Protein AF-0000000073405004 (afdb_homodimer)

Sequence (526 aa):
MIEAIGLSKSYLSPVLKGVTFKAESGRVTCIVGRNGSGKSTLIRILSTSEKPDSGTALIDGTPLEDVKRVREVISVLYDKNYLDAFLRVRDSIEFFISAMEIDRDKVYSLIKNFNLSLYLEKLVFTLSKGTQRKLALTFALSLDRPVSLLDEPTEGLDYESKLLFVREISAHAHDKTILMTTHDAQVVESACEKVMLLQNGQVKPIDVKFIKRVADKYLVVNDGIKSRLVLRDEVNGKIDGFVEIRKPTLLDLIFLRGDEGGEMIEAIGLSKSYLSPVLKGVTFKAESGRVTCIVGRNGSGKSTLIRILSTSEKPDSGTALIDGTPLEDVKRVREVISVLYDKNYLDAFLRVRDSIEFFISAMEIDRDKVYSLIKNFNLSLYLEKLVFTLSKGTQRKLALTFALSLDRPVSLLDEPTEGLDYESKLLFVREISAHAHDKTILMTTHDAQVVESACEKVMLLQNGQVKPIDVKFIKRVADKYLVVNDGIKSRLVLRDEVNGKIDGFVEIRKPTLLDLIFLRGDEGGE

InterPro domains:
  IPR003439 ABC transporter-like, ATP-binding domain [PF00005] (16-154)
  IPR003439 ABC transporter-like, ATP-binding domain [PS50893] (2-223)
  IPR003593 AAA+ ATPase domain [SM00382] (25-201)
  IPR027417 P-loop containing nucleoside triphosphate hydrolase [G3DSA:3.40.50.300] (1-208)
  IPR027417 P-loop containing nucleoside triphosphate hydrolase [SSF52540] (2-203)
  IPR050763 ABC transporter ATP-binding component [PTHR42711] (1-203)

Secondary structure (DSSP, 8-state):
-EEEEEEEEESSSEEEEEEEEEE-TTEEEEEE--TTSSHHHHHHHHTTSS--SEEEEEETTEETT-HHHHHHHEEEE-SS----TTSBHHHHHHHHHHHHT--HHHHHHHHHHTT-GGGTTSBGGGS-HHHHHHHHHHHHHHS--SEEEEESTTTT--HHHHHHHHHHHHHHGGGSEEEEEE--HHHHHHH-SEEEEEETTEEEEE-HHHHHHHHTTEEEEE-SS-EEEEETTTTTS---S--EEEPPPHHHHHHHHHHHHT-/-EEEEEEEEESSSEEEEEEEEEE-TTEEEEEE--TTSSHHHHHHHHTTSS--SEEEEEETTEETT-HHHHHHHEEEE-SS----TTSBHHHHHHHHHHHHT--HHHHHHHHHHTT-GGGTTSBGGGS-HHHHHHHHHHHHHHS--SEEEEESTTTT--HHHHHHHHHHHHHHGGGSEEEEEE--HHHHHHH-SEEEEEETTEEEEE-HHHHHHHHTTEEEEE-SS-EEEEEGGGTTS---S--EEEPPPHHHHHHHHHHHHT-

Radius of gyration: 23.11 Å; Cα contacts (8 Å, |Δi|>4): 1076; chains: 2; bounding box: 55×62×61 Å

Solvent-accessible surface area (backbone atoms only — not comparable to full-atom values): 27656 Å² total; per-residue (Å²): 60,40,38,39,43,37,30,20,34,64,74,98,53,81,35,32,60,48,27,49,53,74,34,52,58,47,32,31,27,30,41,29,45,54,69,76,33,35,64,65,57,49,50,32,35,79,66,57,77,36,80,60,76,38,60,49,32,29,47,65,81,34,48,57,85,45,48,71,63,39,58,67,37,46,25,66,38,58,76,63,82,88,70,66,48,83,33,31,38,46,54,50,49,52,48,47,32,62,76,69,69,44,62,62,66,58,45,52,51,42,32,52,68,69,67,42,66,88,43,35,84,37,44,41,64,78,45,42,72,29,55,45,43,50,52,51,47,40,55,31,69,48,48,91,38,53,28,36,43,29,30,40,74,56,65,70,44,28,63,69,57,41,52,48,45,42,29,52,52,57,69,56,16,65,81,14,15,31,43,33,32,41,64,51,43,68,55,47,71,72,44,37,77,39,45,26,39,34,50,94,18,30,55,42,82,48,64,61,70,58,47,57,60,49,31,75,43,27,24,25,38,25,63,62,82,51,74,39,74,36,49,48,82,61,56,73,52,88,73,78,65,83,47,55,70,39,71,39,47,66,48,46,51,54,62,49,48,56,70,63,60,77,109,61,39,37,40,43,38,31,19,34,64,77,98,54,80,34,33,59,48,27,50,52,76,35,53,59,46,33,32,27,30,41,30,46,56,70,76,31,33,64,66,59,51,51,32,35,78,66,57,78,36,81,58,76,38,60,48,34,29,48,64,82,32,49,57,83,44,47,72,63,38,56,68,38,45,25,66,39,60,78,62,82,87,70,65,47,83,33,31,39,46,55,50,49,52,48,50,32,63,76,67,67,45,63,62,66,57,43,53,50,42,32,51,70,70,66,42,64,88,44,34,82,37,43,40,64,77,44,43,72,28,54,46,44,50,52,53,47,39,56,32,69,4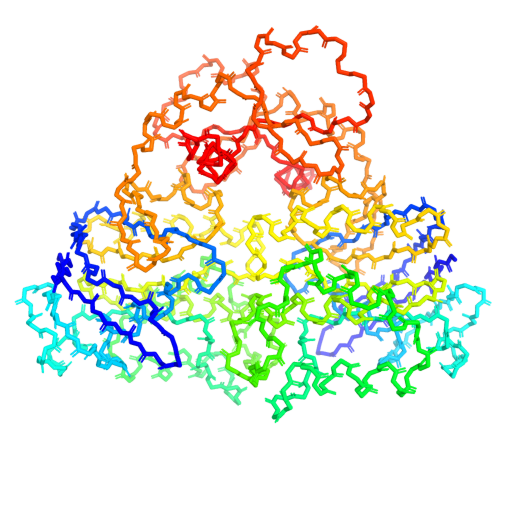9,49,91,38,54,29,37,42,29,30,41,75,56,64,69,44,29,66,69,55,41,52,48,46,45,29,51,52,57,68,56,16,64,82,14,15,31,42,32,32,42,64,51,42,69,56,47,72,72,45,38,78,40,45,27,38,34,50,93,17,30,55,43,81,48,63,61,70,59,46,57,62,48,32,74,44,26,25,26,38,25,63,59,81,51,71,39,75,36,50,47,80,62,56,73,50,86,73,76,70,82,48,55,71,38,73,40,45,66,47,46,51,56,62,48,48,57,70,63,60,76,109

Nearest PDB structures (foldseek):
  8k1o-assembly1_B  TM=9.094E-01  e=1.157E-19  Mycobacterium tuberculosis H37Rv
  7lkz-assembly1_A  TM=8.718E-01  e=1.423E-17  Homo sapiens
  4zir-assembly1_B  TM=8.515E-01  e=1.081E-15  Thermotoga maritima MSB8
  7o17-assembly1_C  TM=8.003E-01  e=1.857E-15  Stutzerimonas stutzeri
  2awo-assembly2_C  TM=6.982E-01  e=1.748E-15  Escherichia coli K-12

Organism: Sulfolobus acidocaldarius (strain ATCC 33909 / DSM 639 / JCM 8929 / NBRC 15157 / NCIMB 11770) (NCBI:txid330779)

Foldseek 3Di:
DKWWFQFWADDPHTQAGGATDDFDAFFAEEEEEDPSNCLLVVLCQQLLVDPTPDTWMADVNHTSVPNVVSNLQEQEAHPDFDFDQADALQVSLVVLCVVLVFDSVQLVVLCVLLVVVVRRGPGLNPDDPQSNLSSSVSSRLRRPHQEYEYEASCPPHDPVNLVSVLVSVNVSRRRHGYYYYHNDLVSCVRGGPWYWYRHPNYIGTDDVVVLVVCLVQWWFWAQVPDTATDGPVVVVDDPDHPTDTHRDGSSCSVPRVVVVPPD/DKWWFQFWADDPHTQAGGATDDFDAFFAEEEEEDPSNCLLVVLCQQLLVDPTPDTWMADVNHTSVPNVVSNLQEQEAHPDFDFDQADALQVSLVVLCVVLVFDSVQLVVLCVLLVVVVRRGPGLNPDDPQSSLSSSVSSRLRRPHQEYEYEASCPPHDPVSLVSVLVSVNVSRRRHGYYYYHNDLVSCVRGGPWYWYRHPNYIGTDDLVVLVVCLVQWWFWAQVPDTATDGPVVVVDDPPHPTDTHRDGSSCSVPRVVVVPPD

Structure (mmCIF, N/CA/C/O backbone):
data_AF-0000000073405004-model_v1
#
loop_
_entity.id
_entity.type
_entity.pdbx_description
1 polymer 'ABC transporter'
#
loop_
_atom_site.group_PDB
_atom_site.id
_atom_site.type_symbol
_atom_site.label_atom_id
_atom_site.label_alt_id
_atom_site.label_comp_id
_atom_site.label_asym_id
_atom_site.label_entity_id
_atom_site.label_seq_id
_atom_site.pdbx_PDB_ins_code
_atom_site.Cartn_x
_atom_site.Cartn_y
_atom_site.Cartn_z
_atom_site.occupancy
_atom_site.B_iso_or_equiv
_atom_site.auth_seq_id
_atom_site.auth_comp_id
_atom_site.auth_asym_id
_atom_site.auth_atom_id
_atom_site.pdbx_PDB_model_num
ATOM 1 N N . MET A 1 1 ? 0.495 26.422 10.094 1 93.25 1 MET A N 1
ATOM 2 C CA . MET A 1 1 ? 1.602 26.391 9.141 1 93.25 1 MET A CA 1
ATOM 3 C C . MET A 1 1 ? 2.764 25.562 9.68 1 93.25 1 MET A C 1
ATOM 5 O O . MET A 1 1 ? 3.02 25.547 10.883 1 93.25 1 MET A O 1
ATOM 9 N N . ILE A 1 2 ? 3.436 24.797 8.805 1 98.06 2 ILE A N 1
ATOM 10 C CA . ILE A 1 2 ? 4.652 24.062 9.148 1 98.06 2 ILE A CA 1
ATOM 11 C C . ILE A 1 2 ? 5.855 24.734 8.477 1 98.06 2 ILE A C 1
ATOM 13 O O . ILE A 1 2 ? 5.824 25.031 7.285 1 98.06 2 ILE A O 1
ATOM 17 N N . GLU A 1 3 ? 6.84 25.047 9.273 1 98.12 3 GLU A N 1
ATOM 18 C CA . GLU A 1 3 ? 8.094 25.578 8.75 1 98.12 3 GLU A CA 1
ATOM 19 C C . GLU A 1 3 ? 9.281 24.734 9.211 1 98.12 3 GLU A C 1
ATOM 21 O O . GLU A 1 3 ? 9.68 24.797 10.375 1 98.12 3 GLU A O 1
ATOM 26 N N . ALA A 1 4 ? 9.859 23.984 8.352 1 98.31 4 ALA A N 1
ATOM 27 C CA . ALA A 1 4 ? 11.07 23.219 8.633 1 98.31 4 ALA A CA 1
ATOM 28 C C . ALA A 1 4 ? 12.32 24 8.234 1 98.31 4 ALA A C 1
ATOM 30 O O . ALA A 1 4 ? 12.367 24.609 7.16 1 98.31 4 ALA A O 1
ATOM 31 N N . ILE A 1 5 ? 13.289 24 9.141 1 97.62 5 ILE A N 1
ATOM 32 C CA . ILE A 1 5 ? 14.484 24.812 8.922 1 97.62 5 ILE A CA 1
ATOM 33 C C . ILE A 1 5 ? 15.727 23.953 9.133 1 97.62 5 ILE A C 1
ATOM 35 O O . ILE A 1 5 ? 16.188 23.781 10.266 1 97.62 5 ILE A O 1
ATOM 39 N N . GLY A 1 6 ? 16.219 23.469 8.07 1 97.94 6 GLY A N 1
ATOM 40 C CA . GLY A 1 6 ? 17.516 22.797 8.086 1 97.94 6 GLY A CA 1
ATOM 41 C C . GLY A 1 6 ? 17.484 21.484 8.852 1 97.94 6 GLY A C 1
ATOM 42 O O . GLY A 1 6 ? 18.438 21.156 9.555 1 97.94 6 GLY A O 1
ATOM 43 N N . LEU A 1 7 ? 16.469 20.719 8.805 1 98.31 7 LEU A N 1
ATOM 44 C CA . LEU A 1 7 ? 16.359 19.469 9.555 1 98.31 7 LEU A CA 1
ATOM 45 C C . LEU A 1 7 ? 17.297 18.422 8.984 1 98.31 7 LEU A C 1
ATOM 47 O O . LEU A 1 7 ? 17.297 18.156 7.785 1 98.31 7 LEU A O 1
ATOM 51 N N . SER A 1 8 ? 18.125 17.875 9.852 1 98.38 8 SER A N 1
ATOM 52 C CA . SER A 1 8 ? 19.047 16.797 9.477 1 98.38 8 SER A CA 1
ATOM 53 C C . SER A 1 8 ? 18.906 15.602 10.406 1 98.38 8 SER A C 1
ATOM 55 O O . SER A 1 8 ? 18.594 15.766 11.586 1 98.38 8 SER A O 1
ATOM 57 N N . LYS A 1 9 ? 19.062 14.438 9.914 1 97.56 9 LYS A N 1
ATOM 58 C CA . LYS A 1 9 ? 19.016 13.195 10.68 1 97.56 9 LYS A CA 1
ATOM 59 C C . LYS A 1 9 ? 19.859 12.109 10.031 1 97.56 9 LYS A C 1
ATOM 61 O O . LYS A 1 9 ? 19.844 11.945 8.805 1 97.56 9 LYS A O 1
ATOM 66 N N . SER A 1 10 ? 20.625 11.477 10.797 1 94.94 10 SER A N 1
ATOM 67 C CA . SER A 1 10 ? 21.438 10.344 10.367 1 94.94 10 SER A CA 1
ATOM 68 C C . SER A 1 10 ? 21.25 9.148 11.297 1 94.94 10 SER A C 1
ATOM 70 O O . SER A 1 10 ? 21.062 9.32 12.508 1 94.94 10 SER A O 1
ATOM 72 N N . TYR A 1 11 ? 21.219 8.008 10.742 1 89.56 11 TYR A N 1
ATOM 73 C CA . TYR A 1 11 ? 21.344 6.762 11.492 1 89.56 11 TYR A CA 1
ATOM 74 C C . TYR A 1 11 ? 22.672 6.078 11.203 1 89.56 11 TYR A C 1
ATOM 76 O O . TYR A 1 11 ? 23.734 6.629 11.5 1 89.56 11 TYR A O 1
ATOM 84 N N . LEU A 1 12 ? 22.609 5.023 10.422 1 79 12 LEU A N 1
ATOM 85 C CA . LEU A 1 12 ? 23.859 4.469 9.914 1 79 12 LEU A CA 1
ATOM 86 C C . LEU A 1 12 ? 24.391 5.305 8.766 1 79 12 LEU A C 1
ATOM 88 O O . LEU A 1 12 ? 25.594 5.273 8.477 1 79 12 LEU A O 1
ATOM 92 N N . SER A 1 13 ? 23.484 5.992 8.047 1 84.06 13 SER A N 1
ATOM 93 C CA . SER A 1 13 ? 23.781 6.926 6.969 1 84.06 13 SER A CA 1
ATOM 94 C C . SER A 1 13 ? 22.859 8.133 7.012 1 84.06 13 SER A C 1
ATOM 96 O O . SER A 1 13 ? 21.797 8.086 7.648 1 84.06 13 SER A O 1
ATOM 98 N N . PRO A 1 14 ? 23.344 9.211 6.41 1 91.88 14 PRO A N 1
ATOM 99 C CA . PRO A 1 14 ? 22.453 10.391 6.402 1 91.88 14 PRO A CA 1
ATOM 100 C C . PRO A 1 14 ? 21.141 10.125 5.695 1 91.88 14 PRO A C 1
ATOM 102 O O . PRO A 1 14 ? 21.109 9.57 4.594 1 91.88 14 PRO A O 1
ATOM 105 N N . VAL A 1 15 ? 20.047 10.539 6.32 1 93.25 15 VAL A N 1
ATOM 106 C CA . VAL A 1 15 ? 18.719 10.336 5.77 1 93.25 15 VAL A CA 1
ATOM 107 C C . VAL A 1 15 ? 18.094 11.672 5.375 1 93.25 15 VAL A C 1
ATOM 109 O O . VAL A 1 15 ? 17.516 11.805 4.301 1 93.25 15 VAL A O 1
ATOM 112 N N . LEU A 1 16 ? 18.203 12.625 6.238 1 97.5 16 LEU A N 1
ATOM 113 C CA . LEU A 1 16 ? 17.812 14 5.965 1 97.5 16 LEU A CA 1
ATOM 114 C C . LEU A 1 16 ? 19.016 14.938 6.016 1 97.5 16 LEU A C 1
ATOM 116 O O . LEU A 1 16 ? 19.828 14.852 6.93 1 97.5 16 LEU A O 1
ATOM 120 N N . LYS A 1 17 ? 19.156 15.789 5.02 1 97.38 17 LYS A N 1
ATOM 121 C CA . LYS A 1 17 ? 20.328 16.641 4.859 1 97.38 17 LYS A CA 1
ATOM 122 C C . LYS A 1 17 ? 19.922 18.109 4.742 1 97.38 17 LYS A C 1
ATOM 124 O O . LYS A 1 17 ? 20.062 18.719 3.676 1 97.38 17 LYS A O 1
ATOM 129 N N . GLY A 1 18 ? 19.531 18.703 5.84 1 97.62 18 GLY A N 1
ATOM 130 C CA . GLY A 1 18 ? 19.203 20.125 5.863 1 97.62 18 GLY A CA 1
ATOM 131 C C . GLY A 1 18 ? 17.891 20.438 5.176 1 97.62 18 GLY A C 1
ATOM 132 O O . GLY A 1 18 ? 17.828 21.344 4.34 1 97.62 18 GLY A O 1
ATOM 133 N N . VAL A 1 19 ? 16.875 19.688 5.484 1 97.62 19 VAL A N 1
ATOM 134 C CA . VAL A 1 19 ? 15.57 19.828 4.855 1 97.62 19 VAL A CA 1
ATOM 135 C C . VAL A 1 19 ? 14.906 21.125 5.301 1 97.62 19 VAL A C 1
ATOM 137 O O . VAL A 1 19 ? 14.789 21.391 6.5 1 97.62 19 VAL A O 1
ATOM 140 N N . THR A 1 20 ? 14.555 21.984 4.32 1 97.38 20 THR A N 1
ATOM 141 C CA . THR A 1 20 ? 13.883 23.266 4.559 1 97.38 20 THR A CA 1
ATOM 142 C C . THR A 1 20 ? 12.672 23.406 3.646 1 97.38 20 THR A C 1
ATOM 144 O O . THR A 1 20 ? 12.773 23.25 2.43 1 97.38 20 THR A O 1
ATOM 147 N N . PHE A 1 21 ? 11.516 23.656 4.25 1 96.62 21 PHE A N 1
ATOM 148 C CA . PHE A 1 21 ? 10.305 23.859 3.463 1 96.62 21 PHE A CA 1
ATOM 149 C C . PHE A 1 21 ? 9.203 24.469 4.324 1 96.62 21 PHE A C 1
ATOM 151 O O . PHE A 1 21 ? 9.359 24.609 5.539 1 96.62 21 PHE A O 1
ATOM 158 N N . LYS A 1 22 ? 8.141 24.875 3.648 1 96.56 22 LYS A N 1
ATOM 159 C CA . LYS A 1 22 ? 6.949 25.375 4.324 1 96.56 22 LYS A CA 1
ATOM 160 C C . LYS A 1 22 ? 5.691 24.672 3.814 1 96.56 22 LYS A C 1
ATOM 162 O O . LYS A 1 22 ? 5.594 24.344 2.631 1 96.56 22 LYS A O 1
ATOM 167 N N . ALA A 1 23 ? 4.832 24.391 4.695 1 96.62 23 ALA A N 1
ATOM 168 C CA . ALA A 1 23 ? 3.475 23.953 4.387 1 96.62 23 ALA A CA 1
ATOM 169 C C . ALA A 1 23 ? 2.439 24.922 4.945 1 96.62 23 ALA A C 1
ATOM 171 O O . ALA A 1 23 ? 2.379 25.141 6.156 1 96.62 23 ALA A O 1
ATOM 172 N N . GLU A 1 24 ? 1.642 25.438 4.078 1 93.75 24 GLU A N 1
ATOM 173 C CA . GLU A 1 24 ? 0.723 26.516 4.453 1 93.75 24 GLU A CA 1
ATOM 174 C C . GLU A 1 24 ? -0.648 25.953 4.828 1 93.75 24 GLU A C 1
ATOM 176 O O . GLU A 1 24 ? -0.99 24.828 4.457 1 93.75 24 GLU A O 1
ATOM 181 N N . SER A 1 25 ? -1.358 26.766 5.551 1 94.06 25 SER A N 1
ATOM 182 C CA . SER A 1 25 ? -2.736 26.438 5.887 1 94.06 25 SER A CA 1
ATOM 183 C C . SER A 1 25 ? -3.652 26.562 4.676 1 94.06 25 SER A C 1
ATOM 185 O O . SER A 1 25 ? -3.371 27.344 3.764 1 94.06 25 SER A O 1
ATOM 187 N N . GLY A 1 26 ? -4.637 25.734 4.664 1 91.62 26 GLY A N 1
ATOM 188 C CA . GLY A 1 26 ? -5.664 25.875 3.643 1 91.62 26 GLY A CA 1
ATOM 189 C C . GLY A 1 26 ? -5.387 25.031 2.404 1 91.62 26 GLY A C 1
ATOM 190 O O . GLY A 1 26 ? -6.105 25.141 1.408 1 91.62 26 GLY A O 1
ATOM 191 N N . ARG A 1 27 ? -4.273 24.344 2.498 1 87.69 27 ARG A N 1
ATOM 192 C CA . ARG A 1 27 ? -3.945 23.5 1.354 1 87.69 27 ARG A CA 1
ATOM 193 C C . ARG A 1 27 ? -3.277 22.203 1.802 1 87.69 27 ARG A C 1
ATOM 195 O O . ARG A 1 27 ? -2.68 22.156 2.879 1 87.69 27 ARG A O 1
ATOM 202 N N . VAL A 1 28 ? -3.441 21.219 0.99 1 92.94 28 VAL A N 1
ATOM 203 C CA . VAL A 1 28 ? -2.762 19.953 1.231 1 92.94 28 VAL A CA 1
ATOM 204 C C . VAL A 1 28 ? -1.377 19.984 0.59 1 92.94 28 VAL A C 1
ATOM 206 O O . VAL A 1 28 ? -1.252 20.141 -0.627 1 92.94 28 VAL A O 1
ATOM 209 N N . THR A 1 29 ? -0.364 19.922 1.385 1 94 29 THR A N 1
ATOM 210 C CA . THR A 1 29 ? 1.013 19.797 0.916 1 94 29 THR A CA 1
ATOM 211 C C . THR A 1 29 ? 1.481 18.359 0.963 1 94 29 THR A C 1
ATOM 213 O O . THR A 1 29 ? 1.324 17.672 1.981 1 94 29 THR A O 1
ATOM 216 N N . CYS A 1 30 ? 2.059 17.875 -0.094 1 92.44 30 CYS A N 1
ATOM 217 C CA . CYS A 1 30 ? 2.523 16.5 -0.165 1 92.44 30 CYS A CA 1
ATOM 218 C C . CYS A 1 30 ? 4.035 16.438 -0.349 1 92.44 30 CYS A C 1
ATOM 220 O O . CYS A 1 30 ? 4.605 17.234 -1.089 1 92.44 30 CYS A O 1
ATOM 222 N N . ILE A 1 31 ? 4.613 15.578 0.323 1 93.06 31 ILE A N 1
ATOM 223 C CA . ILE A 1 31 ? 6 15.188 0.097 1 93.06 31 ILE A CA 1
ATOM 224 C C . ILE A 1 31 ? 6.055 13.82 -0.57 1 93.06 31 ILE A C 1
ATOM 226 O O . ILE A 1 31 ? 5.602 12.82 0.004 1 93.06 31 ILE A O 1
ATOM 230 N N . VAL A 1 32 ? 6.543 13.82 -1.743 1 86.5 32 VAL A N 1
ATOM 231 C CA . VAL A 1 32 ? 6.66 12.578 -2.494 1 86.5 32 VAL A CA 1
ATOM 232 C C . VAL A 1 32 ? 8.117 12.117 -2.508 1 86.5 32 VAL A C 1
ATOM 234 O O . VAL A 1 32 ? 9.031 12.922 -2.33 1 86.5 32 VAL A O 1
ATOM 237 N N . GLY A 1 33 ? 8.32 10.828 -2.615 1 80.19 33 GLY A N 1
ATOM 238 C CA . GLY A 1 33 ? 9.648 10.242 -2.637 1 80.19 33 GLY A CA 1
ATOM 239 C C . GLY A 1 33 ? 9.633 8.727 -2.713 1 80.19 33 GLY A C 1
ATOM 240 O O . GLY A 1 33 ? 8.602 8.102 -2.467 1 80.19 33 GLY A O 1
ATOM 241 N N . ARG A 1 34 ? 10.734 8.18 -3.031 1 78 34 ARG A N 1
ATOM 242 C CA . ARG A 1 34 ? 10.883 6.73 -3.145 1 78 34 ARG A CA 1
ATOM 243 C C . ARG A 1 34 ? 10.898 6.074 -1.768 1 78 34 ARG A C 1
ATOM 245 O O . ARG A 1 34 ? 11.008 6.758 -0.749 1 78 34 ARG A O 1
ATOM 252 N N . ASN A 1 35 ? 10.75 4.754 -1.786 1 83.12 35 ASN A N 1
ATOM 253 C CA . ASN A 1 35 ? 10.891 4.023 -0.531 1 83.12 35 ASN A CA 1
ATOM 254 C C . ASN A 1 35 ? 12.266 4.242 0.09 1 83.12 35 ASN A C 1
ATOM 256 O O . ASN A 1 35 ? 13.281 4.227 -0.612 1 83.12 35 ASN A O 1
ATOM 260 N N . GLY A 1 36 ? 12.289 4.609 1.313 1 82.88 36 GLY A N 1
ATOM 261 C CA . GLY A 1 36 ? 13.547 4.789 2.014 1 82.88 36 GLY A CA 1
ATOM 262 C C . GLY A 1 36 ? 14.125 6.184 1.857 1 82.88 36 GLY A C 1
ATOM 263 O O . GLY A 1 36 ? 15.242 6.457 2.312 1 82.88 36 GLY A O 1
ATOM 264 N N . SER A 1 37 ? 13.344 7.051 1.276 1 85.06 37 SER A N 1
ATOM 265 C CA . SER A 1 37 ? 13.875 8.383 0.995 1 85.06 37 SER A CA 1
ATOM 266 C C . SER A 1 37 ? 13.945 9.227 2.26 1 85.06 37 SER A C 1
ATOM 268 O O . SER A 1 37 ? 14.602 10.273 2.279 1 85.06 37 SER A O 1
ATOM 270 N N . GLY A 1 38 ? 13.211 8.852 3.312 1 91.31 38 GLY A N 1
ATOM 271 C CA . GLY A 1 38 ? 13.25 9.602 4.559 1 91.31 38 GLY A CA 1
ATOM 272 C C . GLY A 1 38 ? 11.922 10.242 4.914 1 91.31 38 GLY A C 1
ATOM 273 O O . GLY A 1 38 ? 11.82 10.984 5.891 1 91.31 38 GLY A O 1
ATOM 274 N N . LYS A 1 39 ? 10.891 9.938 4.191 1 93.12 39 LYS A N 1
ATOM 275 C CA . LYS A 1 39 ? 9.57 10.531 4.406 1 93.12 39 LYS A CA 1
ATOM 276 C C . LYS A 1 39 ? 9.07 10.266 5.824 1 93.12 39 LYS A C 1
ATOM 278 O O . LYS A 1 39 ? 8.641 11.188 6.52 1 93.12 39 LYS A O 1
ATOM 283 N N . SER A 1 40 ? 9.188 8.984 6.246 1 94.12 40 SER A N 1
ATOM 284 C CA . SER A 1 40 ? 8.719 8.609 7.574 1 94.12 40 SER A CA 1
ATOM 285 C C . SER A 1 40 ? 9.562 9.258 8.664 1 94.12 40 SER A C 1
ATOM 287 O O . SER A 1 40 ? 9.039 9.656 9.711 1 94.12 40 SER A O 1
ATOM 289 N N . THR A 1 41 ? 10.875 9.367 8.43 1 95.25 41 THR A N 1
ATOM 290 C CA . THR A 1 41 ? 11.758 10.039 9.375 1 95.25 41 THR A CA 1
ATOM 291 C C . THR A 1 41 ? 11.344 11.5 9.555 1 95.25 41 THR A C 1
ATOM 293 O O . THR A 1 41 ? 11.281 11.992 10.688 1 95.25 41 THR A O 1
ATOM 296 N N . LEU A 1 42 ? 11.039 12.102 8.453 1 97.62 42 LEU A N 1
ATOM 297 C CA . LEU A 1 42 ? 10.617 13.492 8.5 1 97.62 42 LEU A CA 1
ATOM 298 C C . LEU A 1 42 ? 9.336 13.648 9.312 1 97.62 42 LEU A C 1
ATOM 300 O O . LEU A 1 42 ? 9.234 14.539 10.164 1 97.62 42 LEU A O 1
ATOM 304 N N . ILE A 1 43 ? 8.375 12.789 9.102 1 97.94 43 ILE A N 1
ATOM 305 C CA . ILE A 1 43 ? 7.109 12.852 9.828 1 97.94 43 ILE A CA 1
ATOM 306 C C . ILE A 1 43 ? 7.355 12.602 11.312 1 97.94 43 ILE A C 1
ATOM 308 O O . ILE A 1 43 ? 6.77 13.273 12.164 1 97.94 43 ILE A O 1
ATOM 312 N N . ARG A 1 44 ? 8.219 11.672 11.641 1 97.5 44 ARG A N 1
ATOM 313 C CA . ARG A 1 44 ? 8.523 11.375 13.039 1 97.5 44 ARG A CA 1
ATOM 314 C C . ARG A 1 44 ? 9.148 12.586 13.727 1 97.5 44 ARG A C 1
ATOM 316 O O . ARG A 1 44 ? 8.867 12.852 14.898 1 97.5 44 ARG A O 1
ATOM 323 N N . ILE A 1 45 ? 9.961 13.273 13.008 1 98.38 45 ILE A N 1
ATOM 324 C CA . ILE A 1 45 ? 10.609 14.453 13.57 1 98.38 45 ILE A CA 1
ATOM 325 C C . ILE A 1 45 ? 9.57 15.562 13.766 1 98.38 45 ILE A C 1
ATOM 327 O O . ILE A 1 45 ? 9.477 16.141 14.852 1 98.38 45 ILE A O 1
ATOM 331 N N . LEU A 1 46 ? 8.727 15.812 12.773 1 98.56 46 LEU A N 1
ATOM 332 C CA . LEU A 1 46 ? 7.758 16.891 12.82 1 98.56 46 LEU A CA 1
ATOM 333 C C . LEU A 1 46 ? 6.672 16.609 13.852 1 98.56 46 LEU A C 1
ATOM 335 O O . LEU A 1 46 ? 6.043 17.547 14.375 1 98.56 46 LEU A O 1
ATOM 339 N N . SER A 1 47 ? 6.473 15.336 14.156 1 98.12 47 SER A N 1
ATOM 340 C CA . SER A 1 47 ? 5.488 14.945 15.156 1 98.12 47 SER A CA 1
ATOM 341 C C . SER A 1 47 ? 6.129 14.82 16.531 1 98.12 47 SER A C 1
ATOM 343 O O . SER A 1 47 ? 5.469 14.43 17.5 1 98.12 47 SER A O 1
ATOM 345 N N . THR A 1 48 ? 7.43 15.023 16.625 1 98.12 48 THR A N 1
ATOM 346 C CA . THR A 1 48 ? 8.227 15.055 17.844 1 98.12 48 THR A CA 1
ATOM 347 C C . THR A 1 48 ? 8.453 13.641 18.375 1 98.12 48 THR A C 1
ATOM 349 O O . THR A 1 48 ? 8.859 13.461 19.531 1 98.12 48 THR A O 1
ATOM 352 N N . SER A 1 49 ? 8.148 12.656 17.641 1 96.94 49 SER A N 1
ATOM 353 C CA . SER A 1 49 ? 8.422 11.273 18.031 1 96.94 49 SER A CA 1
ATOM 354 C C . SER A 1 49 ? 9.906 10.953 17.906 1 96.94 49 SER A C 1
ATOM 356 O O . SER A 1 49 ? 10.383 9.953 18.453 1 96.94 49 SER A O 1
ATOM 358 N N . GLU A 1 50 ? 10.641 11.758 17.188 1 97.06 50 GLU A N 1
ATOM 359 C CA . GLU A 1 50 ? 12.086 11.656 17.016 1 97.06 50 GLU A CA 1
ATOM 360 C C . GLU A 1 50 ? 12.742 13.031 16.953 1 97.06 50 GLU A C 1
ATOM 362 O O . GLU A 1 50 ? 12.188 13.961 16.359 1 97.06 50 GLU A O 1
ATOM 367 N N . LYS A 1 51 ? 13.898 13.164 17.531 1 97.38 51 LYS A N 1
ATOM 368 C CA . LYS A 1 51 ? 14.617 14.43 17.5 1 97.38 51 LYS A CA 1
ATOM 369 C C . LYS A 1 51 ? 15.523 14.523 16.266 1 97.38 51 LYS A C 1
ATOM 371 O O . LYS A 1 51 ? 16.172 13.547 15.898 1 97.38 51 LYS A O 1
ATOM 376 N N . PRO A 1 52 ? 15.5 15.633 15.641 1 98.12 52 PRO A N 1
ATOM 377 C CA . PRO A 1 52 ? 16.516 15.812 14.594 1 98.12 52 PRO A CA 1
ATOM 378 C C . PRO A 1 52 ? 17.922 15.945 15.156 1 98.12 52 PRO A C 1
ATOM 380 O O . PRO A 1 52 ? 18.094 16.234 16.344 1 98.12 52 PRO A O 1
ATOM 383 N N . ASP A 1 53 ? 18.891 15.633 14.344 1 98.19 53 ASP A N 1
ATOM 384 C CA . ASP A 1 53 ? 20.281 15.852 14.742 1 98.19 53 ASP A CA 1
ATOM 385 C C . ASP A 1 53 ? 20.641 17.328 14.727 1 98.19 53 ASP A C 1
ATOM 387 O O . ASP A 1 53 ? 21.406 17.797 15.57 1 98.19 53 ASP A O 1
ATOM 391 N N . SER A 1 54 ? 20.125 18.016 13.766 1 97.94 54 SER A N 1
ATOM 392 C CA . SER A 1 54 ? 20.266 19.469 13.664 1 97.94 54 SER A CA 1
ATOM 393 C C . SER A 1 54 ? 19.062 20.094 12.961 1 97.94 54 SER A C 1
ATOM 395 O O . SER A 1 54 ? 18.266 19.391 12.344 1 97.94 54 SER A O 1
ATOM 397 N N . GLY A 1 55 ? 18.906 21.375 13.109 1 97.94 55 GLY A N 1
ATOM 398 C CA . GLY A 1 55 ? 17.781 22.078 12.555 1 97.94 55 GLY A CA 1
ATOM 399 C C . GLY A 1 55 ? 16.578 22.109 13.477 1 97.94 55 GLY A C 1
ATOM 400 O O . GLY A 1 55 ? 16.641 21.594 14.602 1 97.94 55 GLY A O 1
ATOM 401 N N . THR A 1 56 ? 15.539 22.797 13.016 1 97.75 56 THR A N 1
ATOM 402 C CA . THR A 1 56 ? 14.312 22.906 13.805 1 97.75 56 THR A CA 1
ATOM 403 C C . THR A 1 56 ? 13.102 23.109 12.906 1 97.75 56 THR A C 1
ATOM 405 O O . THR A 1 56 ? 13.219 23.047 11.68 1 97.75 56 THR A O 1
ATOM 408 N N . ALA A 1 57 ? 11.969 23.203 13.547 1 98.5 57 ALA A N 1
ATOM 409 C CA . ALA A 1 57 ? 10.742 23.484 12.82 1 98.5 57 ALA A CA 1
ATOM 410 C C . ALA A 1 57 ? 9.75 24.25 13.695 1 98.5 57 ALA A C 1
ATOM 412 O O . ALA A 1 57 ? 9.859 24.25 14.922 1 98.5 57 ALA A O 1
ATOM 413 N N . LEU A 1 58 ? 8.961 25 13.047 1 98.38 58 LEU A N 1
ATOM 414 C CA . LEU A 1 58 ? 7.793 25.594 13.68 1 98.38 58 LEU A CA 1
ATOM 415 C C . LEU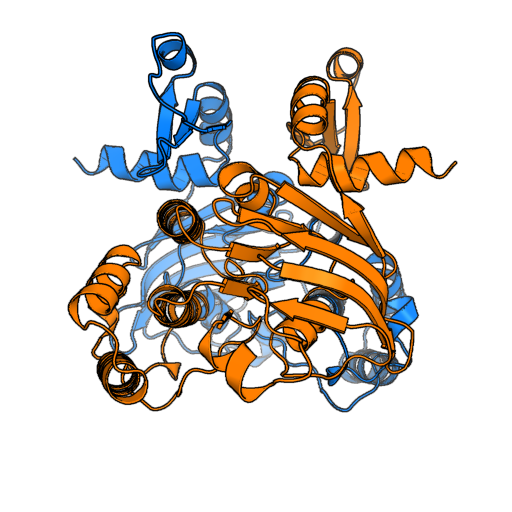 A 1 58 ? 6.512 24.906 13.234 1 98.38 58 LEU A C 1
ATOM 417 O O . LEU A 1 58 ? 6.258 24.781 12.031 1 98.38 58 LEU A O 1
ATOM 421 N N . ILE A 1 59 ? 5.734 24.438 14.188 1 98.31 59 ILE A N 1
ATOM 422 C CA . ILE A 1 59 ? 4.441 23.812 13.93 1 98.31 59 ILE A CA 1
ATOM 423 C C . ILE A 1 59 ? 3.32 24.703 14.461 1 98.31 59 ILE A C 1
ATOM 425 O O . ILE A 1 59 ? 3.105 24.781 15.672 1 98.31 59 ILE A O 1
ATOM 429 N N . ASP A 1 60 ? 2.666 25.297 13.508 1 97.12 60 ASP A N 1
ATOM 430 C CA . ASP A 1 60 ? 1.653 26.281 13.875 1 97.12 60 ASP A CA 1
ATOM 431 C C . ASP A 1 60 ? 2.223 27.312 14.844 1 97.12 60 ASP A C 1
ATOM 433 O O . ASP A 1 60 ? 1.623 27.609 15.883 1 97.12 60 ASP A O 1
ATOM 437 N N . GLY A 1 61 ? 3.361 27.719 14.539 1 96.56 61 GLY A N 1
ATOM 438 C CA . GLY A 1 61 ? 4.02 28.766 15.312 1 96.56 61 GLY A CA 1
ATOM 439 C C . GLY A 1 61 ? 4.754 28.234 16.531 1 96.56 61 GLY A C 1
ATOM 440 O O . GLY A 1 61 ? 5.465 28.984 17.203 1 96.56 61 GLY A O 1
ATOM 441 N N . THR A 1 62 ? 4.664 27.031 16.859 1 97.25 62 THR A N 1
ATOM 442 C CA . THR A 1 62 ? 5.277 26.422 18.047 1 97.25 62 THR A CA 1
ATOM 443 C C . THR A 1 62 ? 6.602 25.766 17.672 1 97.25 62 THR A C 1
ATOM 445 O O . THR A 1 62 ? 6.652 24.922 16.766 1 97.25 62 THR A O 1
ATOM 448 N N . PRO A 1 63 ? 7.605 26.109 18.438 1 97.25 63 PRO A N 1
ATOM 449 C CA . PRO A 1 63 ? 8.883 25.453 18.156 1 97.25 63 PRO A CA 1
ATOM 450 C C . PRO A 1 63 ? 8.852 23.953 18.453 1 97.25 63 PRO A C 1
ATOM 452 O O . PRO A 1 63 ? 8.219 23.531 19.422 1 97.25 63 PRO A O 1
ATOM 455 N N . LEU A 1 64 ? 9.57 23.234 17.641 1 97.25 64 LEU A N 1
ATOM 456 C CA . LEU A 1 64 ? 9.609 21.766 17.719 1 97.25 64 LEU A CA 1
ATOM 457 C C . LEU A 1 64 ? 10.07 21.312 19.109 1 97.25 64 LEU A C 1
ATOM 459 O O . LEU A 1 64 ? 9.672 20.25 19.578 1 97.25 64 LEU A O 1
ATOM 463 N N . GLU A 1 65 ? 10.805 22.141 19.75 1 96.69 65 GLU A N 1
ATOM 464 C CA . GLU A 1 65 ? 11.367 21.828 21.062 1 96.69 65 GLU A CA 1
ATOM 465 C C . GLU A 1 65 ? 10.281 21.812 22.141 1 96.69 65 GLU A C 1
ATOM 467 O O . GLU A 1 65 ? 10.453 21.188 23.188 1 96.69 65 GLU A O 1
ATOM 472 N N . ASP A 1 66 ? 9.203 22.547 21.938 1 97.69 66 ASP A N 1
ATOM 473 C CA . ASP A 1 66 ? 8.07 22.516 22.844 1 97.69 66 ASP A CA 1
ATOM 474 C C . ASP A 1 66 ? 7.156 21.328 22.562 1 97.69 66 ASP A C 1
ATOM 476 O O . ASP A 1 66 ? 6.027 21.516 22.094 1 97.69 66 ASP A O 1
ATOM 480 N N . VAL A 1 67 ? 7.555 20.172 22.906 1 97.88 67 VAL A N 1
ATOM 481 C CA . VAL A 1 67 ? 6.953 18.891 22.547 1 97.88 67 VAL A CA 1
ATOM 482 C C . VAL A 1 67 ? 5.488 18.875 22.969 1 97.88 67 VAL A C 1
ATOM 484 O O . VAL A 1 67 ? 4.605 18.516 22.188 1 97.88 67 VAL A O 1
ATOM 487 N N . LYS A 1 68 ? 5.23 19.266 24.219 1 97.56 68 LYS A N 1
ATOM 488 C CA . LYS A 1 68 ? 3.869 19.219 24.75 1 97.56 68 LYS A CA 1
ATOM 489 C C . LYS A 1 68 ? 2.932 20.094 23.906 1 97.56 68 LYS A C 1
ATOM 491 O O . LYS A 1 68 ? 1.854 19.641 23.516 1 97.56 68 LYS A O 1
ATOM 496 N N . ARG A 1 69 ? 3.359 21.281 23.641 1 97.81 69 ARG A N 1
ATOM 497 C CA . ARG A 1 69 ? 2.518 22.203 22.891 1 97.81 69 ARG A CA 1
ATOM 498 C C . ARG A 1 69 ? 2.35 21.75 21.438 1 97.81 69 ARG A C 1
ATOM 500 O O . ARG A 1 69 ? 1.262 21.859 20.875 1 97.81 69 ARG A O 1
ATOM 507 N N . VAL A 1 70 ? 3.426 21.234 20.828 1 98.12 70 VAL A N 1
ATOM 508 C CA . VAL A 1 70 ? 3.346 20.734 19.453 1 98.12 70 VAL A CA 1
ATOM 509 C C . VAL A 1 70 ? 2.324 19.594 19.375 1 98.12 70 VAL A C 1
ATOM 511 O O . VAL A 1 70 ? 1.465 19.578 18.5 1 98.12 70 VAL A O 1
ATOM 514 N N . ARG A 1 71 ? 2.357 18.719 20.328 1 97.12 71 ARG A N 1
ATOM 515 C CA . ARG A 1 71 ? 1.499 17.531 20.312 1 97.12 71 ARG A CA 1
ATOM 516 C C . ARG A 1 71 ? 0.04 17.906 20.547 1 97.12 71 ARG A C 1
ATOM 518 O O . ARG A 1 71 ? -0.866 17.156 20.188 1 97.12 71 ARG A O 1
ATOM 525 N N . GLU A 1 72 ? -0.188 19.094 21.078 1 96.12 72 GLU A N 1
ATOM 526 C CA . GLU A 1 72 ? -1.546 19.594 21.281 1 96.12 72 GLU A CA 1
ATOM 527 C C . GLU A 1 72 ? -2.137 20.141 20 1 96.12 72 GLU A C 1
ATOM 529 O O . GLU A 1 72 ? -3.357 20.25 19.859 1 96.12 72 GLU A O 1
ATOM 534 N N . VAL A 1 73 ? -1.257 20.438 19.078 1 96.69 73 VAL A N 1
ATOM 535 C CA . VAL A 1 73 ? -1.783 21.141 17.922 1 96.69 73 VAL A CA 1
ATOM 536 C C . VAL A 1 73 ? -1.714 20.234 16.688 1 96.69 73 VAL A C 1
ATOM 538 O O . VAL A 1 73 ? -2.158 20.609 15.602 1 96.69 73 VAL A O 1
ATOM 541 N N . ILE A 1 74 ? -1.217 18.984 16.844 1 97.81 74 ILE A N 1
ATOM 542 C CA . ILE A 1 74 ? -1.065 18.141 15.664 1 97.81 74 ILE A CA 1
ATOM 543 C C . ILE A 1 74 ? -1.942 16.906 15.805 1 97.81 74 ILE A C 1
ATOM 545 O O . ILE A 1 74 ? -2.221 16.453 16.906 1 97.81 74 ILE A O 1
ATOM 549 N N . SER A 1 75 ? -2.43 16.422 14.711 1 96.88 75 SER A N 1
ATOM 550 C CA . SER A 1 75 ? -2.908 15.062 14.5 1 96.88 75 SER A CA 1
ATOM 551 C C . SER A 1 75 ? -1.964 14.281 13.594 1 96.88 75 SER A C 1
ATOM 553 O O . SER A 1 75 ? -1.496 14.797 12.578 1 96.88 75 SER A O 1
ATOM 555 N N . VAL A 1 76 ? -1.65 13.062 14 1 97.25 76 VAL A N 1
ATOM 556 C CA . VAL A 1 76 ? -0.628 12.328 13.258 1 97.25 76 VAL A CA 1
ATOM 557 C C . VAL A 1 76 ? -1.161 10.945 12.875 1 97.25 76 VAL A C 1
ATOM 559 O O . VAL A 1 76 ? -1.845 10.297 13.664 1 97.25 76 VAL A O 1
ATOM 562 N N . LEU A 1 77 ? -0.965 10.602 11.656 1 97.38 77 LEU A N 1
ATOM 563 C CA . LEU A 1 77 ? -1.084 9.227 11.172 1 97.38 77 LEU A CA 1
ATOM 564 C C . LEU A 1 77 ? 0.267 8.695 10.711 1 97.38 77 LEU A C 1
ATOM 566 O O . LEU A 1 77 ? 0.855 9.227 9.766 1 97.38 77 LEU A O 1
ATOM 570 N N . TYR A 1 78 ? 0.738 7.648 11.359 1 95.06 78 TYR A N 1
ATOM 571 C CA . TYR A 1 78 ? 2.012 7.043 10.992 1 95.06 78 TYR A CA 1
ATOM 572 C C . TYR A 1 78 ? 1.812 5.949 9.945 1 95.06 78 TYR A C 1
ATOM 574 O O . TYR A 1 78 ? 0.678 5.586 9.625 1 95.06 78 TYR A O 1
ATOM 582 N N . ASP A 1 79 ? 2.871 5.539 9.391 1 89.12 79 ASP A N 1
ATOM 583 C CA . ASP A 1 79 ? 2.844 4.477 8.383 1 89.12 79 ASP A CA 1
ATOM 584 C C . ASP A 1 79 ? 2.271 3.186 8.969 1 89.12 79 ASP A C 1
ATOM 586 O O . ASP A 1 79 ? 1.518 2.477 8.297 1 89.12 79 ASP A O 1
ATOM 590 N N . LYS A 1 80 ? 2.584 2.959 10.164 1 84.81 80 LYS A N 1
AT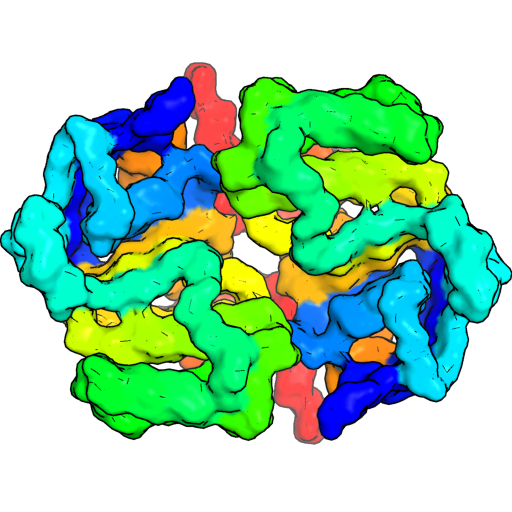OM 591 C CA . LYS A 1 80 ? 2.02 1.81 10.867 1 84.81 80 LYS A CA 1
ATOM 592 C C . LYS A 1 80 ? 0.792 2.211 11.68 1 84.81 80 LYS A C 1
ATOM 594 O O . LYS A 1 80 ? 0.707 3.338 12.164 1 84.81 80 LYS A O 1
ATOM 599 N N . ASN A 1 81 ? -0.071 1.232 11.766 1 87.38 81 ASN A N 1
ATOM 600 C CA . ASN A 1 81 ? -1.25 1.471 12.594 1 87.38 81 ASN A CA 1
ATOM 601 C C . ASN A 1 81 ? -0.998 1.1 14.047 1 87.38 81 ASN A C 1
ATOM 603 O O . ASN A 1 81 ? -0.431 0.044 14.336 1 87.38 81 ASN A O 1
ATOM 607 N N . TYR A 1 82 ? -1.34 1.984 14.906 1 86.38 82 TYR A N 1
ATOM 608 C CA . TYR A 1 82 ? -1.203 1.713 16.328 1 86.38 82 TYR A CA 1
ATOM 609 C C . TYR A 1 82 ? -2.568 1.528 16.984 1 86.38 82 TYR A C 1
ATOM 611 O O . TYR A 1 82 ? -2.896 2.215 17.953 1 86.38 82 TYR A O 1
ATOM 619 N N . LEU A 1 83 ? -3.328 0.687 16.469 1 91.94 83 LEU A N 1
ATOM 620 C CA . LEU A 1 83 ? -4.656 0.38 16.984 1 91.94 83 LEU A CA 1
ATOM 621 C C . LEU A 1 83 ? -4.59 -0.713 18.047 1 91.94 83 LEU A C 1
ATOM 623 O O . LEU A 1 83 ? -3.719 -1.586 18 1 91.94 83 LEU A O 1
ATOM 627 N N . ASP A 1 84 ? -5.406 -0.639 19.062 1 92.56 84 ASP A N 1
ATOM 628 C CA . ASP A 1 84 ? -5.527 -1.739 20 1 92.56 84 ASP A CA 1
ATOM 629 C C . ASP A 1 84 ? -6.176 -2.959 19.359 1 92.56 84 ASP A C 1
ATOM 631 O O . ASP A 1 84 ? -7.395 -2.994 19.172 1 92.56 84 ASP A O 1
ATOM 635 N N . ALA A 1 85 ? -5.438 -3.963 19.172 1 89.38 85 ALA A N 1
ATOM 636 C CA . ALA A 1 85 ? -5.824 -5.141 18.391 1 89.38 85 ALA A CA 1
ATOM 637 C C . ALA A 1 85 ? -6.922 -5.926 19.109 1 89.38 85 ALA A C 1
ATOM 639 O O . ALA A 1 85 ? -7.684 -6.656 18.469 1 89.38 85 ALA A O 1
ATOM 640 N N . PHE A 1 86 ? -7.043 -5.73 20.359 1 92.75 86 PHE A N 1
ATOM 641 C CA . PHE A 1 86 ? -7.871 -6.648 21.141 1 92.75 86 PHE A CA 1
ATOM 642 C C . PHE A 1 86 ? -9.203 -5.996 21.5 1 92.75 86 PHE A C 1
ATOM 644 O O . PHE A 1 86 ? -10.047 -6.621 22.141 1 92.75 86 PHE A O 1
ATOM 651 N N . LEU A 1 87 ? -9.445 -4.867 21.094 1 94.75 87 LEU A N 1
ATOM 652 C CA . LEU A 1 87 ? -10.719 -4.191 21.297 1 94.75 87 LEU A CA 1
ATOM 653 C C . LEU A 1 87 ? -11.641 -4.367 20.094 1 94.75 87 LEU A C 1
ATOM 655 O O . LEU A 1 87 ? -11.172 -4.508 18.969 1 94.75 87 LEU A O 1
ATOM 659 N N . ARG A 1 88 ? -12.922 -4.402 20.438 1 96.31 88 ARG A N 1
ATOM 660 C CA . ARG A 1 88 ? -13.875 -4.23 19.344 1 96.31 88 ARG A CA 1
ATOM 661 C C . ARG A 1 88 ? -13.766 -2.834 18.75 1 96.31 88 ARG A C 1
ATOM 663 O O . ARG A 1 88 ? -13.391 -1.881 19.422 1 96.31 88 ARG A O 1
ATOM 670 N N . VAL A 1 89 ? -14.055 -2.721 17.5 1 97.31 89 VAL A N 1
ATOM 671 C CA . VAL A 1 89 ? -13.992 -1.443 16.812 1 97.31 89 VAL A CA 1
ATOM 672 C C . VAL A 1 89 ? -14.805 -0.398 17.562 1 97.31 89 VAL A C 1
ATOM 674 O O . VAL A 1 89 ? -14.32 0.706 17.828 1 97.31 89 VAL A O 1
ATOM 677 N N . ARG A 1 90 ? -15.977 -0.755 17.969 1 97.56 90 ARG A N 1
ATOM 678 C CA . ARG A 1 90 ? -16.828 0.164 18.719 1 97.56 90 ARG A CA 1
ATOM 679 C C . ARG A 1 90 ? -16.156 0.631 20 1 97.56 90 ARG A C 1
ATOM 681 O O . ARG A 1 90 ? -16.188 1.819 20.328 1 97.56 90 ARG A O 1
ATOM 688 N N . ASP A 1 91 ? -15.594 -0.314 20.688 1 97.5 91 ASP A N 1
ATOM 689 C CA . ASP A 1 91 ? -14.922 0.022 21.938 1 97.5 91 ASP A CA 1
ATOM 690 C C . ASP A 1 91 ? -13.711 0.919 21.688 1 97.5 91 ASP A C 1
ATOM 692 O O . ASP A 1 91 ? -13.445 1.838 22.469 1 97.5 91 ASP A O 1
ATOM 696 N N . SER A 1 92 ? -12.992 0.608 20.656 1 97 92 SER A N 1
ATOM 697 C CA . SER A 1 92 ? -11.859 1.442 20.281 1 97 92 SER A CA 1
ATOM 698 C C . SER A 1 92 ? -12.297 2.877 20 1 97 92 SER A C 1
ATOM 700 O O . SER A 1 92 ? -11.641 3.826 20.438 1 97 92 SER A O 1
ATOM 702 N N . ILE A 1 93 ? -13.414 3.014 19.328 1 97.12 93 ILE A N 1
ATOM 703 C CA . ILE A 1 93 ? -13.961 4.316 18.969 1 97.12 93 ILE A CA 1
ATOM 704 C C . ILE A 1 93 ? -14.383 5.07 20.219 1 97.12 93 ILE A C 1
ATOM 706 O O . ILE A 1 93 ? -14 6.23 20.422 1 97.12 93 ILE A O 1
ATOM 710 N N . GLU A 1 94 ? -15.086 4.367 21.047 1 97 94 GLU A N 1
ATOM 711 C CA . GLU A 1 94 ? -15.578 5.016 22.25 1 97 94 GLU A CA 1
ATOM 712 C C . GLU A 1 94 ? -14.438 5.418 23.172 1 97 94 GLU A C 1
ATOM 714 O O . GLU A 1 94 ? -14.477 6.48 23.797 1 97 94 GLU A O 1
ATOM 719 N N . PHE A 1 95 ? -13.477 4.59 23.25 1 96.12 95 PHE A N 1
ATOM 720 C CA . PHE A 1 95 ? -12.289 4.918 24.031 1 96.12 95 PHE A CA 1
ATOM 721 C C . PHE A 1 95 ? -11.609 6.168 23.484 1 96.12 95 PHE A C 1
ATOM 723 O O . PHE A 1 95 ? -11.242 7.066 24.25 1 96.12 95 PHE A O 1
ATOM 730 N N . PHE A 1 96 ? -11.461 6.188 22.234 1 95.56 96 PHE A N 1
ATOM 731 C CA . PHE A 1 96 ? -10.82 7.312 21.562 1 95.56 96 PHE A CA 1
ATOM 732 C C . PHE A 1 96 ? -11.594 8.602 21.797 1 95.56 96 PHE A C 1
ATOM 734 O O . PHE A 1 96 ? -11.008 9.641 22.109 1 95.56 96 PHE A O 1
ATOM 741 N N . ILE A 1 97 ? -12.922 8.57 21.672 1 96 97 ILE A N 1
ATOM 742 C CA . ILE A 1 97 ? -13.789 9.727 21.859 1 96 97 ILE A CA 1
ATOM 743 C C . ILE A 1 97 ? -13.625 10.266 23.281 1 96 97 ILE A C 1
ATOM 745 O O . ILE A 1 97 ? -13.461 11.477 23.469 1 96 97 ILE A O 1
ATOM 749 N N . SER A 1 98 ? -13.594 9.352 24.188 1 96 98 SER A N 1
ATOM 750 C CA . SER A 1 98 ? -13.484 9.75 25.594 1 96 98 SER A CA 1
ATOM 751 C C . SER A 1 98 ? -12.094 10.289 25.906 1 96 98 SER A C 1
ATOM 753 O O . SER A 1 98 ? -11.961 11.344 26.531 1 96 98 SER A O 1
ATOM 755 N N . ALA A 1 99 ? -11.102 9.609 25.5 1 94 99 ALA A N 1
ATOM 756 C CA . ALA A 1 99 ? -9.719 9.945 25.812 1 94 99 ALA A CA 1
ATOM 757 C C . ALA A 1 99 ? -9.32 11.289 25.203 1 94 99 ALA A C 1
ATOM 759 O O . ALA A 1 99 ? -8.586 12.07 25.812 1 94 99 ALA A O 1
ATOM 760 N N . MET A 1 100 ? -9.844 11.555 23.984 1 93.69 100 MET A N 1
ATOM 761 C CA . MET A 1 100 ? -9.406 12.742 23.25 1 93.69 100 MET A CA 1
ATOM 762 C C . MET A 1 100 ? -10.453 13.844 23.328 1 93.69 100 MET A C 1
ATOM 764 O O . MET A 1 100 ? -10.25 14.938 22.812 1 93.69 100 MET A O 1
ATOM 768 N N . GLU A 1 101 ? -11.609 13.539 23.922 1 93.38 101 GLU A N 1
ATOM 769 C CA . GLU A 1 101 ? -12.695 14.492 24.094 1 93.38 101 GLU A CA 1
ATOM 770 C C . GLU A 1 101 ? -13.141 15.078 22.75 1 93.38 101 GLU A C 1
ATOM 772 O O . GLU A 1 101 ? -13.219 16.297 22.594 1 93.38 101 GLU A O 1
ATOM 777 N N . ILE A 1 102 ? -13.367 14.234 21.875 1 92.5 102 ILE A N 1
ATOM 778 C CA . ILE A 1 102 ? -13.75 14.641 20.531 1 92.5 102 ILE A CA 1
ATOM 779 C C . ILE A 1 102 ? -15.258 14.461 20.359 1 92.5 102 ILE A C 1
ATOM 781 O O . ILE A 1 102 ? -15.898 13.742 21.125 1 92.5 102 ILE A O 1
ATOM 785 N N . ASP A 1 103 ? -15.82 15.18 19.438 1 92.62 103 ASP A N 1
ATOM 786 C CA . ASP A 1 103 ? -17.234 15.109 19.109 1 92.62 103 ASP A CA 1
ATOM 787 C C . ASP A 1 103 ? -17.609 13.734 18.578 1 92.62 103 ASP A C 1
ATOM 789 O O . ASP A 1 103 ? -17.109 13.312 17.531 1 92.62 103 ASP A O 1
ATOM 793 N N . ARG A 1 104 ? -18.516 13.086 19.25 1 95.56 104 ARG A N 1
ATOM 794 C CA . ARG A 1 104 ? -18.969 11.75 18.891 1 95.56 104 ARG A CA 1
ATOM 795 C C . ARG A 1 104 ? -19.547 11.727 17.484 1 95.56 104 ARG A C 1
ATOM 797 O O . ARG A 1 104 ? -19.266 10.812 16.703 1 95.56 104 ARG A O 1
ATOM 804 N N . ASP A 1 105 ? -20.281 12.672 17.156 1 95.38 105 ASP A N 1
ATOM 805 C CA . ASP A 1 105 ? -20.938 12.719 15.859 1 95.38 105 ASP A CA 1
ATOM 806 C C . ASP A 1 105 ? -19.922 12.828 14.727 1 95.38 105 ASP A C 1
ATOM 808 O O . ASP A 1 105 ? -20.125 12.242 13.656 1 95.38 105 ASP A O 1
ATOM 812 N N . LYS A 1 106 ? -18.906 13.547 14.945 1 93.44 106 LYS A N 1
ATOM 813 C CA . LYS A 1 106 ? -17.859 13.688 13.938 1 93.44 106 LYS A CA 1
ATOM 814 C C . LYS A 1 106 ? -17.188 12.344 13.656 1 93.44 106 LYS A C 1
ATOM 816 O O . LYS A 1 106 ? -17.016 11.961 12.492 1 93.44 106 LYS A O 1
ATOM 821 N N . VAL A 1 107 ? -16.891 11.633 14.719 1 96.19 107 VAL A N 1
ATOM 822 C CA . VAL A 1 107 ? -16.219 10.344 14.578 1 96.19 107 VAL A CA 1
ATOM 823 C C . VAL A 1 107 ? -17.125 9.367 13.836 1 96.19 107 VAL A C 1
ATOM 825 O O . VAL A 1 107 ? -16.703 8.719 12.883 1 96.19 107 VAL A O 1
ATOM 828 N N . TYR A 1 108 ? -18.375 9.328 14.211 1 96.44 108 TYR A N 1
ATOM 829 C CA . TYR A 1 108 ? -19.281 8.344 13.617 1 96.44 108 TYR A CA 1
ATOM 830 C C . TYR A 1 108 ? -19.641 8.734 12.188 1 96.44 108 TYR A C 1
ATOM 832 O O . TYR A 1 108 ? -19.922 7.871 11.359 1 96.44 108 TYR A O 1
ATOM 840 N N . SER A 1 109 ? -19.641 10 11.883 1 95.25 109 SER A N 1
ATOM 841 C CA . SER A 1 109 ? -19.812 10.422 10.492 1 95.25 109 SER A CA 1
ATOM 842 C C . SER A 1 109 ? -18.688 9.883 9.609 1 95.25 109 SER A C 1
ATOM 844 O O . SER A 1 109 ? -18.938 9.375 8.516 1 95.25 109 SER A O 1
ATOM 846 N N . LEU A 1 110 ? -17.484 10.008 10.094 1 94.62 110 LEU A N 1
ATOM 847 C CA . LEU A 1 110 ? -16.344 9.484 9.352 1 94.62 110 LEU A CA 1
ATOM 848 C C . LEU A 1 110 ? -16.406 7.965 9.258 1 94.62 110 LEU A C 1
ATOM 850 O O . LEU A 1 110 ? -16.047 7.387 8.227 1 94.62 110 LEU A O 1
ATOM 854 N N . ILE A 1 111 ? -16.844 7.309 10.336 1 96.62 111 ILE A N 1
ATOM 855 C CA . ILE A 1 111 ? -17.016 5.859 10.336 1 96.62 111 ILE A CA 1
ATOM 856 C C . ILE A 1 111 ? -17.984 5.457 9.219 1 96.62 111 ILE A C 1
ATOM 858 O O . ILE A 1 111 ? -17.703 4.512 8.477 1 96.62 111 ILE A O 1
ATOM 862 N N . LYS A 1 112 ? -19.016 6.176 9.133 1 94.62 112 LYS A N 1
ATOM 863 C CA . LYS A 1 112 ? -20 5.926 8.07 1 94.62 112 LYS A CA 1
ATOM 864 C C . LYS A 1 112 ? -19.391 6.203 6.695 1 94.62 112 LYS A C 1
ATOM 866 O O . LYS A 1 112 ? -19.547 5.395 5.777 1 94.62 112 LYS A O 1
ATOM 871 N N . ASN A 1 113 ? -18.672 7.305 6.527 1 91.44 113 ASN A N 1
ATOM 872 C CA . ASN A 1 113 ? -18.094 7.711 5.25 1 91.44 113 ASN A CA 1
ATOM 873 C C . ASN A 1 113 ? -17.078 6.691 4.75 1 91.44 113 ASN A C 1
ATOM 875 O O . ASN A 1 113 ? -16.984 6.449 3.547 1 91.44 113 ASN A O 1
ATOM 879 N N . PHE A 1 114 ? -16.328 6.094 5.699 1 92.94 114 PHE A N 1
ATOM 880 C CA . PHE A 1 114 ? -15.312 5.121 5.312 1 92.94 114 PHE A CA 1
ATOM 881 C C . PHE A 1 114 ? -15.883 3.709 5.305 1 92.94 114 PHE A C 1
ATOM 883 O O . PHE A 1 114 ? -15.141 2.729 5.266 1 92.94 114 PHE A O 1
ATOM 890 N N . ASN A 1 115 ? -17.234 3.584 5.449 1 89.94 115 ASN A N 1
ATOM 891 C CA . ASN A 1 115 ? -17.938 2.309 5.398 1 89.94 115 ASN A CA 1
ATOM 892 C C . ASN A 1 115 ? -17.453 1.353 6.484 1 89.94 115 ASN A C 1
ATOM 894 O O . ASN A 1 115 ? -17.203 0.177 6.215 1 89.94 115 ASN A O 1
ATOM 898 N N . LEU A 1 116 ? -17.281 1.899 7.664 1 95.12 116 LEU A N 1
ATOM 899 C CA . LEU A 1 116 ? -16.766 1.102 8.773 1 95.12 116 LEU A CA 1
ATOM 900 C C . LEU A 1 116 ? -17.906 0.672 9.703 1 95.12 116 LEU A C 1
ATOM 902 O O . LEU A 1 116 ? -17.688 -0.113 10.633 1 95.12 116 LEU A O 1
ATOM 906 N N . SER A 1 117 ? -19.156 1.072 9.422 1 94.88 117 SER A N 1
ATOM 907 C CA . SER A 1 117 ? -20.297 0.824 10.297 1 94.88 117 SER A CA 1
ATOM 908 C C . SER A 1 117 ? -20.547 -0.67 10.484 1 94.88 117 SER A C 1
ATOM 910 O O . SER A 1 117 ? -20.922 -1.113 11.562 1 94.88 117 SER A O 1
ATOM 912 N N . LEU A 1 118 ? -20.266 -1.422 9.516 1 90.12 118 LEU A N 1
ATOM 913 C CA . LEU A 1 118 ? -20.562 -2.852 9.539 1 90.12 118 LEU A CA 1
ATOM 914 C C . LEU A 1 118 ? -19.516 -3.604 10.367 1 90.12 118 LEU A C 1
ATOM 916 O O . LEU A 1 118 ? -19.703 -4.777 10.688 1 90.12 118 LEU A O 1
ATOM 920 N N . TYR A 1 119 ? -18.484 -2.891 10.805 1 93.44 119 TYR A N 1
ATOM 921 C CA . TYR A 1 119 ? -17.375 -3.57 11.484 1 93.44 119 TYR A CA 1
ATOM 922 C C . TYR A 1 119 ? -17.375 -3.244 12.977 1 93.44 119 TYR A C 1
ATOM 924 O O . TYR A 1 119 ? -16.5 -3.691 13.711 1 93.44 119 TYR A O 1
ATOM 932 N N . LEU A 1 120 ? -18.328 -2.564 13.438 1 95.75 120 LEU A N 1
ATOM 933 C CA . LEU A 1 120 ? -18.328 -2.01 14.789 1 95.75 120 LEU A CA 1
ATOM 934 C C . LEU A 1 120 ? -18.188 -3.113 15.828 1 95.75 120 LEU A C 1
ATOM 936 O O . LEU A 1 120 ? -17.562 -2.916 16.875 1 95.75 120 LEU A O 1
ATOM 940 N N . GLU A 1 121 ? -18.734 -4.277 15.516 1 95.06 121 GLU A N 1
ATOM 941 C CA . GLU A 1 121 ? -18.766 -5.328 16.531 1 95.06 121 GLU A CA 1
ATOM 942 C C . GLU A 1 121 ? -17.578 -6.289 16.359 1 95.06 121 GLU A C 1
ATOM 944 O O . GLU A 1 121 ? -17.422 -7.227 17.141 1 95.06 121 GLU A O 1
ATOM 949 N N . LYS A 1 122 ? -16.75 -6.07 15.445 1 93.44 122 LYS A N 1
ATOM 950 C CA . LYS A 1 122 ? -15.602 -6.934 15.195 1 93.44 122 LYS A CA 1
ATOM 951 C C . LYS A 1 122 ? -14.398 -6.496 16.016 1 93.44 122 LYS A C 1
ATOM 953 O O . LYS A 1 122 ? -14.281 -5.324 16.375 1 93.44 122 LYS A O 1
ATOM 958 N N . LEU A 1 123 ? -13.578 -7.488 16.328 1 93.81 123 LEU A N 1
ATOM 959 C CA . LEU A 1 123 ? -12.289 -7.168 16.938 1 93.81 123 LEU A CA 1
ATOM 960 C C . LEU A 1 123 ? -11.344 -6.562 15.906 1 93.81 123 LEU A C 1
ATOM 962 O O . LEU A 1 123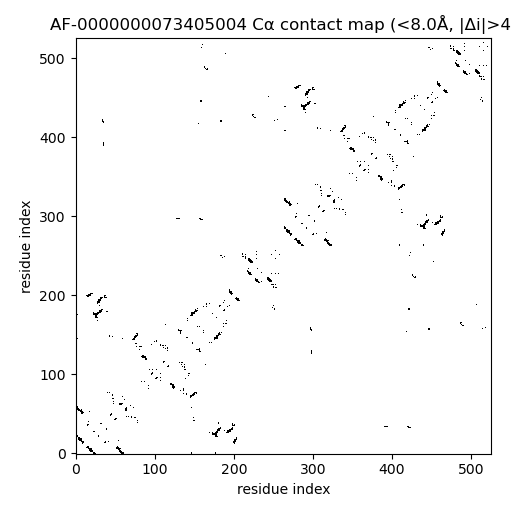 ? -11.312 -7 14.75 1 93.81 123 LEU A O 1
ATOM 966 N N . VAL A 1 124 ? -10.539 -5.594 16.266 1 94.5 124 VAL A N 1
ATOM 967 C CA . VAL A 1 124 ? -9.688 -4.832 15.367 1 94.5 124 VAL A CA 1
ATOM 968 C C . VAL A 1 124 ? -8.719 -5.773 14.648 1 94.5 124 VAL A C 1
ATOM 970 O O . VAL A 1 124 ? -8.484 -5.641 13.445 1 94.5 124 VAL A O 1
ATOM 973 N N . PHE A 1 125 ? -8.164 -6.762 15.359 1 89.69 125 PHE A N 1
ATOM 974 C CA . PHE A 1 125 ? -7.137 -7.617 14.773 1 89.69 125 PHE A CA 1
ATOM 975 C C . PHE A 1 125 ? -7.73 -8.516 13.703 1 89.69 125 PHE A C 1
ATOM 977 O O . PHE A 1 125 ? -6.996 -9.117 12.906 1 89.69 125 PHE A O 1
ATOM 984 N N . THR A 1 126 ? -9.07 -8.695 13.656 1 87 126 THR A N 1
ATOM 985 C CA . THR A 1 126 ? -9.727 -9.547 12.672 1 87 126 THR A CA 1
ATOM 986 C C . THR A 1 126 ? -9.977 -8.773 11.375 1 87 126 THR A C 1
ATOM 988 O O . THR A 1 126 ? -10.336 -9.359 10.352 1 87 126 THR A O 1
ATOM 991 N N . LEU A 1 127 ? -9.758 -7.465 11.422 1 89.38 127 LEU A N 1
ATOM 992 C CA . LEU A 1 127 ? -10 -6.617 10.258 1 89.38 127 LEU A CA 1
ATOM 993 C C . LEU A 1 127 ? -8.891 -6.781 9.234 1 89.38 127 LEU A C 1
ATOM 995 O O . LEU A 1 127 ? -7.738 -7.059 9.586 1 89.38 127 LEU A O 1
ATOM 999 N N . SER A 1 128 ? -9.297 -6.621 7.984 1 84.56 128 SER A N 1
ATOM 1000 C CA . SER A 1 128 ? -8.266 -6.539 6.957 1 84.56 128 SER A CA 1
ATOM 1001 C C . SER A 1 128 ? -7.348 -5.348 7.191 1 84.56 128 SER A C 1
ATOM 1003 O O . SER A 1 128 ? -7.703 -4.41 7.91 1 84.56 128 SER A O 1
ATOM 1005 N N . LYS A 1 129 ? -6.148 -5.359 6.625 1 86.88 129 LYS A N 1
ATOM 1006 C CA . LYS A 1 129 ? -5.191 -4.262 6.738 1 86.88 129 LYS A CA 1
ATOM 1007 C C . LYS A 1 129 ? -5.805 -2.947 6.266 1 86.88 129 LYS A C 1
ATOM 1009 O O . LYS A 1 129 ? -5.598 -1.903 6.887 1 86.88 129 LYS A O 1
ATOM 1014 N N . GLY A 1 130 ? -6.551 -2.998 5.152 1 90 130 GLY A N 1
ATOM 1015 C CA . GLY A 1 130 ? -7.195 -1.805 4.629 1 90 130 GLY A CA 1
ATOM 1016 C C . GLY A 1 130 ? -8.258 -1.25 5.555 1 90 130 GLY A C 1
ATOM 1017 O O . GLY A 1 130 ? -8.398 -0.032 5.691 1 90 130 GLY A O 1
ATOM 1018 N N . THR A 1 131 ? -8.953 -2.156 6.188 1 90.5 131 THR A N 1
ATOM 1019 C CA . THR A 1 131 ? -9.992 -1.727 7.113 1 90.5 131 THR A CA 1
ATOM 1020 C C . THR A 1 131 ? -9.383 -1.129 8.375 1 90.5 131 THR A C 1
ATOM 1022 O O . THR A 1 131 ? -9.891 -0.14 8.906 1 90.5 131 THR A O 1
ATOM 1025 N N . GLN A 1 132 ? -8.312 -1.728 8.82 1 94 132 GLN A N 1
ATOM 1026 C CA . GLN A 1 132 ? -7.59 -1.15 9.945 1 94 132 GLN A CA 1
ATOM 1027 C C . GLN A 1 132 ? -7.078 0.249 9.609 1 94 132 GLN A C 1
ATOM 1029 O O . GLN A 1 132 ? -7.156 1.157 10.445 1 94 132 GLN A O 1
ATOM 1034 N N . ARG A 1 133 ? -6.605 0.356 8.422 1 94.69 133 ARG A N 1
ATOM 1035 C CA . ARG A 1 133 ? -6.09 1.651 7.992 1 94.69 133 ARG A CA 1
ATOM 1036 C C . ARG A 1 133 ? -7.195 2.701 7.98 1 94.69 133 ARG A C 1
ATOM 1038 O O . ARG A 1 133 ? -6.98 3.842 8.398 1 94.69 133 ARG A O 1
ATOM 1045 N N . LYS A 1 134 ? -8.336 2.322 7.512 1 95.31 134 LYS A N 1
ATOM 1046 C CA . LYS A 1 134 ? -9.477 3.23 7.5 1 95.31 134 LYS A CA 1
ATOM 1047 C C . LYS A 1 134 ? -9.844 3.674 8.914 1 95.31 134 LYS A C 1
ATOM 1049 O O . LYS A 1 134 ? -10.172 4.84 9.141 1 95.31 134 LYS A O 1
ATOM 1054 N N . LEU A 1 135 ? -9.781 2.766 9.82 1 96.75 135 LEU A N 1
ATOM 1055 C CA . LEU A 1 135 ? -10.062 3.105 11.211 1 96.75 135 LEU A CA 1
ATOM 1056 C C . LEU A 1 135 ? -9.039 4.098 11.75 1 96.75 135 LEU A C 1
ATOM 1058 O O . LEU A 1 135 ? -9.406 5.105 12.359 1 96.75 135 LEU A O 1
ATOM 1062 N N . ALA A 1 136 ? -7.809 3.84 11.492 1 96.56 136 ALA A N 1
ATOM 1063 C CA . ALA A 1 136 ? -6.746 4.75 11.914 1 96.56 136 ALA A CA 1
ATOM 1064 C C . ALA A 1 136 ? -6.934 6.133 11.305 1 96.56 136 ALA A C 1
ATOM 1066 O O . ALA A 1 136 ? -6.734 7.148 11.977 1 96.56 136 ALA A O 1
ATOM 1067 N N . LEU A 1 137 ? -7.312 6.16 10.07 1 96.19 137 LEU A N 1
ATOM 1068 C CA . LEU A 1 137 ? -7.578 7.414 9.367 1 96.19 137 LEU A CA 1
ATOM 1069 C C . LEU A 1 137 ? -8.719 8.172 10.031 1 96.19 137 LEU A C 1
ATOM 1071 O O . LEU A 1 137 ? -8.648 9.398 10.195 1 96.19 137 LEU A O 1
ATOM 1075 N N . THR A 1 138 ? -9.734 7.438 10.328 1 95.81 138 THR A N 1
ATOM 1076 C CA . THR A 1 138 ? -10.883 8.047 11 1 95.81 138 THR A CA 1
ATOM 1077 C C . THR A 1 138 ? -10.445 8.758 12.273 1 95.81 138 THR A C 1
ATOM 1079 O O . THR A 1 138 ? -10.844 9.898 12.523 1 95.81 138 THR A O 1
ATOM 1082 N N . PHE A 1 139 ? -9.594 8.141 13.055 1 96.12 139 PHE A N 1
ATOM 1083 C CA . PHE A 1 139 ? -9.125 8.734 14.297 1 96.12 139 PHE A CA 1
ATOM 1084 C C . PHE A 1 139 ? -8.289 9.984 14.023 1 96.12 139 PHE A C 1
ATOM 1086 O O . PHE A 1 139 ? -8.508 11.031 14.625 1 96.12 139 PHE A O 1
ATOM 1093 N N . ALA A 1 140 ? -7.422 9.875 13.094 1 95.12 140 ALA A N 1
ATOM 1094 C CA . ALA A 1 140 ? -6.539 11 12.773 1 95.12 140 ALA A CA 1
ATOM 1095 C C . ALA A 1 140 ? -7.34 12.203 12.273 1 95.12 140 ALA A C 1
ATOM 1097 O O . ALA A 1 140 ? -7.082 13.336 12.68 1 95.12 140 ALA A O 1
ATOM 1098 N N . LEU A 1 141 ? -8.312 11.977 11.438 1 93.94 141 LEU A N 1
ATOM 1099 C CA . LEU A 1 141 ? -9.078 13.039 10.805 1 93.94 141 LEU A CA 1
ATOM 1100 C C . LEU A 1 141 ? -10.125 13.609 11.766 1 93.94 141 LEU A C 1
ATOM 1102 O O . LEU A 1 141 ? -10.641 14.703 11.547 1 93.94 141 LEU A O 1
ATOM 1106 N N . SER A 1 142 ? -10.43 12.82 12.742 1 94.31 142 SER A N 1
ATOM 1107 C CA . SER A 1 142 ? -11.453 13.273 13.688 1 94.31 142 SER A CA 1
ATOM 1108 C C . SER A 1 142 ? -10.883 14.281 14.68 1 94.31 142 SER A C 1
ATOM 1110 O O . SER A 1 142 ? -11.625 15.055 15.281 1 94.31 142 SER A O 1
ATOM 1112 N N . LEU A 1 143 ? -9.555 14.203 14.805 1 93 143 LEU A N 1
ATOM 1113 C CA . LEU A 1 143 ? -8.922 15.141 15.727 1 93 143 LEU A CA 1
ATOM 1114 C C . LEU A 1 143 ? -8.969 16.562 15.172 1 93 143 LEU A C 1
ATOM 1116 O O . LEU A 1 143 ? -8.68 16.781 14 1 93 143 LEU A O 1
ATOM 1120 N N . ASP A 1 144 ? -9.703 17.422 15.648 1 87.94 144 ASP A N 1
ATOM 1121 C CA . ASP A 1 144 ? -9.836 18.812 15.227 1 87.94 144 ASP A CA 1
ATOM 1122 C C . ASP A 1 144 ? -8.625 19.641 15.648 1 87.94 144 ASP A C 1
ATOM 1124 O O . ASP A 1 144 ? -8.734 20.531 16.5 1 87.94 144 ASP A O 1
ATOM 1128 N N . ARG A 1 145 ? -7.477 19.344 15.039 1 94.69 145 ARG A N 1
ATOM 1129 C CA . ARG A 1 145 ? -6.234 20.062 15.312 1 94.69 145 ARG A CA 1
ATOM 1130 C C . ARG A 1 145 ? -5.824 20.906 14.117 1 94.69 145 ARG A C 1
ATOM 1132 O O . ARG A 1 145 ? -6.164 20.594 12.977 1 94.69 145 ARG A O 1
ATOM 1139 N N . PRO A 1 146 ? -5.098 21.938 14.367 1 96.06 146 PRO A N 1
ATOM 1140 C CA . PRO A 1 146 ? -4.75 22.859 13.281 1 96.06 146 PRO A CA 1
ATOM 1141 C C . PRO A 1 146 ? -3.803 22.234 12.258 1 96.06 146 PRO A C 1
ATOM 1143 O O . PRO A 1 146 ? -3.775 22.656 11.102 1 96.06 146 PRO A O 1
ATOM 1146 N N . VAL A 1 147 ? -3.029 21.25 12.656 1 97.75 147 VAL A N 1
ATOM 1147 C CA . VAL A 1 147 ? -2.035 20.656 11.773 1 97.75 147 VAL A CA 1
ATOM 1148 C C . VAL A 1 147 ? -2.23 19.141 11.719 1 97.75 147 VAL A C 1
ATOM 1150 O O . VAL A 1 147 ? -2.396 18.5 12.758 1 97.75 147 VAL A O 1
ATOM 1153 N N . SER A 1 148 ? -2.289 18.594 10.523 1 97.56 148 SER A N 1
ATOM 1154 C CA . SER A 1 148 ? -2.348 17.156 10.328 1 97.56 148 SER A CA 1
ATOM 1155 C C . SER A 1 148 ? -1.104 16.641 9.602 1 97.56 148 SER A C 1
ATOM 1157 O O . SER A 1 148 ? -0.742 17.156 8.547 1 97.56 148 SER A O 1
ATOM 1159 N N . LEU A 1 149 ? -0.415 15.695 10.211 1 98.31 149 LEU A N 1
ATOM 1160 C CA . LEU A 1 149 ? 0.711 14.977 9.617 1 98.31 149 LEU A CA 1
ATOM 1161 C C . LEU A 1 149 ? 0.321 13.547 9.258 1 98.31 149 LEU A C 1
ATOM 1163 O O . LEU A 1 149 ? 0.022 12.742 10.141 1 98.31 149 LEU A O 1
ATOM 1167 N N . LEU A 1 150 ? 0.344 13.242 7.949 1 97.81 150 LEU A N 1
ATOM 1168 C CA . LEU A 1 150 ? -0.113 11.938 7.492 1 97.81 150 LEU A CA 1
ATOM 1169 C C . LEU A 1 150 ? 0.985 11.219 6.715 1 97.81 150 LEU A C 1
ATOM 1171 O O . LEU A 1 150 ? 1.396 11.68 5.648 1 97.81 150 LEU A O 1
ATOM 1175 N N . ASP A 1 151 ? 1.427 10.148 7.223 1 96.75 151 ASP A N 1
ATOM 1176 C CA . ASP A 1 151 ? 2.479 9.359 6.59 1 96.75 151 ASP A CA 1
ATOM 1177 C C . ASP A 1 151 ? 1.89 8.203 5.785 1 96.75 151 ASP A C 1
ATOM 1179 O O . ASP A 1 151 ? 1.468 7.195 6.352 1 96.75 151 ASP A O 1
ATOM 1183 N N . GLU A 1 152 ? 1.844 8.375 4.445 1 94.12 152 GLU A N 1
ATOM 1184 C CA . GLU A 1 152 ? 1.317 7.375 3.521 1 94.12 152 GLU A CA 1
ATOM 1185 C C . GLU A 1 152 ? -0.089 6.938 3.922 1 94.12 152 GLU A C 1
ATOM 1187 O O . GLU A 1 152 ? -0.355 5.742 4.07 1 94.12 152 GLU A O 1
ATOM 1192 N N . PRO A 1 153 ? -0.989 7.867 3.934 1 95.81 153 PRO A N 1
ATOM 1193 C CA . PRO A 1 153 ? -2.307 7.59 4.512 1 95.81 153 PRO A CA 1
ATOM 1194 C C . PRO A 1 153 ? -3.117 6.598 3.678 1 95.81 153 PRO A C 1
ATOM 1196 O O . PRO A 1 153 ? -4.016 5.934 4.203 1 95.81 153 PRO A O 1
ATOM 1199 N N . THR A 1 154 ? -2.787 6.488 2.455 1 91.75 154 THR A N 1
ATOM 1200 C CA . THR A 1 154 ? -3.648 5.676 1.604 1 91.75 154 THR A CA 1
ATOM 1201 C C . THR A 1 154 ? -3.014 4.312 1.338 1 91.75 154 THR A C 1
ATOM 1203 O O . THR A 1 154 ? -3.527 3.529 0.536 1 91.75 154 THR A O 1
ATOM 1206 N N . GLU A 1 155 ? -1.883 4.086 1.94 1 87.94 155 GLU A N 1
ATOM 1207 C CA . GLU A 1 155 ? -1.25 2.781 1.772 1 87.94 155 GLU A CA 1
ATOM 1208 C C . GLU A 1 155 ? -2.184 1.653 2.203 1 87.94 155 GLU A C 1
ATOM 1210 O O . GLU A 1 155 ? -2.758 1.699 3.293 1 87.94 155 GLU A O 1
ATOM 1215 N N . GLY A 1 156 ? -2.361 0.685 1.296 1 85.69 156 GLY A N 1
ATOM 1216 C CA . GLY A 1 156 ? -3.17 -0.476 1.634 1 85.69 156 GLY A CA 1
ATOM 1217 C C . GLY A 1 156 ? -4.641 -0.291 1.313 1 85.69 156 GLY A C 1
ATOM 1218 O O . GLY A 1 156 ? -5.418 -1.249 1.359 1 85.69 156 GLY A O 1
ATOM 1219 N N . LEU A 1 157 ? -5.016 0.936 0.951 1 89.19 157 LEU A N 1
ATOM 1220 C CA . LEU A 1 157 ? -6.418 1.198 0.643 1 89.19 157 LEU A CA 1
ATOM 1221 C C . LEU A 1 157 ? -6.742 0.811 -0.796 1 89.19 157 LEU A C 1
ATOM 1223 O O . LEU A 1 157 ? -5.93 1.029 -1.698 1 89.19 157 LEU A O 1
ATOM 1227 N N . ASP A 1 158 ? -7.922 0.269 -0.907 1 80.88 158 ASP A N 1
ATOM 1228 C CA . ASP A 1 158 ? -8.398 0.014 -2.264 1 80.88 158 ASP A CA 1
ATOM 1229 C C . ASP A 1 158 ? -8.828 1.31 -2.945 1 80.88 158 ASP A C 1
ATOM 1231 O O . ASP A 1 158 ? -8.781 2.383 -2.342 1 80.88 158 ASP A O 1
ATOM 1235 N N . TYR A 1 159 ? -9.117 1.192 -4.137 1 73.44 159 TYR A N 1
ATOM 1236 C CA . TYR A 1 159 ? -9.398 2.348 -4.98 1 73.44 159 TYR A CA 1
ATOM 1237 C C . TYR A 1 159 ? -10.539 3.176 -4.402 1 73.44 159 TYR A C 1
ATOM 1239 O O . TYR A 1 159 ? -10.414 4.395 -4.254 1 73.44 159 TYR A O 1
ATOM 1247 N N . GLU A 1 160 ? -11.617 2.555 -4.078 1 74.44 160 GLU A N 1
ATOM 1248 C CA . GLU A 1 160 ? -12.781 3.262 -3.539 1 74.44 160 GLU A CA 1
ATOM 1249 C C . GLU A 1 160 ? -12.43 3.986 -2.244 1 74.44 160 GLU A C 1
ATOM 1251 O O . GLU A 1 160 ? -12.836 5.133 -2.041 1 74.44 160 GLU A O 1
ATOM 1256 N N . SER A 1 161 ? -11.75 3.322 -1.397 1 85.94 161 SER A N 1
ATOM 1257 C CA . SER A 1 161 ? -11.344 3.906 -0.122 1 85.94 161 SER A CA 1
ATOM 1258 C C . SER A 1 161 ? -10.398 5.086 -0.329 1 85.94 161 SER A C 1
ATOM 1260 O O . SER A 1 161 ? -10.438 6.059 0.428 1 85.94 161 SER A O 1
ATOM 1262 N N . LYS A 1 162 ? -9.555 5.004 -1.316 1 85 162 LYS A N 1
ATOM 1263 C CA . LYS A 1 162 ? -8.656 6.113 -1.638 1 85 162 LYS A CA 1
ATOM 1264 C C . LYS A 1 162 ? -9.445 7.352 -2.059 1 85 162 LYS A C 1
ATOM 1266 O O . LYS A 1 162 ? -9.117 8.469 -1.651 1 85 162 LYS A O 1
ATOM 1271 N N . LEU A 1 163 ? -10.438 7.117 -2.836 1 76.94 163 LEU A N 1
ATOM 1272 C CA . LEU A 1 163 ? -11.281 8.227 -3.268 1 76.94 163 LEU A CA 1
ATOM 1273 C C . LEU A 1 163 ? -11.992 8.867 -2.078 1 76.94 163 LEU A C 1
ATOM 1275 O O . LEU A 1 163 ? -12.109 10.094 -2.004 1 76.94 163 LEU A O 1
ATOM 1279 N N . LEU A 1 164 ? -12.469 8.016 -1.232 1 83 164 LEU A N 1
ATOM 1280 C CA . LEU A 1 164 ? -13.102 8.516 -0.02 1 83 164 LEU A CA 1
ATOM 1281 C C . LEU A 1 164 ? -12.125 9.344 0.807 1 83 164 LEU A C 1
ATOM 1283 O O . LEU A 1 164 ? -12.484 10.391 1.338 1 83 164 LEU A O 1
ATOM 1287 N N . PHE A 1 165 ? -10.906 8.891 0.847 1 92.56 165 PHE A N 1
ATOM 1288 C CA . PHE A 1 165 ? -9.875 9.633 1.563 1 92.56 165 PHE A CA 1
ATOM 1289 C C . PHE A 1 165 ? -9.656 11 0.931 1 92.56 165 PHE A C 1
ATOM 1291 O O . PHE A 1 165 ? -9.594 12.016 1.633 1 92.56 165 PHE A O 1
ATOM 1298 N N . VAL A 1 166 ? -9.508 11.039 -0.32 1 85.81 166 VAL A N 1
ATOM 1299 C CA . VAL A 1 166 ? -9.258 12.281 -1.053 1 85.81 166 VAL A CA 1
ATOM 1300 C C . VAL A 1 166 ? -10.383 13.281 -0.767 1 85.81 166 VAL A C 1
ATOM 1302 O O . VAL A 1 166 ? -10.117 14.453 -0.513 1 85.81 166 VAL A O 1
ATOM 1305 N N . ARG A 1 167 ? -11.539 12.773 -0.695 1 82.56 167 ARG A N 1
ATOM 1306 C CA . ARG A 1 167 ? -12.688 13.617 -0.395 1 82.56 167 ARG A CA 1
ATOM 1307 C C . ARG A 1 167 ? -12.594 14.18 1.02 1 82.56 167 ARG A C 1
ATOM 1309 O O . ARG A 1 167 ? -12.781 15.383 1.229 1 82.56 167 ARG A O 1
ATOM 1316 N N . GLU A 1 168 ? -12.344 13.352 1.855 1 88.44 168 GLU A N 1
ATOM 1317 C CA . GLU A 1 168 ? -12.312 13.75 3.26 1 88.44 168 GLU A CA 1
ATOM 1318 C C . GLU A 1 168 ? -11.18 14.742 3.525 1 88.44 168 GLU A C 1
ATOM 1320 O O . GLU A 1 168 ? -11.375 15.727 4.242 1 88.44 168 GLU A O 1
ATOM 1325 N N . ILE A 1 169 ? -10.047 14.508 2.947 1 91.81 169 ILE A N 1
ATOM 1326 C CA . ILE A 1 169 ? -8.891 15.344 3.238 1 91.81 169 ILE A CA 1
ATOM 1327 C C . ILE A 1 169 ? -9.086 16.719 2.605 1 91.81 169 ILE A C 1
ATOM 1329 O O . ILE A 1 169 ? -8.633 17.734 3.154 1 91.81 169 ILE A O 1
ATOM 1333 N N . SER A 1 170 ? -9.711 16.75 1.461 1 84.44 170 SER A N 1
ATOM 1334 C CA . SER A 1 170 ? -10 18.016 0.806 1 84.44 170 SER A CA 1
ATOM 1335 C C . SER A 1 170 ? -10.969 18.859 1.634 1 84.44 170 SER A C 1
ATOM 1337 O O . SER A 1 170 ? -10.789 20.078 1.759 1 84.44 170 SER A O 1
ATOM 1339 N N . ALA A 1 171 ? -11.922 18.188 2.168 1 82.81 171 ALA A N 1
ATOM 1340 C CA . ALA A 1 171 ? -12.898 18.891 3.008 1 82.81 171 ALA A CA 1
ATOM 1341 C C . ALA A 1 171 ? -12.25 19.375 4.305 1 82.81 171 ALA A C 1
ATOM 1343 O O . ALA A 1 171 ? -12.641 20.406 4.848 1 82.81 171 ALA A O 1
ATOM 1344 N N . HIS A 1 172 ? -11.289 18.672 4.727 1 86.44 172 HIS A N 1
ATOM 1345 C CA . HIS A 1 172 ? -10.633 18.953 6 1 86.44 172 HIS A CA 1
ATOM 1346 C C . HIS A 1 172 ? -9.578 20.047 5.852 1 86.44 172 HIS A C 1
ATOM 1348 O O . HIS A 1 172 ? -9.203 20.688 6.836 1 86.44 172 HIS A O 1
ATOM 1354 N N . ALA A 1 173 ? -9.148 20.344 4.656 1 86.12 173 ALA A N 1
ATOM 1355 C CA . ALA A 1 173 ? -7.98 21.188 4.418 1 86.12 173 ALA A CA 1
ATOM 1356 C C . ALA A 1 173 ? -8.336 22.656 4.551 1 86.12 173 ALA A C 1
ATOM 1358 O O . ALA A 1 173 ? -7.457 23.5 4.734 1 86.12 173 ALA A O 1
ATOM 1359 N N . HIS A 1 174 ? -9.555 23.047 4.465 1 84 174 HIS A N 1
ATOM 1360 C CA . HIS A 1 174 ? -9.961 24.453 4.336 1 84 174 HIS A CA 1
ATOM 1361 C C . HIS A 1 174 ? -9.383 25.297 5.465 1 84 174 HIS A C 1
ATOM 1363 O O . HIS A 1 174 ? -8.93 26.422 5.23 1 84 174 HIS A O 1
ATOM 1369 N N . ASP A 1 175 ? -9.281 24.875 6.602 1 87.44 175 ASP A N 1
ATOM 1370 C CA . ASP A 1 175 ? -8.797 25.703 7.703 1 87.44 175 ASP A CA 1
ATOM 1371 C C . ASP A 1 175 ? -7.676 25 8.469 1 87.44 175 ASP A C 1
ATOM 1373 O O . ASP A 1 175 ? -7.457 25.297 9.648 1 87.44 175 ASP A O 1
ATOM 1377 N N . LYS A 1 176 ? -7 24.109 7.805 1 94.62 176 LYS A N 1
ATOM 1378 C CA . LYS A 1 176 ? -5.957 23.344 8.477 1 94.62 176 LYS A CA 1
ATOM 1379 C C . LYS A 1 176 ? -4.695 23.266 7.625 1 94.62 176 LYS A C 1
ATOM 1381 O O . LYS A 1 176 ? -4.73 23.547 6.426 1 94.62 176 LYS A O 1
ATOM 1386 N N . THR A 1 177 ? -3.584 23.078 8.281 1 96.75 177 THR A N 1
ATOM 1387 C CA . THR A 1 177 ? -2.344 22.719 7.602 1 96.75 177 THR A CA 1
ATOM 1388 C C . THR A 1 177 ? -2.191 21.203 7.496 1 96.75 177 THR A C 1
ATOM 1390 O O . THR A 1 177 ? -2.168 20.516 8.516 1 96.75 177 THR A O 1
ATOM 1393 N N . ILE A 1 178 ? -2.18 20.734 6.297 1 97.19 178 ILE A N 1
ATOM 1394 C CA . ILE A 1 178 ? -2.059 19.297 6.09 1 97.19 178 ILE A CA 1
ATOM 1395 C C . ILE A 1 178 ? -0.749 18.984 5.367 1 97.19 178 ILE A C 1
ATOM 1397 O O . ILE A 1 178 ? -0.478 19.547 4.301 1 97.19 178 ILE A O 1
ATOM 1401 N N . LEU A 1 179 ? 0.073 18.172 5.938 1 98 179 LEU A N 1
ATOM 1402 C CA . LEU A 1 179 ? 1.272 17.609 5.32 1 98 179 LEU A CA 1
ATOM 1403 C C . LEU A 1 179 ? 1.173 16.094 5.207 1 98 179 LEU A C 1
ATOM 1405 O O . LEU A 1 179 ? 0.993 15.406 6.211 1 98 179 LEU A O 1
ATOM 1409 N N . MET A 1 180 ? 1.272 15.625 4.039 1 96.81 180 MET A N 1
ATOM 1410 C CA . MET A 1 180 ? 1.155 14.18 3.832 1 96.81 180 MET A CA 1
ATOM 1411 C C . MET A 1 180 ? 2.303 13.656 2.973 1 96.81 180 MET A C 1
ATOM 1413 O O . MET A 1 180 ? 2.744 14.336 2.041 1 96.81 180 MET A O 1
ATOM 1417 N N . THR A 1 181 ? 2.818 12.531 3.324 1 95.12 181 THR A N 1
ATOM 1418 C CA . THR A 1 181 ? 3.752 11.805 2.467 1 95.12 181 THR A CA 1
ATOM 1419 C C . THR A 1 181 ? 3.021 10.75 1.641 1 95.12 181 THR A C 1
ATOM 1421 O O . THR A 1 181 ? 2.066 10.133 2.117 1 95.12 181 THR A O 1
ATOM 1424 N N . THR A 1 182 ? 3.424 10.617 0.421 1 88.62 182 THR A N 1
ATOM 1425 C CA . THR A 1 182 ? 2.801 9.586 -0.402 1 88.62 182 THR A CA 1
ATOM 1426 C C . THR A 1 182 ? 3.668 9.266 -1.617 1 88.62 182 THR A C 1
ATOM 1428 O O . THR A 1 182 ? 4.465 10.102 -2.053 1 88.62 182 THR A O 1
ATOM 1431 N N . HIS A 1 183 ? 3.527 8.133 -2.039 1 77.56 183 HIS A N 1
ATOM 1432 C CA . HIS A 1 183 ? 4.105 7.742 -3.32 1 77.56 183 HIS A CA 1
ATOM 1433 C C . HIS A 1 183 ? 3.018 7.383 -4.328 1 77.56 183 HIS A C 1
ATOM 1435 O O . HIS A 1 183 ? 3.311 6.84 -5.395 1 77.56 183 HIS A O 1
ATOM 1441 N N . ASP A 1 184 ? 1.769 7.664 -4.016 1 77.19 184 ASP A N 1
ATOM 1442 C CA . ASP A 1 184 ? 0.624 7.359 -4.867 1 77.19 184 ASP A CA 1
ATOM 1443 C C . ASP A 1 184 ? 0.319 8.523 -5.809 1 77.19 184 ASP A C 1
ATOM 1445 O O . ASP A 1 184 ? -0.161 9.57 -5.375 1 77.19 184 ASP A O 1
ATOM 1449 N N . ALA A 1 185 ? 0.417 8.289 -7.031 1 68.94 185 ALA A N 1
ATOM 1450 C CA . ALA A 1 185 ? 0.279 9.344 -8.031 1 68.94 185 ALA A CA 1
ATOM 1451 C C . ALA A 1 185 ? -1.151 9.875 -8.078 1 68.94 185 ALA A C 1
ATOM 1453 O O . ALA A 1 185 ? -1.37 11.078 -8.25 1 68.94 185 ALA A O 1
ATOM 1454 N N . GLN A 1 186 ? -2.066 9.023 -7.961 1 69.81 186 GLN A N 1
ATOM 1455 C CA . GLN A 1 186 ? -3.467 9.422 -8.031 1 69.81 186 GLN A CA 1
ATOM 1456 C C . GLN A 1 186 ? -3.828 10.344 -6.867 1 69.81 186 GLN A C 1
ATOM 1458 O O . GLN A 1 186 ? -4.547 11.336 -7.051 1 69.81 186 GLN A O 1
ATOM 1463 N N . VAL A 1 187 ? -3.324 10.023 -5.742 1 79.56 187 VAL A N 1
ATOM 1464 C CA . VAL A 1 187 ? -3.594 10.836 -4.562 1 79.56 187 VAL A CA 1
ATOM 1465 C C . VAL A 1 187 ? -2.949 12.211 -4.719 1 79.56 187 VAL A C 1
ATOM 1467 O O . VAL A 1 187 ? -3.566 13.227 -4.406 1 79.56 187 VAL A O 1
ATOM 1470 N N . VAL A 1 188 ? -1.71 12.211 -5.242 1 76.81 188 VAL A N 1
ATOM 1471 C CA . VAL A 1 188 ? -1 13.469 -5.449 1 76.81 188 VAL A CA 1
ATOM 1472 C C . VAL A 1 188 ? -1.799 14.367 -6.395 1 76.81 188 VAL A C 1
ATOM 1474 O O . VAL A 1 188 ? -2.023 15.539 -6.102 1 76.81 188 VAL A O 1
ATOM 1477 N N . GLU A 1 189 ? -2.303 13.805 -7.375 1 70.06 189 GLU A N 1
ATOM 1478 C CA . GLU A 1 189 ? -3.008 14.57 -8.406 1 70.06 189 GLU A CA 1
ATOM 1479 C C . GLU A 1 189 ? -4.359 15.062 -7.895 1 70.06 189 GLU A C 1
ATOM 1481 O O . GLU A 1 189 ? -4.801 16.156 -8.25 1 70.06 189 GLU A O 1
ATOM 1486 N N . SER A 1 190 ? -4.945 14.312 -7.082 1 72.62 190 SER A N 1
ATOM 1487 C CA . SER A 1 190 ? -6.332 14.594 -6.719 1 72.62 190 SER A CA 1
ATOM 1488 C C . SER A 1 190 ? -6.418 15.469 -5.477 1 72.62 190 SER A C 1
ATOM 1490 O O . SER A 1 190 ? -7.371 16.219 -5.305 1 72.62 190 SER A O 1
ATOM 1492 N N . ALA A 1 191 ? -5.375 15.398 -4.68 1 80.56 191 ALA A N 1
ATOM 1493 C CA . ALA A 1 191 ? -5.59 15.992 -3.361 1 80.56 191 ALA A CA 1
ATOM 1494 C C . ALA A 1 191 ? -4.539 17.062 -3.062 1 80.56 191 ALA A C 1
ATOM 1496 O O . ALA A 1 191 ? -4.746 17.922 -2.207 1 80.56 191 ALA A O 1
ATOM 1497 N N . CYS A 1 192 ? -3.424 17.031 -3.723 1 81.81 192 CYS A N 1
ATOM 1498 C CA . CYS A 1 192 ? -2.311 17.859 -3.281 1 81.81 192 CYS A CA 1
ATOM 1499 C C . CYS A 1 192 ? -2.232 19.141 -4.098 1 81.81 192 CYS A C 1
ATOM 1501 O O . CYS A 1 192 ? -2.146 19.109 -5.324 1 81.81 192 CYS A O 1
ATOM 1503 N N . GLU A 1 193 ? -2.242 20.234 -3.492 1 81.5 193 GLU A N 1
ATOM 1504 C CA . GLU A 1 193 ? -2.088 21.531 -4.141 1 81.5 193 GLU A CA 1
ATOM 1505 C C . GLU A 1 193 ? -0.616 21.922 -4.27 1 81.5 193 GLU A C 1
ATOM 1507 O O . GLU A 1 193 ? -0.228 22.609 -5.211 1 81.5 193 GLU A O 1
ATOM 1512 N N . LYS A 1 194 ? 0.092 21.547 -3.275 1 85.38 194 LYS A N 1
ATOM 1513 C CA . LYS A 1 194 ? 1.541 21.734 -3.281 1 85.38 194 LYS A CA 1
ATOM 1514 C C . LYS A 1 194 ? 2.266 20.391 -3.162 1 85.38 194 LYS A C 1
ATOM 1516 O O . LYS A 1 194 ? 1.908 19.562 -2.328 1 85.38 194 LYS A O 1
ATOM 1521 N N . VAL A 1 195 ? 3.217 20.219 -4.035 1 85.94 195 VAL A N 1
ATOM 1522 C CA . VAL A 1 195 ? 3.957 18.969 -4.055 1 85.94 195 VAL A CA 1
ATOM 1523 C C . VAL A 1 195 ? 5.453 19.25 -3.93 1 85.94 195 VAL A C 1
ATOM 1525 O O . VAL A 1 195 ? 5.973 20.172 -4.562 1 85.94 195 VAL A O 1
ATOM 1528 N N . MET A 1 196 ? 6.098 18.5 -3.086 1 87.56 196 MET A N 1
ATOM 1529 C CA . MET A 1 196 ? 7.547 18.547 -2.92 1 87.56 196 MET A CA 1
ATOM 1530 C C . MET A 1 196 ? 8.148 17.156 -3.055 1 87.56 196 MET A C 1
ATOM 1532 O O . MET A 1 196 ? 7.508 16.156 -2.73 1 87.56 196 MET A O 1
ATOM 1536 N N . LEU A 1 197 ? 9.352 17.125 -3.518 1 85.06 197 LEU A N 1
ATOM 1537 C CA . LEU A 1 197 ? 10.062 15.867 -3.707 1 85.06 197 LEU A CA 1
ATOM 1538 C C . LEU A 1 197 ? 11.18 15.719 -2.678 1 85.06 197 LEU A C 1
ATOM 1540 O O . LEU A 1 197 ? 12.008 16.609 -2.518 1 85.06 197 LEU A O 1
ATOM 1544 N N . LEU A 1 198 ? 11.07 14.68 -1.921 1 90 198 LEU A N 1
ATOM 1545 C CA . LEU A 1 198 ? 12.188 14.312 -1.053 1 90 198 LEU A CA 1
ATOM 1546 C C . LEU A 1 198 ? 13.094 13.289 -1.735 1 90 198 LEU A C 1
ATOM 1548 O O . LEU A 1 198 ? 12.688 12.148 -1.962 1 90 198 LEU A O 1
ATOM 1552 N N . GLN A 1 199 ? 14.219 13.711 -1.995 1 84 199 GLN A N 1
ATOM 1553 C CA . GLN A 1 199 ? 15.211 12.883 -2.674 1 84 199 GLN A CA 1
ATOM 1554 C C . GLN A 1 199 ? 16.625 13.195 -2.18 1 84 199 GLN A C 1
ATOM 1556 O O . GLN A 1 199 ? 16.969 14.359 -2.004 1 84 199 GLN A O 1
ATOM 1561 N N . ASN A 1 200 ? 17.359 12.117 -1.957 1 85.25 200 ASN A N 1
ATOM 1562 C CA . ASN A 1 200 ? 18.75 12.242 -1.503 1 85.25 200 ASN A CA 1
ATOM 1563 C C . ASN A 1 200 ? 18.844 13.125 -0.259 1 85.25 200 ASN A C 1
ATOM 1565 O O . ASN A 1 200 ? 19.75 13.953 -0.153 1 85.25 200 ASN A O 1
ATOM 1569 N N . GLY A 1 201 ? 17.812 13.062 0.563 1 91.94 201 GLY A N 1
ATOM 1570 C CA . GLY A 1 201 ? 17.828 13.727 1.856 1 91.94 201 GLY A CA 1
ATOM 1571 C C . GLY A 1 201 ? 17.438 15.195 1.778 1 91.94 201 GLY A C 1
ATOM 1572 O O . GLY A 1 201 ? 17.562 15.922 2.766 1 91.94 201 GLY A O 1
ATOM 1573 N N . GLN A 1 202 ? 17.062 15.617 0.614 1 90.06 202 GLN A N 1
ATOM 1574 C CA . GLN A 1 202 ? 16.688 17.016 0.409 1 90.06 202 GLN A CA 1
ATOM 1575 C C . GLN A 1 202 ? 15.258 17.125 -0.123 1 90.06 202 GLN A C 1
ATOM 1577 O O . GLN A 1 202 ? 14.742 16.188 -0.725 1 90.06 202 GLN A O 1
ATOM 1582 N N . VAL A 1 203 ? 14.633 18.312 0.195 1 91.75 203 VAL A N 1
ATOM 1583 C CA . VAL A 1 203 ? 13.273 18.562 -0.271 1 91.75 203 VAL A CA 1
ATOM 1584 C C . VAL A 1 203 ? 13.281 19.688 -1.295 1 91.75 203 VAL A C 1
ATOM 1586 O O . VAL A 1 203 ? 13.883 20.734 -1.065 1 91.75 203 VAL A O 1
ATOM 1589 N N . LYS A 1 204 ? 12.641 19.406 -2.451 1 84.88 204 LYS A N 1
ATOM 1590 C CA . LYS A 1 204 ? 12.516 20.422 -3.502 1 84.88 204 LYS A CA 1
ATOM 1591 C C . LYS A 1 204 ? 11.07 20.547 -3.973 1 84.88 204 LYS A C 1
ATOM 1593 O O . LYS A 1 204 ? 10.359 19.547 -4.086 1 84.88 204 LYS A O 1
ATOM 1598 N N . PRO A 1 205 ? 10.703 21.781 -4.227 1 83.06 205 PRO A N 1
ATOM 1599 C CA . PRO A 1 205 ? 9.352 21.953 -4.758 1 83.06 205 PRO A CA 1
ATOM 1600 C C . PRO A 1 205 ? 9.211 21.438 -6.191 1 83.06 205 PRO A C 1
ATOM 1602 O O . PRO A 1 205 ? 10.164 21.516 -6.973 1 83.06 205 PRO A O 1
ATOM 1605 N N . ILE A 1 206 ? 8.039 20.875 -6.387 1 74.62 206 ILE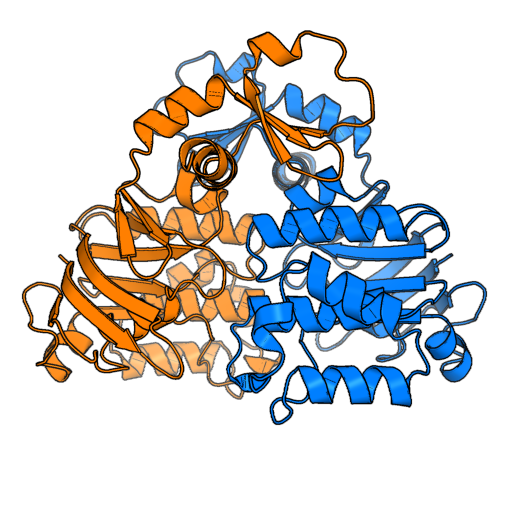 A N 1
ATOM 1606 C CA . ILE A 1 206 ? 7.707 20.406 -7.73 1 74.62 206 ILE A CA 1
ATOM 1607 C C . ILE A 1 206 ? 6.641 21.328 -8.336 1 74.62 206 ILE A C 1
ATOM 1609 O O . ILE A 1 206 ? 5.668 21.672 -7.672 1 74.62 206 ILE A O 1
ATOM 1613 N N . ASP A 1 207 ? 6.828 21.812 -9.516 1 68.62 207 ASP A N 1
ATOM 1614 C CA . ASP A 1 207 ? 5.82 22.578 -10.234 1 68.62 207 ASP A CA 1
ATOM 1615 C C . ASP A 1 207 ? 4.781 21.672 -10.875 1 68.62 207 ASP A C 1
ATOM 1617 O O . ASP A 1 207 ? 4.961 21.203 -12.008 1 68.62 207 ASP A O 1
ATOM 1621 N N . VAL A 1 208 ? 3.74 21.438 -10.109 1 61.28 208 VAL A N 1
ATOM 1622 C CA . VAL A 1 208 ? 2.711 20.5 -10.523 1 61.28 208 VAL A CA 1
ATOM 1623 C C . VAL A 1 208 ? 2.055 20.969 -11.82 1 61.28 208 VAL A C 1
ATOM 1625 O O . VAL A 1 208 ? 1.722 20.172 -12.688 1 61.28 208 VAL A O 1
ATOM 1628 N N . LYS A 1 209 ? 1.756 22.266 -11.945 1 59.03 209 LYS A N 1
ATOM 1629 C CA . LYS A 1 209 ? 1.151 22.828 -13.148 1 59.03 209 LYS A CA 1
ATOM 1630 C C . LYS A 1 209 ? 2.01 22.531 -14.383 1 59.03 209 LYS A C 1
ATOM 1632 O O . LYS A 1 209 ? 1.49 22.156 -15.43 1 59.03 209 LYS A O 1
ATOM 1637 N N . PHE A 1 210 ? 3.254 22.734 -14.164 1 56.12 210 PHE A N 1
ATOM 1638 C CA . PHE A 1 210 ? 4.176 22.453 -15.258 1 56.12 210 PHE A CA 1
ATOM 1639 C C . PHE A 1 210 ? 4.133 20.984 -15.641 1 56.12 210 PHE A C 1
ATOM 1641 O O . PHE A 1 210 ? 4.082 20.656 -16.828 1 56.12 210 PHE A O 1
ATOM 1648 N N . ILE A 1 211 ? 4.055 20.172 -14.672 1 55.62 211 ILE A N 1
ATOM 1649 C CA . ILE A 1 211 ? 4.09 18.734 -14.914 1 55.62 211 ILE A CA 1
ATOM 1650 C C . ILE A 1 211 ? 2.805 18.297 -15.617 1 55.62 211 ILE A C 1
ATOM 1652 O O . ILE A 1 211 ? 2.84 17.484 -16.547 1 55.62 211 ILE A O 1
ATOM 1656 N N . LYS A 1 212 ? 1.732 18.844 -15.195 1 55.81 212 LYS A N 1
ATOM 1657 C CA . LYS A 1 212 ? 0.461 18.516 -15.836 1 55.81 212 LYS A CA 1
ATOM 1658 C C . LYS A 1 212 ? 0.458 18.938 -17.297 1 55.81 212 LYS A C 1
ATOM 1660 O O . LYS A 1 212 ? -0.071 18.219 -18.156 1 55.81 212 LYS A O 1
ATOM 1665 N N . ARG A 1 213 ? 1.007 20.047 -17.516 1 54.62 213 ARG A N 1
ATOM 1666 C CA . ARG A 1 213 ? 1.094 20.562 -18.891 1 54.62 213 ARG A CA 1
ATOM 1667 C C . ARG A 1 213 ? 1.964 19.656 -19.75 1 54.62 213 ARG A C 1
ATOM 1669 O O . ARG A 1 213 ? 1.635 19.391 -20.906 1 54.62 213 ARG A O 1
ATOM 1676 N N . VAL A 1 214 ? 3.012 19.203 -19.078 1 51.22 214 VAL A N 1
ATOM 1677 C CA . VAL A 1 214 ? 3.971 18.406 -19.828 1 51.22 214 VAL A CA 1
ATOM 1678 C C . VAL A 1 214 ? 3.443 16.969 -19.969 1 51.22 214 VAL A C 1
ATOM 1680 O O . VAL A 1 214 ? 3.732 16.297 -20.953 1 51.22 214 VAL A O 1
ATOM 1683 N N . ALA A 1 215 ? 2.617 16.609 -19.062 1 52.41 215 ALA A N 1
ATOM 1684 C CA . ALA A 1 215 ? 2.088 15.242 -19.062 1 52.41 215 ALA A CA 1
ATOM 1685 C C . ALA A 1 215 ? 1.32 14.961 -20.359 1 52.41 215 ALA A C 1
ATOM 1687 O O . ALA A 1 215 ? 1.396 13.859 -20.906 1 52.41 215 ALA A O 1
ATOM 1688 N N . ASP A 1 216 ? 0.611 15.977 -20.797 1 51.5 216 ASP A N 1
ATOM 1689 C CA . ASP A 1 216 ? -0.196 15.812 -22 1 51.5 216 ASP A CA 1
ATOM 1690 C C . ASP A 1 216 ? 0.687 15.594 -23.219 1 51.5 216 ASP A C 1
ATOM 1692 O O . ASP A 1 216 ? 0.226 15.078 -24.25 1 51.5 216 ASP A O 1
ATOM 1696 N N . LYS A 1 217 ? 1.858 16.031 -23.031 1 51.03 217 LYS A N 1
ATOM 1697 C CA . LYS A 1 217 ? 2.742 15.938 -24.188 1 51.03 217 LYS A CA 1
ATOM 1698 C C . LYS A 1 217 ? 3.451 14.586 -24.219 1 51.03 217 LYS A C 1
ATOM 1700 O O . LYS A 1 217 ? 4.086 14.234 -25.219 1 51.03 217 LYS A O 1
ATOM 1705 N N . TYR A 1 218 ? 3.35 13.898 -23.078 1 47.66 218 TYR A N 1
ATOM 1706 C CA . TYR A 1 218 ? 4.164 12.695 -22.969 1 47.66 218 TYR A CA 1
ATOM 1707 C C . TYR A 1 218 ? 3.291 11.453 -22.797 1 47.66 218 TYR A C 1
ATOM 1709 O O . TYR A 1 218 ? 2.131 11.562 -22.391 1 47.66 218 TYR A O 1
ATOM 1717 N N . LEU A 1 219 ? 3.777 10.375 -23.359 1 47.78 219 LEU A N 1
ATOM 1718 C CA . LEU A 1 219 ? 3.281 9.023 -23.109 1 47.78 219 LEU A CA 1
ATOM 1719 C C . LEU A 1 219 ? 4.324 8.195 -22.375 1 47.78 219 LEU A C 1
ATOM 1721 O O . LEU A 1 219 ? 5.523 8.453 -22.484 1 47.78 219 LEU A O 1
ATOM 1725 N N . VAL A 1 220 ? 3.949 7.512 -21.391 1 48.03 220 VAL A N 1
ATOM 1726 C CA . VAL A 1 220 ? 4.855 6.531 -20.812 1 48.03 220 VAL A CA 1
ATOM 1727 C C . VAL A 1 220 ? 4.852 5.254 -21.641 1 48.03 220 VAL A C 1
ATOM 1729 O O . VAL A 1 220 ? 3.791 4.676 -21.906 1 48.03 220 VAL A O 1
ATOM 1732 N N . VAL A 1 221 ? 5.906 5.02 -22.359 1 45.72 221 VAL A N 1
ATOM 1733 C CA . VAL A 1 221 ? 6.09 3.803 -23.141 1 45.72 221 VAL A CA 1
ATOM 1734 C C . VAL A 1 221 ? 6.922 2.799 -22.344 1 45.72 221 VAL A C 1
ATOM 1736 O O . VAL A 1 221 ? 8 3.133 -21.844 1 45.72 221 VAL A O 1
ATOM 1739 N N . ASN A 1 222 ? 6.242 1.75 -21.906 1 43.03 222 ASN A N 1
ATOM 1740 C CA . ASN A 1 222 ? 6.938 0.697 -21.172 1 43.03 222 ASN A CA 1
ATOM 1741 C C . ASN A 1 222 ? 7.227 -0.508 -22.062 1 43.03 222 ASN A C 1
ATOM 1743 O O . ASN A 1 222 ? 6.305 -1.154 -22.562 1 43.03 222 ASN A O 1
ATOM 1747 N N . ASP A 1 223 ? 8.484 -0.667 -22.516 1 43.75 223 ASP A N 1
ATOM 1748 C CA . ASP A 1 223 ? 8.844 -1.775 -23.391 1 43.75 223 ASP A CA 1
ATOM 1749 C C . ASP A 1 223 ? 9.102 -3.051 -22.594 1 43.75 223 ASP A C 1
ATOM 1751 O O . ASP A 1 223 ? 9.758 -3.973 -23.078 1 43.75 223 ASP A O 1
ATOM 1755 N N . GLY A 1 224 ? 8.477 -3.135 -21.391 1 43.75 224 GLY A N 1
ATOM 1756 C CA . GLY A 1 224 ? 8.68 -4.309 -20.562 1 43.75 224 GLY A CA 1
ATOM 1757 C C . GLY A 1 224 ? 9.891 -4.199 -19.656 1 43.75 224 GLY A C 1
ATOM 1758 O O . GLY A 1 224 ? 10.008 -4.926 -18.656 1 43.75 224 GLY A O 1
ATOM 1759 N N . ILE A 1 225 ? 10.977 -3.352 -20.062 1 40.75 225 ILE A N 1
ATOM 1760 C CA . ILE A 1 225 ? 12.25 -3.24 -19.359 1 40.75 225 ILE A CA 1
ATOM 1761 C C . ILE A 1 225 ? 12.312 -1.905 -18.625 1 40.75 225 ILE A C 1
ATOM 1763 O O . ILE A 1 225 ? 12.672 -1.857 -17.438 1 40.75 225 ILE A O 1
ATOM 1767 N N . LYS A 1 226 ? 12.109 -0.961 -19.391 1 43.22 226 LYS A N 1
ATOM 1768 C CA . LYS A 1 226 ? 12.203 0.399 -18.875 1 43.22 226 LYS A CA 1
ATOM 1769 C C . LYS A 1 226 ? 11 1.235 -19.281 1 43.22 226 LYS A C 1
ATOM 1771 O O . LYS A 1 226 ? 10.453 1.046 -20.375 1 43.22 226 LYS A O 1
ATOM 1776 N N . SER A 1 227 ? 10.43 1.852 -18.328 1 46.5 227 SER A N 1
ATOM 1777 C CA . SER A 1 227 ? 9.43 2.846 -18.688 1 46.5 227 SER A CA 1
ATOM 1778 C C . SER A 1 227 ? 10.078 4.168 -19.094 1 46.5 227 SER A C 1
ATOM 1780 O O . SER A 1 227 ? 11.07 4.586 -18.484 1 46.5 227 SER A O 1
ATOM 1782 N N . ARG A 1 228 ? 9.836 4.652 -20.328 1 47.38 228 ARG A N 1
ATOM 1783 C CA . ARG A 1 228 ? 10.328 5.957 -20.766 1 47.38 228 ARG A CA 1
ATOM 1784 C C . ARG A 1 228 ? 9.172 6.902 -21.078 1 47.38 228 ARG A C 1
ATOM 1786 O O . ARG A 1 228 ? 8.078 6.457 -21.422 1 47.38 228 ARG A O 1
ATOM 1793 N N . LEU A 1 229 ? 9.461 8.156 -20.781 1 47.88 229 LEU A N 1
ATOM 1794 C CA . LEU A 1 229 ? 8.547 9.211 -21.203 1 47.88 229 LEU A CA 1
ATOM 1795 C C . LEU A 1 229 ? 8.828 9.609 -22.656 1 47.88 229 LEU A C 1
ATOM 1797 O O . LEU A 1 229 ? 9.977 9.859 -23.016 1 47.88 229 LEU A O 1
ATOM 1801 N N . VAL A 1 230 ? 7.922 9.25 -23.531 1 49.56 230 VAL A N 1
ATOM 1802 C CA . VAL A 1 230 ? 8.07 9.633 -24.938 1 49.56 230 VAL A CA 1
ATOM 1803 C C . VAL A 1 230 ? 7.051 10.703 -25.297 1 49.56 230 VAL A C 1
ATOM 1805 O O . VAL A 1 230 ? 5.93 10.703 -24.766 1 49.56 230 VAL A O 1
ATOM 1808 N N . LEU A 1 231 ? 7.578 11.695 -26.078 1 49.41 231 LEU A N 1
ATOM 1809 C CA . LEU A 1 231 ? 6.648 12.703 -26.562 1 49.41 231 LEU A CA 1
ATOM 1810 C C . LEU A 1 231 ? 5.562 12.07 -27.422 1 49.41 231 LEU A C 1
ATOM 1812 O O . LEU A 1 231 ? 5.848 11.188 -28.25 1 49.41 231 LEU A O 1
ATOM 1816 N N . ARG A 1 232 ? 4.316 12.406 -27.094 1 51.25 232 ARG A N 1
ATOM 1817 C CA . ARG A 1 232 ? 3.156 11.867 -27.797 1 51.25 232 ARG A CA 1
ATOM 1818 C C . ARG A 1 232 ? 3.357 11.922 -29.312 1 51.25 232 ARG A C 1
ATOM 1820 O O . ARG A 1 232 ? 2.988 10.984 -30.031 1 51.25 232 ARG A O 1
ATOM 1827 N N . ASP A 1 233 ? 3.875 13 -29.781 1 52.34 233 ASP A N 1
ATOM 1828 C CA . ASP A 1 233 ? 4.055 13.203 -31.219 1 52.34 233 ASP A CA 1
ATOM 1829 C C . ASP A 1 233 ? 5.109 12.25 -31.781 1 52.34 233 ASP A C 1
ATOM 1831 O O . ASP A 1 233 ? 5.117 11.961 -32.969 1 52.34 233 ASP A O 1
ATOM 1835 N N . GLU A 1 234 ? 5.973 11.82 -30.969 1 47 234 GLU A N 1
ATOM 1836 C CA . GLU A 1 234 ? 7.008 10.898 -31.438 1 47 234 GLU A CA 1
ATOM 1837 C C . GLU A 1 234 ? 6.5 9.461 -31.453 1 47 234 GLU A C 1
ATOM 1839 O O . GLU A 1 234 ? 7.141 8.586 -32.031 1 47 234 GLU A O 1
ATOM 1844 N N . VAL A 1 235 ? 5.676 9.195 -30.656 1 46.34 235 VAL A N 1
ATOM 1845 C CA . VAL A 1 235 ? 5.105 7.852 -30.625 1 46.34 235 VAL A CA 1
ATOM 1846 C C . VAL A 1 235 ? 4.352 7.586 -31.938 1 46.34 235 VAL A C 1
ATOM 1848 O O . VAL A 1 235 ? 3.994 6.445 -32.219 1 46.34 235 VAL A O 1
ATOM 1851 N N . ASN A 1 236 ? 3.902 8.477 -32.594 1 42.28 236 ASN A N 1
ATOM 1852 C CA . ASN A 1 236 ? 3.33 8.156 -33.906 1 42.28 236 ASN A CA 1
ATOM 1853 C C . ASN A 1 236 ? 4.164 7.109 -34.656 1 42.28 236 ASN A C 1
ATOM 1855 O O . ASN A 1 236 ? 3.756 6.617 -35.688 1 42.28 236 ASN A O 1
ATOM 1859 N N . GLY A 1 237 ? 5.516 7.191 -34.625 1 34.19 237 GLY A N 1
ATOM 1860 C CA . GLY A 1 237 ? 6.152 6.133 -35.375 1 34.19 237 GLY A CA 1
ATOM 1861 C C . GLY A 1 237 ? 6 4.762 -34.75 1 34.19 237 GLY A C 1
ATOM 1862 O O . GLY A 1 237 ? 5.371 4.629 -33.688 1 34.19 237 GLY A O 1
ATOM 1863 N N . LYS A 1 238 ? 6.938 3.666 -35.406 1 36.44 238 LYS A N 1
ATOM 1864 C CA . LYS A 1 238 ? 6.891 2.211 -35.312 1 36.44 238 LYS A CA 1
ATOM 1865 C C . LYS A 1 238 ? 7.203 1.729 -33.906 1 36.44 238 LYS A C 1
ATOM 1867 O O . LYS A 1 238 ? 8.344 1.85 -33.438 1 36.44 238 LYS A O 1
ATOM 1872 N N . ILE A 1 239 ? 6.531 2.154 -32.844 1 36.88 239 ILE A N 1
ATOM 1873 C CA . ILE A 1 239 ? 6.824 1.403 -31.641 1 36.88 239 ILE A CA 1
ATOM 1874 C C . ILE A 1 239 ? 6.785 -0.094 -31.938 1 36.88 239 ILE A C 1
ATOM 1876 O O . ILE A 1 239 ? 5.742 -0.635 -32.312 1 36.88 239 ILE A O 1
ATOM 1880 N N . ASP A 1 240 ? 7.676 -0.553 -32.312 1 35.47 240 ASP A N 1
ATOM 1881 C CA . ASP A 1 240 ? 7.906 -1.983 -32.5 1 35.47 240 ASP A CA 1
ATOM 1882 C C . ASP A 1 240 ? 8.016 -2.697 -31.156 1 35.47 240 ASP A C 1
ATOM 1884 O O . ASP A 1 240 ? 8.664 -2.203 -30.234 1 35.47 240 ASP A O 1
ATOM 1888 N N . GLY A 1 241 ? 7.191 -3.572 -30.828 1 36.66 241 GLY A N 1
ATOM 1889 C CA . GLY A 1 241 ? 7.09 -4.527 -29.734 1 36.66 241 GLY A CA 1
ATOM 1890 C C . GLY A 1 241 ? 6.047 -4.145 -28.703 1 36.66 241 GLY A C 1
ATOM 1891 O O . GLY A 1 241 ? 5.395 -3.109 -28.828 1 36.66 241 GLY A O 1
ATOM 1892 N N . PHE A 1 242 ? 5.496 -4.988 -27.938 1 34.03 242 PHE A N 1
ATOM 1893 C CA . PHE A 1 242 ? 4.422 -4.891 -26.953 1 34.03 242 PHE A CA 1
ATOM 1894 C C . PHE A 1 242 ? 4.781 -3.895 -25.859 1 34.03 242 PHE A C 1
ATOM 1896 O O . PHE A 1 242 ? 5.688 -4.141 -25.062 1 34.03 242 PHE A O 1
ATOM 1903 N N . VAL A 1 243 ? 4.77 -2.549 -26.266 1 38.97 243 VAL A N 1
ATOM 1904 C CA . VAL A 1 243 ? 5.012 -1.533 -25.25 1 38.97 243 VAL A CA 1
ATOM 1905 C C . VAL A 1 243 ? 3.68 -1.037 -24.688 1 38.97 243 VAL A C 1
ATOM 1907 O O . VAL A 1 243 ? 2.67 -1.013 -25.391 1 38.97 243 VAL A O 1
ATOM 1910 N N . GLU A 1 244 ? 3.488 -1.101 -23.469 1 40.91 244 GLU A N 1
ATOM 1911 C CA . GLU A 1 244 ? 2.367 -0.427 -22.828 1 40.91 244 GLU A CA 1
ATOM 1912 C C . GLU A 1 244 ? 2.551 1.088 -22.828 1 40.91 244 GLU A C 1
ATOM 1914 O O . GLU A 1 244 ? 3.625 1.592 -22.5 1 40.91 244 GLU A O 1
ATOM 1919 N N . ILE A 1 245 ? 1.777 1.827 -23.672 1 39.69 245 ILE A N 1
ATOM 1920 C CA . ILE A 1 245 ? 1.811 3.283 -23.734 1 39.69 245 ILE A CA 1
ATOM 1921 C C . ILE A 1 245 ? 0.679 3.863 -22.891 1 39.69 245 ILE A C 1
ATOM 1923 O O . ILE A 1 245 ? -0.479 3.465 -23.031 1 39.69 245 ILE A O 1
ATOM 1927 N N . ARG A 1 246 ? 1.017 4.367 -21.859 1 41.56 246 ARG A N 1
ATOM 1928 C CA . ARG A 1 246 ? 0 5.031 -21.047 1 41.56 246 ARG A CA 1
ATOM 1929 C C . ARG A 1 246 ? 0.357 6.492 -20.812 1 41.56 246 ARG A C 1
ATOM 1931 O O . ARG A 1 246 ? 1.497 6.906 -21.031 1 41.56 246 ARG A O 1
ATOM 1938 N N . LYS A 1 247 ? -0.627 7.293 -20.625 1 43.81 247 LYS A N 1
ATOM 1939 C CA . LYS A 1 247 ? -0.355 8.648 -20.156 1 43.81 247 LYS A CA 1
ATOM 1940 C C . LYS A 1 247 ? 0.43 8.625 -18.844 1 43.81 247 LYS A C 1
ATOM 1942 O O . LYS A 1 247 ? 0.176 7.789 -17.984 1 43.81 247 LYS A O 1
ATOM 1947 N N . PRO A 1 248 ? 1.468 9.461 -18.891 1 41.41 248 PRO A N 1
ATOM 1948 C CA . PRO A 1 248 ? 2.273 9.5 -17.672 1 41.41 248 PRO A CA 1
ATOM 1949 C C . PRO A 1 248 ? 1.494 10.016 -16.453 1 41.41 248 PRO A C 1
ATOM 1951 O O . PRO A 1 248 ? 0.627 10.883 -16.609 1 41.41 248 PRO A O 1
ATOM 1954 N N . THR A 1 249 ? 1.465 9.258 -15.492 1 42.75 249 THR A N 1
ATOM 1955 C CA . THR A 1 249 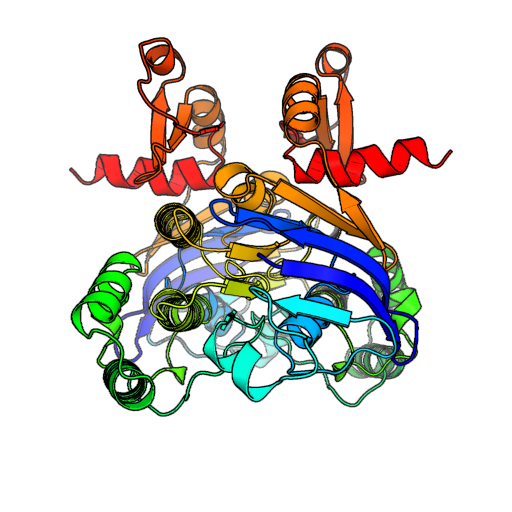? 1.052 9.852 -14.227 1 42.75 249 THR A CA 1
ATOM 1956 C C . THR A 1 249 ? 2.041 10.93 -13.789 1 42.75 249 THR A C 1
ATOM 1958 O O . THR A 1 249 ? 3.1 11.094 -14.398 1 42.75 249 THR A O 1
ATOM 1961 N N . LEU A 1 250 ? 1.614 11.656 -12.883 1 41.5 250 LEU A N 1
ATOM 1962 C CA . LEU A 1 250 ? 2.529 12.633 -12.312 1 41.5 250 LEU A CA 1
ATOM 1963 C C . LEU A 1 250 ? 3.82 11.969 -11.852 1 41.5 250 LEU A C 1
ATOM 1965 O O . LEU A 1 250 ? 4.91 12.508 -12.062 1 41.5 250 LEU A O 1
ATOM 1969 N N . LEU A 1 251 ? 3.609 10.867 -11.312 1 41.19 251 LEU A N 1
ATOM 1970 C CA . LEU A 1 251 ? 4.797 10.219 -10.766 1 41.19 251 LEU A CA 1
ATOM 1971 C C . LEU A 1 251 ? 5.727 9.758 -11.883 1 41.19 251 LEU A C 1
ATOM 1973 O O . LEU A 1 251 ? 6.949 9.789 -11.734 1 41.19 251 LEU A O 1
ATOM 1977 N N . ASP A 1 252 ? 5.129 9.25 -12.961 1 45.66 252 ASP A N 1
ATOM 1978 C CA . ASP A 1 252 ? 5.957 8.938 -14.125 1 45.66 252 ASP A CA 1
ATOM 1979 C C . ASP A 1 252 ? 6.84 10.125 -14.5 1 45.66 252 ASP A C 1
ATOM 1981 O O . ASP A 1 252 ? 8.031 9.961 -14.758 1 45.66 252 ASP A O 1
ATOM 1985 N N . LEU A 1 253 ? 6.148 11.195 -14.523 1 41.59 253 LEU A N 1
ATOM 1986 C CA . LEU A 1 253 ? 6.82 12.406 -14.984 1 41.59 253 LEU A CA 1
ATOM 1987 C C . LEU A 1 253 ? 7.879 12.852 -13.977 1 41.59 253 LEU A C 1
ATOM 1989 O O . LEU A 1 253 ? 8.914 13.398 -14.367 1 41.59 253 LEU A O 1
ATOM 1993 N N . ILE A 1 254 ? 7.559 12.656 -12.836 1 39.78 254 ILE A N 1
ATOM 1994 C CA . ILE A 1 254 ? 8.492 13.062 -11.797 1 39.78 254 ILE A CA 1
ATOM 1995 C C . ILE A 1 254 ? 9.711 12.141 -11.805 1 39.78 254 ILE A C 1
ATOM 1997 O O . ILE A 1 254 ? 10.852 12.609 -11.742 1 39.78 254 ILE A O 1
ATOM 2001 N N . PHE A 1 255 ? 9.445 10.938 -11.812 1 39.12 255 PHE A N 1
ATOM 2002 C CA . PHE A 1 255 ? 10.531 9.992 -11.594 1 39.12 255 PHE A CA 1
ATOM 2003 C C . PHE A 1 255 ? 11.211 9.625 -12.906 1 39.12 255 PHE A C 1
ATOM 2005 O O . PHE A 1 255 ? 12.398 9.297 -12.93 1 39.12 255 PHE A O 1
ATOM 2012 N N . LEU A 1 256 ? 10.477 9.555 -13.953 1 42.19 256 LEU A N 1
ATOM 2013 C CA . LEU A 1 256 ? 11.086 9.164 -15.227 1 42.19 256 LEU A CA 1
ATOM 2014 C C . LEU A 1 256 ? 11.781 10.352 -15.875 1 42.19 256 LEU A C 1
ATOM 2016 O O . LEU A 1 256 ? 12.711 10.172 -16.672 1 42.19 256 LEU A O 1
ATOM 2020 N N . ARG A 1 257 ? 11.305 11.562 -15.766 1 42.78 257 ARG A N 1
ATOM 2021 C CA . ARG A 1 257 ? 11.977 12.719 -16.344 1 42.78 257 ARG A CA 1
ATOM 2022 C C . ARG A 1 257 ? 13.297 13 -15.633 1 42.78 257 ARG A C 1
ATOM 2024 O O . ARG A 1 257 ? 14.242 13.492 -16.25 1 42.78 257 ARG A O 1
ATOM 2031 N N . GLY A 1 258 ? 13.359 13 -14.352 1 39.44 258 GLY A N 1
ATOM 2032 C CA . GLY A 1 258 ? 14.602 13.32 -13.68 1 39.44 258 GLY A CA 1
ATOM 2033 C C . GLY A 1 258 ? 15.773 12.461 -14.133 1 39.44 258 GLY A C 1
ATOM 2034 O O . GLY A 1 258 ? 16.938 12.836 -13.945 1 39.44 258 GLY A O 1
ATOM 2035 N N . ASP A 1 259 ? 15.594 11.266 -14.469 1 36.53 259 ASP A N 1
ATOM 2036 C CA . ASP A 1 259 ? 16.734 10.5 -14.969 1 36.53 259 ASP A CA 1
ATOM 2037 C C . ASP A 1 259 ? 17.266 11.094 -16.281 1 36.53 259 ASP A C 1
ATOM 2039 O O . ASP A 1 259 ? 18.391 10.82 -16.688 1 36.53 259 ASP A O 1
ATOM 2043 N N . GLU A 1 260 ? 16.594 11.797 -16.938 1 32.09 260 GLU A N 1
ATOM 2044 C CA . GLU A 1 260 ? 17.188 12.352 -18.156 1 32.09 260 GLU A CA 1
ATOM 2045 C C . GLU A 1 260 ? 18.047 13.57 -17.844 1 32.09 260 GLU A C 1
ATOM 2047 O O . GLU A 1 260 ? 18.922 13.938 -18.641 1 32.09 260 GLU A O 1
ATOM 2052 N N . GLY A 1 261 ? 17.828 14.438 -16.875 1 29.12 261 GLY A N 1
ATOM 2053 C CA . GLY A 1 261 ? 18.625 15.648 -16.766 1 29.12 261 GLY A CA 1
ATOM 2054 C C . GLY A 1 261 ? 19.938 15.422 -16.016 1 29.12 261 GLY A C 1
ATOM 2055 O O . GLY A 1 261 ? 20.688 16.359 -15.773 1 29.12 261 GLY A O 1
ATOM 2056 N N . GLY A 1 262 ? 20.156 14.414 -15.25 1 27.91 262 GLY A N 1
ATOM 2057 C CA . GLY A 1 262 ? 21.484 14.422 -14.672 1 27.91 262 GLY A CA 1
ATOM 2058 C C . GLY A 1 262 ? 22.594 14.18 -15.695 1 27.91 262 GLY A C 1
ATOM 2059 O O . GLY A 1 262 ? 23.734 13.906 -15.328 1 27.91 262 GLY A O 1
ATOM 2060 N N . GLU A 1 263 ? 22.391 14.117 -16.953 1 23.19 263 GLU A N 1
ATOM 2061 C CA . GLU A 1 263 ? 23.656 14.477 -17.609 1 23.19 263 GLU A CA 1
ATOM 2062 C C . GLU A 1 263 ? 23.844 15.992 -17.625 1 23.19 263 GLU A C 1
ATOM 2064 O O . GLU A 1 263 ? 22.891 16.75 -17.797 1 23.19 263 GLU A O 1
ATOM 2069 N N . MET B 1 1 ? -0.916 -25.266 -13.836 1 93.31 1 MET B N 1
ATOM 2070 C CA . MET B 1 1 ? -2.285 -24.766 -13.906 1 93.31 1 MET B CA 1
ATOM 2071 C C . MET B 1 1 ? -2.957 -24.828 -12.539 1 93.31 1 MET B C 1
ATOM 2073 O O . MET B 1 1 ? -2.705 -25.734 -11.758 1 93.31 1 MET B O 1
ATOM 2077 N N . ILE B 1 2 ? -3.76 -23.797 -12.211 1 98.06 2 ILE B N 1
ATOM 2078 C CA . ILE B 1 2 ? -4.578 -23.797 -11 1 98.06 2 ILE B CA 1
ATOM 2079 C C . ILE B 1 2 ? -6.047 -23.969 -11.375 1 98.06 2 ILE B C 1
ATOM 2081 O O . ILE B 1 2 ? -6.551 -23.297 -12.273 1 98.06 2 ILE B O 1
ATOM 2085 N N . GLU B 1 3 ? -6.68 -24.938 -10.758 1 98.12 3 GLU B N 1
ATOM 2086 C CA . GLU B 1 3 ? -8.117 -25.141 -10.938 1 98.12 3 GLU B CA 1
ATOM 2087 C C . GLU B 1 3 ? -8.844 -25.141 -9.594 1 98.12 3 GLU B C 1
ATOM 2089 O O . GLU B 1 3 ? -8.742 -26.109 -8.836 1 98.12 3 GLU B O 1
ATOM 2094 N N . ALA B 1 4 ? -9.555 -24.125 -9.297 1 98.31 4 ALA B N 1
ATOM 2095 C CA . ALA B 1 4 ? -10.391 -24.062 -8.102 1 98.31 4 ALA B CA 1
ATOM 2096 C C . ALA B 1 4 ? -11.812 -24.531 -8.398 1 98.31 4 ALA B C 1
ATOM 2098 O O . ALA B 1 4 ? -12.398 -24.141 -9.414 1 98.31 4 ALA B O 1
ATOM 2099 N N . ILE B 1 5 ? -12.312 -25.359 -7.508 1 97.69 5 ILE B N 1
ATOM 2100 C CA . ILE B 1 5 ? -13.625 -25.953 -7.738 1 97.69 5 ILE B CA 1
ATOM 2101 C C . ILE B 1 5 ? -14.5 -25.781 -6.5 1 97.69 5 ILE B C 1
ATOM 2103 O O . ILE B 1 5 ? -14.422 -26.578 -5.562 1 97.69 5 ILE B O 1
ATOM 2107 N N . GLY B 1 6 ? -15.289 -24.797 -6.531 1 98 6 GLY B N 1
ATOM 2108 C CA . GLY B 1 6 ? -16.312 -24.594 -5.516 1 98 6 GLY B CA 1
ATOM 2109 C C . GLY B 1 6 ? -15.734 -24.297 -4.145 1 98 6 GLY B C 1
ATOM 2110 O O . GLY B 1 6 ? -16.25 -24.766 -3.129 1 98 6 GLY B O 1
ATOM 2111 N N . LEU B 1 7 ? -14.695 -23.578 -4.012 1 98.31 7 LEU B N 1
ATOM 2112 C CA . LEU B 1 7 ? -14.062 -23.281 -2.734 1 98.31 7 LEU B CA 1
ATOM 2113 C C . LEU B 1 7 ? -14.93 -22.344 -1.896 1 98.31 7 LEU B C 1
ATOM 2115 O O . LEU B 1 7 ? -15.352 -21.297 -2.371 1 98.31 7 LEU B O 1
ATOM 2119 N N . SER B 1 8 ? -15.234 -22.766 -0.698 1 98.38 8 SER B N 1
ATOM 2120 C CA . SER B 1 8 ? -16 -21.969 0.243 1 98.38 8 SER B CA 1
ATOM 2121 C C . SER B 1 8 ? -15.281 -21.828 1.58 1 98.38 8 SER B C 1
ATOM 2123 O O . SER B 1 8 ? -14.57 -22.75 1.999 1 98.38 8 SER B O 1
ATOM 2125 N N . LYS B 1 9 ? -15.398 -20.75 2.229 1 97.69 9 LYS B N 1
ATOM 2126 C CA . LYS B 1 9 ? -14.812 -20.484 3.537 1 97.69 9 LYS B CA 1
ATOM 2127 C C . LYS B 1 9 ? -15.633 -19.453 4.312 1 97.69 9 LYS B C 1
ATOM 2129 O O . LYS B 1 9 ? -16.078 -18.453 3.746 1 97.69 9 LYS B O 1
ATOM 2134 N N . SER B 1 10 ? -15.891 -19.734 5.5 1 95.06 10 SER B N 1
ATOM 2135 C CA . SER B 1 10 ? -16.578 -18.812 6.418 1 95.06 10 SER B CA 1
ATOM 2136 C C . SER B 1 10 ? -15.805 -18.688 7.73 1 95.06 10 SER B C 1
ATOM 2138 O O . SER B 1 10 ? -15.188 -19.641 8.195 1 95.06 10 SER B O 1
ATOM 2140 N N . TYR B 1 11 ? -15.781 -17.531 8.25 1 89.75 11 TYR B N 1
ATOM 2141 C CA . TYR B 1 11 ? -15.359 -17.281 9.625 1 89.75 11 TYR B CA 1
ATOM 2142 C C . TYR B 1 11 ? -16.531 -16.875 10.492 1 89.75 11 TYR B C 1
ATOM 2144 O O . TYR B 1 11 ? -17.484 -17.656 10.688 1 89.75 11 TYR B O 1
ATOM 2152 N N . LEU B 1 12 ? -16.594 -15.586 10.82 1 79.19 12 LEU B N 1
ATOM 2153 C CA . LEU B 1 12 ? -17.812 -15.086 11.453 1 79.19 12 LEU B CA 1
ATOM 2154 C C . LEU B 1 12 ? -18.922 -14.891 10.422 1 79.19 12 LEU B C 1
ATOM 2156 O O . LEU B 1 12 ? -20.109 -14.891 10.766 1 79.19 12 LEU B O 1
ATOM 2160 N N . SER B 1 13 ? -18.531 -14.656 9.156 1 84.19 13 SER B N 1
ATOM 2161 C CA . SER B 1 13 ? -19.406 -14.531 7.992 1 84.19 13 SER B CA 1
ATOM 2162 C C . SER B 1 13 ? -18.781 -15.18 6.762 1 84.19 13 SER B C 1
ATOM 2164 O O . SER B 1 13 ? -17.578 -15.422 6.727 1 84.19 13 SER B O 1
ATOM 2166 N N . PRO B 1 14 ? -19.656 -15.539 5.816 1 92.06 14 PRO B N 1
ATOM 2167 C CA . PRO B 1 14 ? -19.094 -16.141 4.602 1 92.06 14 PRO B CA 1
ATOM 2168 C C . PRO B 1 14 ? -18.141 -15.203 3.871 1 92.06 14 PRO B C 1
ATOM 2170 O O . PRO B 1 14 ? -18.453 -14.023 3.682 1 92.06 14 PRO B O 1
ATOM 2173 N N . VAL B 1 15 ? -16.984 -15.734 3.48 1 93.38 15 VAL B N 1
ATOM 2174 C CA . VAL B 1 15 ? -15.969 -14.945 2.793 1 93.38 15 VAL B CA 1
ATOM 2175 C C . VAL B 1 15 ? -15.828 -15.422 1.351 1 93.38 15 VAL B C 1
ATOM 2177 O O . VAL B 1 15 ? -15.766 -14.609 0.424 1 93.38 15 VAL B O 1
ATOM 2180 N N . LEU B 1 16 ? -15.758 -16.703 1.171 1 97.56 16 LEU B N 1
ATOM 2181 C CA . LEU B 1 16 ? -15.766 -17.328 -0.146 1 97.56 16 LEU B CA 1
ATOM 2182 C C . LEU B 1 16 ? -17 -18.203 -0.323 1 97.56 16 LEU B C 1
ATOM 2184 O O . LEU B 1 16 ? -17.359 -18.969 0.573 1 97.56 16 LEU B O 1
ATOM 2188 N N . LYS B 1 17 ? -17.688 -18.047 -1.43 1 97.44 17 LYS B N 1
ATOM 2189 C CA . LYS B 1 17 ? -18.969 -18.703 -1.676 1 97.44 17 LYS B CA 1
ATOM 2190 C C . LYS B 1 17 ? -18.922 -19.516 -2.973 1 97.44 17 LYS B C 1
ATOM 2192 O O . LYS B 1 17 ? -19.578 -19.156 -3.951 1 97.44 17 LYS B O 1
ATOM 2197 N N . GLY B 1 18 ? -18.25 -20.641 -2.963 1 97.69 18 GLY B N 1
ATOM 2198 C CA . GLY B 1 18 ? -18.219 -21.531 -4.113 1 97.69 18 GLY B CA 1
ATOM 2199 C C . GLY B 1 18 ? -17.359 -20.984 -5.25 1 97.69 18 GLY B C 1
ATOM 2200 O O . GLY B 1 18 ? -17.812 -20.953 -6.402 1 97.69 18 GLY B O 1
ATOM 2201 N N . VAL B 1 19 ? -16.188 -20.547 -4.941 1 97.69 19 VAL B N 1
ATOM 2202 C CA . VAL B 1 19 ? -15.289 -19.922 -5.914 1 97.69 19 VAL B CA 1
ATOM 2203 C C . VAL B 1 19 ? -14.766 -20.984 -6.883 1 97.69 19 VAL B C 1
ATOM 2205 O O . VAL B 1 19 ? -14.227 -22 -6.457 1 97.69 19 VAL B O 1
ATOM 2208 N N . THR B 1 20 ? -15 -20.766 -8.188 1 97.44 20 THR B N 1
ATOM 2209 C CA . THR B 1 20 ? -14.547 -21.641 -9.258 1 97.44 20 THR B CA 1
ATOM 2210 C C . THR B 1 20 ? -13.844 -20.859 -10.359 1 97.44 20 THR B C 1
ATOM 2212 O O . THR B 1 20 ? -14.391 -19.875 -10.867 1 97.44 20 THR B O 1
ATOM 2215 N N . PHE B 1 21 ? -12.617 -21.234 -10.664 1 96.62 21 PHE B N 1
ATOM 2216 C CA . PHE B 1 21 ? -11.883 -20.578 -11.734 1 96.62 21 PHE B CA 1
ATOM 2217 C C . PHE B 1 21 ? -10.664 -21.391 -12.141 1 96.62 21 PHE B C 1
ATOM 2219 O O . PHE B 1 21 ? -10.344 -22.406 -11.508 1 96.62 21 PHE B O 1
ATOM 2226 N N . LYS B 1 22 ? -10.047 -20.953 -13.227 1 96.56 22 LYS B N 1
ATOM 2227 C CA . LYS B 1 22 ? -8.805 -21.562 -13.695 1 96.56 22 LYS B CA 1
ATOM 2228 C C . LYS B 1 22 ? -7.75 -20.5 -13.977 1 96.56 22 LYS B C 1
ATOM 2230 O O . LYS B 1 22 ? -8.07 -19.391 -14.43 1 96.56 22 LYS B O 1
ATOM 2235 N N . ALA B 1 23 ? -6.574 -20.797 -13.617 1 96.56 23 ALA B N 1
ATOM 2236 C CA . ALA B 1 23 ? -5.395 -20.031 -14.008 1 96.56 23 ALA B CA 1
ATOM 2237 C C . ALA B 1 23 ? -4.426 -20.875 -14.82 1 96.56 23 ALA B C 1
ATOM 2239 O O . ALA B 1 23 ? -3.934 -21.906 -14.336 1 96.56 23 ALA B O 1
ATOM 2240 N N . GLU B 1 24 ? -4.152 -20.438 -16 1 93.75 24 GLU B N 1
ATOM 2241 C CA . GLU B 1 24 ? -3.379 -21.234 -16.938 1 93.75 24 GLU B CA 1
ATOM 2242 C C . GLU B 1 24 ? -1.895 -20.891 -16.875 1 93.75 24 GLU B C 1
ATOM 2244 O O . GLU B 1 24 ? -1.524 -19.812 -16.391 1 93.75 24 GLU B O 1
ATOM 2249 N N . SER B 1 25 ? -1.111 -21.828 -17.359 1 94 25 SER B N 1
ATOM 2250 C CA . SER B 1 25 ? 0.324 -21.594 -17.469 1 94 25 SER B CA 1
ATOM 2251 C C . SER B 1 25 ? 0.637 -20.625 -18.609 1 94 25 SER B C 1
ATOM 2253 O O . SER B 1 25 ? -0.124 -20.531 -19.578 1 94 25 SER B O 1
ATOM 2255 N N . GLY B 1 26 ? 1.675 -19.875 -18.391 1 91.44 26 GLY B N 1
ATOM 2256 C CA . GLY B 1 26 ? 2.168 -19.031 -19.469 1 91.44 26 GLY B CA 1
ATOM 2257 C C . GLY B 1 26 ? 1.592 -17.625 -19.438 1 91.44 26 GLY B C 1
ATOM 2258 O O . GLY B 1 26 ? 1.845 -16.828 -20.328 1 91.44 26 GLY B O 1
ATOM 2259 N N . ARG B 1 27 ? 0.746 -17.453 -18.453 1 87.56 27 ARG B N 1
ATOM 2260 C CA . ARG B 1 27 ? 0.166 -16.125 -18.328 1 87.56 27 ARG B CA 1
ATOM 2261 C C . ARG B 1 27 ? -0.02 -15.727 -16.875 1 87.56 27 ARG B C 1
ATOM 2263 O O . ARG B 1 27 ? -0.111 -16.594 -16 1 87.56 27 ARG B O 1
ATOM 2270 N N . VAL B 1 28 ? -0.018 -14.453 -16.656 1 92.88 28 VAL B N 1
ATOM 2271 C CA . VAL B 1 28 ? -0.295 -13.93 -15.328 1 92.88 28 VAL B CA 1
ATOM 2272 C C . VAL B 1 28 ? -1.8 -13.734 -15.148 1 92.88 28 VAL B C 1
ATOM 2274 O O . VAL B 1 28 ? -2.426 -12.969 -15.891 1 92.88 28 VAL B O 1
ATOM 2277 N N . THR B 1 29 ? -2.377 -14.469 -14.266 1 94.06 29 THR B N 1
ATOM 2278 C CA . THR B 1 29 ? -3.779 -14.312 -13.891 1 94.06 29 THR B CA 1
ATOM 2279 C C . THR B 1 29 ? -3.912 -13.484 -12.617 1 94.06 29 THR B C 1
ATOM 2281 O O . THR B 1 29 ? -3.238 -13.758 -11.617 1 94.06 29 THR B O 1
ATOM 2284 N N . CYS B 1 30 ? -4.762 -12.508 -12.633 1 92.5 30 CYS B N 1
ATOM 2285 C CA . CYS B 1 30 ? -4.953 -11.633 -11.477 1 92.5 30 CYS B CA 1
ATOM 2286 C C . CYS B 1 30 ? -6.375 -11.75 -10.93 1 92.5 30 CYS B C 1
ATOM 2288 O O . CYS B 1 30 ? -7.328 -11.844 -11.703 1 92.5 30 CYS B O 1
ATOM 2290 N N . ILE B 1 31 ? -6.457 -11.781 -9.695 1 93.19 31 ILE B N 1
ATOM 2291 C CA . ILE B 1 31 ? -7.727 -11.625 -8.984 1 93.19 31 ILE B CA 1
ATOM 2292 C C . ILE B 1 31 ? -7.781 -10.242 -8.336 1 93.19 31 ILE B C 1
ATOM 2294 O O . ILE B 1 31 ? -6.961 -9.93 -7.465 1 93.19 31 ILE B O 1
ATOM 2298 N N . VAL B 1 32 ? -8.688 -9.477 -8.797 1 87.06 32 VAL B N 1
ATOM 2299 C CA . VAL B 1 32 ? -8.859 -8.133 -8.25 1 87.06 32 VAL B CA 1
ATOM 2300 C C . VAL B 1 32 ? -10.078 -8.094 -7.344 1 87.06 32 VAL B C 1
ATOM 2302 O O . VAL B 1 32 ? -10.992 -8.914 -7.473 1 87.06 32 VAL B O 1
ATOM 2305 N N . GLY B 1 33 ? -10.07 -7.219 -6.363 1 80.56 33 GLY B N 1
ATOM 2306 C CA . GLY B 1 33 ? -11.156 -7.066 -5.414 1 80.56 33 GLY B CA 1
ATOM 2307 C C . GLY B 1 33 ? -10.891 -6.012 -4.359 1 80.56 33 GLY B C 1
ATOM 2308 O O . GLY B 1 33 ? -9.75 -5.59 -4.176 1 80.56 33 GLY B O 1
ATOM 2309 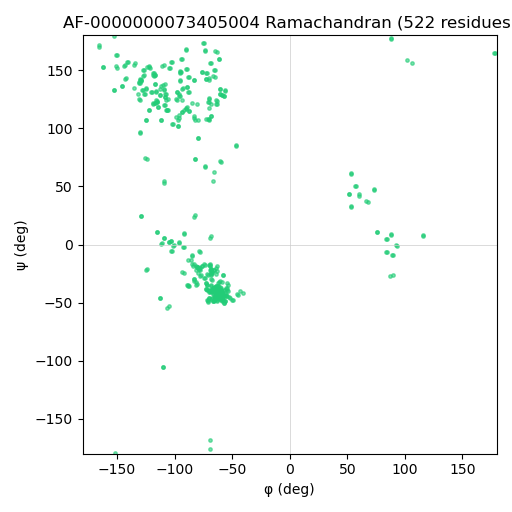N N . ARG B 1 34 ? -11.891 -5.617 -3.701 1 78.19 34 ARG B N 1
ATOM 2310 C CA . ARG B 1 34 ? -11.797 -4.609 -2.648 1 78.19 34 ARG B CA 1
ATOM 2311 C C . ARG B 1 34 ? -11.141 -5.188 -1.397 1 78.19 34 ARG B C 1
ATOM 2313 O O . ARG B 1 34 ? -10.977 -6.402 -1.281 1 78.19 34 ARG B O 1
ATOM 2320 N N . ASN B 1 35 ? -10.773 -4.277 -0.5 1 83.25 35 ASN B N 1
ATOM 2321 C CA . ASN B 1 35 ? -10.273 -4.738 0.787 1 83.25 35 ASN B CA 1
ATOM 2322 C C . ASN B 1 35 ? -11.297 -5.594 1.521 1 83.25 35 ASN B C 1
ATOM 2324 O O . ASN B 1 35 ? -12.484 -5.258 1.542 1 83.25 35 ASN B O 1
ATOM 2328 N N . GLY B 1 36 ? -10.898 -6.727 1.945 1 83 36 GLY B N 1
ATOM 2329 C CA . GLY B 1 36 ? -11.789 -7.59 2.705 1 83 36 GLY B CA 1
ATOM 2330 C C . GLY B 1 36 ? -12.633 -8.5 1.827 1 83 36 GLY B C 1
ATOM 2331 O O . GLY B 1 36 ? -13.5 -9.219 2.322 1 83 36 GLY B O 1
ATOM 2332 N N . SER B 1 37 ? -12.32 -8.508 0.567 1 85.25 37 SER B N 1
ATOM 2333 C CA . SER B 1 37 ? -13.156 -9.273 -0.352 1 85.25 37 SER B CA 1
ATOM 2334 C C . SER B 1 37 ? -12.875 -10.766 -0.245 1 85.25 37 SER B C 1
ATOM 2336 O O . SER B 1 37 ? -13.656 -11.586 -0.74 1 85.25 37 SER B O 1
ATOM 2338 N N . GLY B 1 38 ? -11.742 -11.164 0.322 1 91.62 38 GLY B N 1
ATOM 2339 C CA . GLY B 1 38 ? -11.422 -12.57 0.477 1 91.62 38 GLY B CA 1
ATOM 2340 C C . GLY B 1 38 ? -10.203 -13 -0.32 1 91.62 38 GLY B C 1
ATOM 2341 O O . GLY B 1 38 ? -9.867 -14.18 -0.363 1 91.62 38 GLY B O 1
ATOM 2342 N N . LYS B 1 39 ? -9.5 -12.07 -0.92 1 93.38 39 LYS B N 1
ATOM 2343 C CA . LYS B 1 39 ? -8.344 -12.367 -1.757 1 93.38 39 LYS B CA 1
ATOM 2344 C C . LYS B 1 39 ? -7.281 -13.133 -0.975 1 93.38 39 LYS B C 1
ATOM 2346 O O . LYS B 1 39 ? -6.793 -14.164 -1.435 1 93.38 39 LYS B O 1
ATOM 2351 N N . SER B 1 40 ? -6.977 -12.617 0.234 1 94.25 40 SER B N 1
ATOM 2352 C CA . SER B 1 40 ? -5.953 -13.258 1.057 1 94.25 40 SER B CA 1
ATOM 2353 C C . SER B 1 40 ? -6.402 -14.641 1.525 1 94.25 40 SER B C 1
ATOM 2355 O O . SER B 1 40 ? -5.594 -15.562 1.605 1 94.25 40 SER B O 1
ATOM 2357 N N . THR B 1 41 ? -7.688 -14.789 1.842 1 95.31 41 THR B N 1
ATOM 2358 C CA . THR B 1 41 ? -8.234 -16.094 2.225 1 95.31 41 THR B CA 1
ATOM 2359 C C . THR B 1 41 ? -8.062 -17.094 1.096 1 95.31 41 THR B C 1
ATOM 2361 O O . THR B 1 41 ? -7.656 -18.234 1.333 1 95.31 41 THR B O 1
ATOM 2364 N N . LEU B 1 42 ? -8.352 -16.641 -0.081 1 97.62 42 LEU B N 1
ATOM 2365 C CA . LEU B 1 42 ? -8.219 -17.516 -1.243 1 97.62 42 LEU B CA 1
ATOM 2366 C C . LEU B 1 42 ? -6.777 -17.969 -1.419 1 97.62 42 LEU B C 1
ATOM 2368 O O . LEU B 1 42 ? -6.52 -19.156 -1.638 1 97.62 42 LEU B O 1
ATOM 2372 N N . ILE B 1 43 ? -5.82 -17.062 -1.287 1 98 43 ILE B N 1
ATOM 2373 C CA . ILE B 1 43 ? -4.406 -17.391 -1.43 1 98 43 ILE B CA 1
ATOM 2374 C C . ILE B 1 43 ? -3.99 -18.359 -0.327 1 98 43 ILE B C 1
ATOM 2376 O O . ILE B 1 43 ? -3.252 -19.312 -0.579 1 98 43 ILE B O 1
ATOM 2380 N N . ARG B 1 44 ? -4.469 -18.156 0.876 1 97.56 44 ARG B N 1
ATOM 2381 C CA . ARG B 1 44 ? -4.129 -19.031 1.985 1 97.56 44 ARG B CA 1
ATOM 2382 C C . ARG B 1 44 ? -4.645 -20.453 1.734 1 97.56 44 ARG B C 1
ATOM 2384 O O . ARG B 1 44 ? -3.977 -21.422 2.078 1 97.56 44 ARG B O 1
ATOM 2391 N N . ILE B 1 45 ? -5.781 -20.531 1.157 1 98.38 45 ILE B N 1
ATOM 2392 C CA . ILE B 1 45 ? -6.359 -21.844 0.86 1 98.38 45 ILE B CA 1
ATOM 2393 C C . ILE B 1 45 ? -5.562 -22.516 -0.253 1 98.38 45 ILE B C 1
ATOM 2395 O O . ILE B 1 45 ? -5.152 -23.672 -0.118 1 98.38 45 ILE B O 1
ATOM 2399 N N . LEU B 1 46 ? -5.254 -21.797 -1.324 1 98.56 46 LEU B N 1
ATOM 2400 C CA . LEU B 1 46 ? -4.566 -22.359 -2.48 1 98.56 46 LEU B CA 1
ATOM 2401 C C . LEU B 1 46 ? -3.129 -22.719 -2.129 1 98.56 46 LEU B C 1
ATOM 2403 O O . LEU B 1 46 ? -2.529 -23.594 -2.773 1 98.56 46 LEU B O 1
ATOM 2407 N N . SER B 1 47 ? -2.588 -22.062 -1.11 1 98.12 47 SER B N 1
ATOM 2408 C CA . SER B 1 47 ? -1.232 -22.359 -0.659 1 98.12 47 SER B CA 1
ATOM 2409 C C . SER B 1 47 ? -1.235 -23.406 0.45 1 98.12 47 SER B C 1
ATOM 2411 O O . SER B 1 47 ? -0.184 -23.734 1.004 1 98.12 47 SER B O 1
ATOM 2413 N N . THR B 1 48 ? -2.406 -23.859 0.87 1 98.12 48 THR B N 1
ATOM 2414 C CA . THR B 1 48 ? -2.637 -24.922 1.844 1 98.12 48 THR B CA 1
ATOM 2415 C C . THR B 1 48 ? -2.363 -24.422 3.26 1 98.12 48 THR B C 1
ATOM 2417 O O . THR B 1 48 ? -2.234 -25.219 4.191 1 98.12 48 THR B O 1
ATOM 2420 N N . SER B 1 49 ? -2.189 -23.172 3.451 1 96.94 49 SER B N 1
ATOM 2421 C CA . SER B 1 49 ? -2.027 -22.609 4.785 1 96.94 49 SER B CA 1
ATOM 2422 C C . SER B 1 49 ? -3.35 -22.594 5.543 1 96.94 49 SER B C 1
ATOM 2424 O O . SER B 1 49 ? -3.369 -22.422 6.766 1 96.94 49 SER B O 1
ATOM 2426 N N . GLU B 1 50 ? -4.445 -22.719 4.84 1 97.06 50 GLU B N 1
ATOM 2427 C CA . GLU B 1 50 ? -5.789 -22.797 5.406 1 97.06 50 GLU B CA 1
ATOM 2428 C C . GLU B 1 50 ? -6.656 -23.781 4.621 1 97.06 50 GLU B C 1
ATOM 2430 O O . GLU B 1 50 ? -6.562 -23.859 3.396 1 97.06 50 GLU B O 1
ATOM 2435 N N . LYS B 1 51 ? -7.496 -24.5 5.301 1 97.44 51 LYS B N 1
ATOM 2436 C CA . LYS B 1 51 ? -8.398 -25.453 4.648 1 97.44 51 LYS B CA 1
ATOM 2437 C C . LYS B 1 51 ? -9.711 -24.781 4.262 1 97.44 51 LYS B C 1
ATOM 2439 O O . LYS B 1 51 ? -10.266 -24 5.035 1 97.44 51 LYS B O 1
ATOM 2444 N N . PRO B 1 52 ? -10.156 -25.047 3.1 1 98.19 52 PRO B N 1
ATOM 2445 C CA . PRO B 1 52 ? -11.508 -24.594 2.791 1 98.19 52 PRO B CA 1
ATOM 2446 C C . PRO B 1 52 ? -12.578 -25.344 3.574 1 98.19 52 PRO B C 1
ATOM 2448 O O . PRO B 1 52 ? -12.312 -26.438 4.098 1 98.19 52 PRO B O 1
ATOM 2451 N N . ASP B 1 53 ? -13.719 -24.719 3.742 1 98.19 53 ASP B N 1
ATOM 2452 C CA . ASP B 1 53 ? -14.852 -25.422 4.359 1 98.19 53 ASP B CA 1
ATOM 2453 C C . ASP B 1 53 ? -15.445 -26.453 3.408 1 98.19 53 ASP B C 1
ATOM 2455 O O . ASP B 1 53 ? -15.898 -27.516 3.842 1 98.19 53 ASP B O 1
ATOM 2459 N N . SER B 1 54 ? -15.492 -26.109 2.166 1 98 54 SER B N 1
ATOM 2460 C CA . SER B 1 54 ? -15.938 -27.016 1.108 1 98 54 SER B CA 1
ATOM 2461 C C . SER B 1 54 ? -15.258 -26.688 -0.219 1 98 54 SER B C 1
ATOM 2463 O O . SER B 1 54 ? -14.648 -25.625 -0.363 1 98 54 SER B O 1
ATOM 2465 N N . GLY B 1 55 ? -15.297 -27.594 -1.123 1 97.94 55 GLY B N 1
ATOM 2466 C CA . GLY B 1 55 ? -14.633 -27.438 -2.408 1 97.94 55 GLY B CA 1
ATOM 2467 C C . GLY B 1 55 ? -13.188 -27.906 -2.391 1 97.94 55 GLY B C 1
ATOM 2468 O O . GLY B 1 55 ? -12.703 -28.391 -1.373 1 97.94 55 GLY B O 1
ATOM 2469 N N . THR B 1 56 ? -12.57 -27.828 -3.574 1 97.75 56 THR B N 1
ATOM 2470 C CA . THR B 1 56 ? -11.18 -28.25 -3.697 1 97.75 56 THR B CA 1
ATOM 2471 C C . THR B 1 56 ? -10.484 -27.484 -4.828 1 97.75 56 THR B C 1
ATOM 2473 O O . THR B 1 56 ? -11.062 -26.562 -5.406 1 97.75 56 THR B O 1
ATOM 2476 N N . ALA B 1 57 ? -9.234 -27.812 -5.004 1 98.5 57 ALA B N 1
ATOM 2477 C CA . ALA B 1 57 ? -8.477 -27.25 -6.113 1 98.5 57 ALA B CA 1
ATOM 2478 C C . ALA B 1 57 ? -7.387 -28.203 -6.582 1 98.5 57 ALA B C 1
ATOM 2480 O O . ALA B 1 57 ? -6.988 -29.109 -5.848 1 98.5 57 ALA B O 1
ATOM 2481 N N . LEU B 1 58 ? -7.062 -28.062 -7.785 1 98.38 58 LEU B N 1
ATOM 2482 C CA . LEU B 1 58 ? -5.879 -28.703 -8.344 1 98.38 58 LEU B CA 1
ATOM 2483 C C . LEU B 1 58 ? -4.777 -27.688 -8.602 1 98.38 58 LEU B C 1
ATOM 2485 O O . LEU B 1 58 ? -5.004 -26.672 -9.273 1 98.38 58 LEU B O 1
ATOM 2489 N N . ILE B 1 59 ? -3.625 -27.922 -8.039 1 98.31 59 ILE B N 1
ATOM 2490 C CA . ILE B 1 59 ? -2.453 -27.078 -8.234 1 98.31 59 ILE B CA 1
ATOM 2491 C C . ILE B 1 59 ? -1.397 -27.844 -9.039 1 98.31 59 ILE B C 1
ATOM 2493 O O . ILE B 1 59 ? -0.736 -28.734 -8.508 1 98.31 59 ILE B O 1
ATOM 2497 N N . ASP B 1 60 ? -1.286 -27.406 -10.258 1 97.12 60 ASP B N 1
ATOM 2498 C CA . ASP B 1 60 ? -0.41 -28.125 -11.172 1 97.12 60 ASP B CA 1
ATOM 2499 C C . ASP B 1 60 ? -0.732 -29.625 -11.172 1 97.12 60 ASP B C 1
ATOM 2501 O O . ASP B 1 60 ? 0.165 -30.453 -11.047 1 97.12 60 ASP B O 1
ATOM 2505 N N . GLY B 1 61 ? -1.952 -29.891 -11.195 1 96.62 61 GLY B N 1
ATOM 2506 C CA . GLY B 1 61 ? -2.436 -31.25 -11.273 1 96.62 61 GLY B CA 1
ATOM 2507 C C . GLY B 1 61 ? -2.508 -31.938 -9.914 1 96.62 61 GLY B C 1
ATOM 2508 O O . GLY B 1 61 ? -3.016 -33.062 -9.812 1 96.62 61 GLY B O 1
ATOM 2509 N N . THR B 1 62 ? -2.061 -31.375 -8.883 1 97.31 62 THR B N 1
ATOM 2510 C CA . THR B 1 62 ? -2.029 -31.953 -7.547 1 97.31 62 THR B CA 1
ATOM 2511 C C . THR B 1 62 ? -3.238 -31.5 -6.73 1 97.31 62 THR B C 1
ATOM 2513 O O . THR B 1 62 ? -3.488 -30.312 -6.602 1 97.31 62 THR B O 1
ATOM 2516 N N . PRO B 1 63 ? -3.918 -32.469 -6.172 1 97.31 63 PRO B N 1
ATOM 2517 C CA . PRO B 1 63 ? -5.051 -32.094 -5.336 1 97.31 63 PRO B CA 1
ATOM 2518 C C . PRO B 1 63 ? -4.625 -31.312 -4.086 1 97.31 63 PRO B C 1
ATOM 2520 O O . PRO B 1 63 ? -3.59 -31.625 -3.49 1 97.31 63 PRO B O 1
ATOM 2523 N N . LEU B 1 64 ? -5.461 -30.375 -3.721 1 97.31 64 LEU B N 1
ATOM 2524 C CA . LEU B 1 64 ? -5.195 -29.484 -2.592 1 97.31 64 LEU B CA 1
ATOM 2525 C C . LEU B 1 64 ? -4.977 -30.281 -1.312 1 97.31 64 LEU B C 1
ATOM 2527 O O . LEU B 1 64 ? -4.242 -29.859 -0.422 1 97.31 64 LEU B O 1
ATOM 2531 N N . GLU B 1 65 ? -5.539 -31.438 -1.256 1 96.69 65 GLU B N 1
ATOM 2532 C CA . GLU B 1 65 ? -5.465 -32.281 -0.077 1 96.69 65 GLU B CA 1
ATOM 2533 C C . GLU B 1 65 ? -4.062 -32.875 0.102 1 96.69 65 GLU B C 1
ATOM 2535 O O . GLU B 1 65 ? -3.682 -33.25 1.207 1 96.69 65 GLU B O 1
ATOM 2540 N N . ASP B 1 66 ? -3.32 -33 -0.983 1 97.75 66 ASP B N 1
ATOM 2541 C CA . ASP B 1 66 ? -1.931 -33.438 -0.906 1 97.75 66 ASP B CA 1
ATOM 2542 C C . ASP B 1 66 ? -1.003 -32.281 -0.563 1 97.75 66 ASP B C 1
ATOM 2544 O O . ASP B 1 66 ? -0.215 -31.828 -1.403 1 97.75 66 ASP B O 1
ATOM 2548 N N . VAL B 1 67 ? -1.007 -31.844 0.635 1 97.88 67 VAL B N 1
ATOM 2549 C CA . VAL B 1 67 ? -0.371 -30.625 1.129 1 97.88 67 VAL B CA 1
ATOM 2550 C C . VAL B 1 67 ? 1.119 -30.656 0.799 1 97.88 67 VAL B C 1
ATOM 2552 O O . VAL B 1 67 ? 1.661 -29.672 0.271 1 97.88 67 VAL B O 1
ATOM 2555 N N . LYS B 1 68 ? 1.773 -31.75 1.104 1 97.56 68 LYS B N 1
ATOM 2556 C CA . LYS B 1 68 ? 3.213 -31.859 0.885 1 97.56 68 LYS B CA 1
ATOM 2557 C C . LYS B 1 68 ? 3.562 -31.641 -0.585 1 97.56 68 LYS B C 1
ATOM 2559 O O . LYS B 1 68 ? 4.453 -30.859 -0.908 1 97.56 68 LYS B O 1
ATOM 2564 N N . ARG B 1 69 ? 2.852 -32.312 -1.441 1 97.81 69 ARG B N 1
ATOM 2565 C CA . ARG B 1 69 ? 3.137 -32.219 -2.869 1 97.81 69 ARG B CA 1
ATOM 2566 C C . ARG B 1 69 ? 2.797 -30.828 -3.404 1 97.81 69 ARG B C 1
ATOM 2568 O O . ARG B 1 69 ? 3.521 -30.281 -4.238 1 97.81 69 ARG B O 1
ATOM 2575 N N . VAL B 1 70 ? 1.68 -30.25 -2.934 1 98.19 70 VAL B N 1
ATOM 2576 C CA . VAL B 1 70 ? 1.302 -28.906 -3.354 1 98.19 70 VAL B CA 1
ATOM 2577 C C . VAL B 1 70 ? 2.402 -27.922 -2.975 1 98.19 70 VAL B C 1
ATOM 2579 O O . VAL B 1 70 ? 2.822 -27.094 -3.799 1 98.19 70 VAL B O 1
ATOM 2582 N N . ARG B 1 71 ? 2.918 -28.031 -1.78 1 97.19 71 ARG B N 1
ATOM 2583 C CA . ARG B 1 71 ? 3.902 -27.094 -1.269 1 97.19 71 ARG B CA 1
ATOM 2584 C C . ARG B 1 71 ? 5.23 -27.234 -2.002 1 97.19 71 ARG B C 1
ATOM 2586 O O . ARG B 1 71 ? 6.047 -26.297 -2.002 1 97.19 71 ARG B O 1
ATOM 2593 N N . GLU B 1 72 ? 5.434 -28.344 -2.664 1 96.12 72 GLU B N 1
ATOM 2594 C CA . GLU B 1 72 ? 6.648 -28.562 -3.447 1 96.12 72 GLU B CA 1
ATOM 2595 C C . GLU B 1 72 ? 6.559 -27.875 -4.805 1 96.12 72 GLU B C 1
ATOM 2597 O O . GLU B 1 72 ? 7.582 -27.609 -5.441 1 96.12 72 GLU B O 1
ATOM 2602 N N . VAL B 1 73 ? 5.348 -27.578 -5.184 1 96.69 73 VAL B N 1
ATOM 2603 C CA . VAL B 1 73 ? 5.227 -27.078 -6.551 1 96.69 73 VAL B CA 1
ATOM 2604 C C . VAL B 1 73 ? 4.848 -25.609 -6.539 1 96.69 73 VAL B C 1
ATOM 2606 O O . VAL B 1 73 ? 4.742 -24.969 -7.594 1 96.69 73 VAL B O 1
ATOM 2609 N N . ILE B 1 74 ? 4.699 -24.984 -5.34 1 97.81 74 ILE B N 1
ATOM 2610 C CA . ILE B 1 74 ? 4.25 -23.609 -5.32 1 97.81 74 ILE B CA 1
ATOM 2611 C C . ILE B 1 74 ? 5.32 -22.719 -4.684 1 97.81 74 ILE B C 1
ATOM 2613 O O . ILE B 1 74 ? 6.102 -23.188 -3.852 1 97.81 74 ILE B O 1
ATOM 2617 N N . SER B 1 75 ? 5.422 -21.516 -5.121 1 96.94 75 SER B N 1
ATOM 2618 C CA . SER B 1 75 ? 6.023 -20.375 -4.441 1 96.94 75 SER B CA 1
ATOM 2619 C C . SER B 1 75 ? 4.965 -19.375 -3.994 1 96.94 75 SER B C 1
ATOM 2621 O O . SER B 1 75 ? 4.043 -19.047 -4.75 1 96.94 75 SER B O 1
ATOM 2623 N N . VAL B 1 76 ? 5.066 -18.938 -2.748 1 97.31 76 VAL B N 1
ATOM 2624 C CA . VAL B 1 76 ? 3.994 -18.109 -2.211 1 97.31 76 VAL B CA 1
ATOM 2625 C C . VAL B 1 76 ? 4.574 -16.812 -1.634 1 97.31 76 VAL B C 1
ATOM 2627 O O . VAL B 1 76 ? 5.625 -16.844 -0.986 1 97.31 76 VAL B O 1
ATOM 2630 N N . LEU B 1 77 ? 3.984 -15.734 -1.97 1 97.44 77 LEU B N 1
ATOM 2631 C CA . LEU B 1 77 ? 4.156 -14.461 -1.284 1 97.44 77 LEU B CA 1
ATOM 2632 C C . LEU B 1 77 ? 2.855 -14.023 -0.618 1 97.44 77 LEU B C 1
ATOM 2634 O O . LEU B 1 77 ? 1.854 -13.781 -1.297 1 97.44 77 LEU B O 1
ATOM 2638 N N . TYR B 1 78 ? 2.889 -13.906 0.698 1 95.06 78 TYR B N 1
ATOM 2639 C CA . TYR B 1 78 ? 1.707 -13.477 1.438 1 95.06 78 TYR B CA 1
ATOM 2640 C C . TYR B 1 78 ? 1.674 -11.961 1.577 1 95.06 78 TYR B C 1
ATOM 2642 O O . TYR B 1 78 ? 2.635 -11.273 1.217 1 95.06 78 TYR B O 1
ATOM 2650 N N . ASP B 1 79 ? 0.579 -11.484 1.988 1 89.25 79 ASP B N 1
ATOM 2651 C CA . ASP B 1 79 ? 0.407 -10.047 2.201 1 89.25 79 ASP B CA 1
ATOM 2652 C C . ASP B 1 79 ? 1.397 -9.523 3.238 1 89.25 79 ASP B C 1
ATOM 2654 O O . ASP B 1 79 ? 1.942 -8.43 3.086 1 89.25 79 ASP B O 1
ATOM 2658 N N . LYS B 1 80 ? 1.625 -10.297 4.191 1 84.88 80 LYS B N 1
ATOM 2659 C CA . LYS B 1 80 ? 2.627 -9.953 5.195 1 84.88 80 LYS B CA 1
ATOM 2660 C C . LYS B 1 80 ? 3.98 -10.578 4.855 1 84.88 80 LYS B C 1
ATOM 2662 O O . LYS B 1 80 ? 4.043 -11.656 4.266 1 84.88 80 LYS B O 1
ATOM 2667 N N . ASN B 1 81 ? 4.969 -9.836 5.266 1 87.56 81 ASN B N 1
ATOM 2668 C CA . ASN B 1 81 ? 6.312 -10.367 5.078 1 87.56 81 ASN B CA 1
ATOM 2669 C C . ASN B 1 81 ? 6.738 -11.242 6.258 1 87.56 81 ASN B C 1
ATOM 2671 O O . ASN B 1 81 ? 6.535 -10.867 7.414 1 87.56 81 ASN B O 1
ATOM 2675 N N . TYR B 1 82 ? 7.227 -12.383 5.941 1 86.38 82 TYR B N 1
ATOM 2676 C CA . TYR B 1 82 ? 7.727 -13.273 6.984 1 86.38 82 TYR B CA 1
ATOM 2677 C C . TYR B 1 82 ? 9.242 -13.375 6.934 1 86.38 82 TYR B C 1
ATOM 2679 O O . TYR B 1 82 ? 9.797 -14.469 6.809 1 86.38 82 TYR B O 1
ATOM 2687 N N . LEU B 1 83 ? 9.883 -12.305 6.977 1 92.06 83 LEU B N 1
ATOM 2688 C CA . LEU B 1 83 ? 11.336 -12.227 6.957 1 92.06 83 LEU B CA 1
ATOM 2689 C C . LEU B 1 83 ? 11.906 -12.305 8.375 1 92.06 83 LEU B C 1
ATOM 2691 O O . LEU B 1 83 ? 11.266 -11.859 9.328 1 92.06 83 LEU B O 1
ATOM 2695 N N . ASP B 1 84 ? 13.023 -12.93 8.539 1 92.62 84 ASP B N 1
ATOM 2696 C CA . ASP B 1 84 ? 13.719 -12.891 9.828 1 92.62 84 ASP B CA 1
ATOM 2697 C C . ASP B 1 84 ? 14.266 -11.492 10.102 1 92.62 84 ASP B C 1
ATOM 2699 O O . ASP B 1 84 ? 15.297 -11.102 9.547 1 92.62 84 ASP B O 1
ATOM 2703 N N . ALA B 1 85 ? 13.719 -10.836 11.016 1 89.56 85 ALA B N 1
ATOM 2704 C CA . ALA B 1 85 ? 13.977 -9.43 11.297 1 89.56 85 ALA B CA 1
ATOM 2705 C C . ALA B 1 85 ? 15.391 -9.227 11.828 1 89.56 85 ALA B C 1
ATOM 2707 O O . ALA B 1 85 ? 15.961 -8.133 11.711 1 89.56 85 ALA B O 1
ATOM 2708 N N . PHE B 1 86 ? 15.969 -10.25 12.336 1 92.56 86 PHE B N 1
ATOM 2709 C CA . PHE B 1 86 ? 17.188 -10.062 13.102 1 92.56 86 PHE B CA 1
ATOM 2710 C C . PHE B 1 86 ? 18.406 -10.5 12.297 1 92.56 86 PHE B C 1
ATOM 2712 O O . PHE B 1 86 ? 19.547 -10.375 12.766 1 92.56 86 PHE B O 1
ATOM 2719 N N . LEU B 1 87 ? 18.25 -10.906 11.148 1 94.69 87 LEU B N 1
ATOM 2720 C CA . LEU B 1 87 ? 19.359 -11.266 10.266 1 94.69 87 LEU B CA 1
ATOM 2721 C C . LEU B 1 87 ? 19.734 -10.094 9.367 1 94.69 87 LEU B C 1
ATOM 2723 O O . LEU B 1 87 ? 18.891 -9.258 9.031 1 94.69 87 LEU B O 1
ATOM 2727 N N . ARG B 1 88 ? 21.016 -10.078 9.078 1 96.25 88 ARG B N 1
ATOM 2728 C CA . ARG B 1 88 ? 21.406 -9.219 7.965 1 96.25 88 ARG B CA 1
ATOM 2729 C C . ARG B 1 88 ? 20.812 -9.711 6.652 1 96.25 88 ARG B C 1
ATOM 2731 O O . ARG B 1 88 ? 20.578 -10.906 6.484 1 96.25 88 ARG B O 1
ATOM 2738 N N . VAL B 1 89 ? 20.562 -8.82 5.762 1 97.31 89 VAL B N 1
ATOM 2739 C CA . VAL B 1 89 ? 20 -9.156 4.465 1 97.31 89 VAL B CA 1
ATOM 2740 C C . VAL B 1 89 ? 20.828 -10.25 3.799 1 97.31 89 VAL B C 1
ATOM 2742 O O . VAL B 1 89 ? 20.297 -11.25 3.332 1 97.31 89 VAL B O 1
ATOM 2745 N N . ARG B 1 90 ? 22.109 -10.094 3.818 1 97.56 90 ARG B N 1
ATOM 2746 C CA . ARG B 1 90 ? 23 -11.078 3.215 1 97.56 90 ARG B CA 1
ATOM 2747 C C . ARG B 1 90 ? 22.828 -12.445 3.855 1 97.56 90 ARG B C 1
ATOM 2749 O O . ARG B 1 90 ? 22.75 -13.461 3.156 1 97.56 90 ARG B O 1
ATOM 2756 N N . ASP B 1 91 ? 22.766 -12.438 5.16 1 97.5 91 ASP B N 1
ATOM 2757 C CA . ASP B 1 91 ? 22.594 -13.703 5.875 1 97.5 91 ASP B CA 1
ATOM 2758 C C . ASP B 1 91 ? 21.25 -14.336 5.57 1 97.5 91 ASP B C 1
ATOM 2760 O O . ASP B 1 91 ? 21.141 -15.555 5.441 1 97.5 91 ASP B O 1
ATOM 2764 N N . SER B 1 92 ? 20.25 -13.508 5.512 1 97.06 92 SER B N 1
ATOM 2765 C CA . SER B 1 92 ? 18.922 -13.992 5.145 1 97.06 92 SER B CA 1
ATOM 2766 C C . SER B 1 92 ? 18.922 -14.648 3.768 1 97.06 92 SER B C 1
ATOM 2768 O O . SER B 1 92 ? 18.328 -15.711 3.576 1 97.06 92 SER B O 1
ATOM 2770 N N . ILE B 1 93 ? 19.641 -14.039 2.842 1 97.12 93 ILE B N 1
ATOM 2771 C CA . ILE B 1 93 ? 19.734 -14.523 1.471 1 97.12 93 ILE B CA 1
ATOM 2772 C C . ILE B 1 93 ? 20.469 -15.867 1.449 1 97.12 93 ILE B C 1
ATOM 2774 O O . ILE B 1 93 ? 19.984 -16.844 0.863 1 97.12 93 ILE B O 1
ATOM 2778 N N . GLU B 1 94 ? 21.578 -15.867 2.133 1 96.94 94 GLU B N 1
ATOM 2779 C CA . GLU B 1 94 ? 22.375 -17.094 2.131 1 96.94 94 GLU B CA 1
ATOM 2780 C C . GLU B 1 94 ? 21.641 -18.234 2.807 1 96.94 94 GLU B C 1
ATOM 2782 O O . GLU B 1 94 ? 21.719 -19.391 2.357 1 96.94 94 GLU B O 1
ATOM 2787 N N . PHE B 1 95 ? 20.969 -17.938 3.848 1 96.12 95 PHE B N 1
ATOM 2788 C CA . PHE B 1 95 ? 20.156 -18.953 4.512 1 96.12 95 PHE B CA 1
ATOM 2789 C C . PHE B 1 95 ? 19.094 -19.484 3.566 1 96.12 95 PHE B C 1
ATOM 2791 O O . PHE B 1 95 ? 18.891 -20.703 3.477 1 96.12 95 PHE B O 1
ATOM 2798 N N . PHE B 1 96 ? 18.453 -18.609 2.914 1 95.5 96 PHE B N 1
ATOM 2799 C CA . PHE B 1 96 ? 17.391 -18.984 1.981 1 95.5 96 PHE B CA 1
ATOM 2800 C C . PHE B 1 96 ? 17.938 -19.859 0.86 1 95.5 96 PHE B C 1
ATOM 2802 O O . PHE B 1 96 ? 17.344 -20.875 0.516 1 95.5 96 PHE B O 1
ATOM 2809 N N . ILE B 1 97 ? 19.094 -19.484 0.279 1 95.94 97 ILE B N 1
ATOM 2810 C CA . ILE B 1 97 ? 19.734 -20.219 -0.807 1 95.94 97 ILE B CA 1
ATOM 2811 C C . ILE B 1 97 ? 20.047 -21.641 -0.35 1 95.94 97 ILE B C 1
ATOM 2813 O O . ILE B 1 97 ? 19.75 -22.609 -1.059 1 95.94 97 ILE B O 1
ATOM 2817 N N . SER B 1 98 ? 20.547 -21.719 0.83 1 95.94 98 SER B N 1
ATOM 2818 C CA . SER B 1 98 ? 20.938 -23.016 1.359 1 95.94 98 SER B CA 1
ATOM 2819 C C . SER B 1 98 ? 19.703 -23.859 1.697 1 95.94 98 SER B C 1
ATOM 2821 O O . SER B 1 98 ? 19.641 -25.047 1.324 1 95.94 98 SER B O 1
ATOM 2823 N N . ALA B 1 99 ? 18.781 -23.312 2.365 1 94 99 ALA B N 1
ATOM 2824 C CA . ALA B 1 99 ? 17.594 -24.031 2.844 1 94 99 ALA B CA 1
ATOM 2825 C C . ALA B 1 99 ? 16.75 -24.531 1.68 1 94 99 ALA B C 1
ATOM 2827 O O . ALA B 1 99 ? 16.188 -25.625 1.739 1 94 99 ALA B O 1
ATOM 2828 N N . MET B 1 100 ? 16.672 -23.719 0.611 1 93.81 100 MET B N 1
ATOM 2829 C CA . MET B 1 100 ? 15.773 -24.047 -0.49 1 93.81 100 MET B CA 1
ATOM 2830 C C . MET B 1 100 ? 16.531 -24.625 -1.671 1 93.81 100 MET B C 1
ATOM 2832 O O . MET B 1 100 ? 15.938 -25 -2.68 1 93.81 100 MET B O 1
ATOM 2836 N N . GLU B 1 101 ? 17.875 -24.641 -1.573 1 93.31 101 GLU B N 1
ATOM 2837 C CA . GLU B 1 101 ? 18.734 -25.203 -2.613 1 93.31 101 GLU B CA 1
ATOM 2838 C C . GLU B 1 101 ? 18.484 -24.516 -3.955 1 93.31 101 GLU B C 1
ATOM 2840 O O . GLU B 1 101 ? 18.266 -25.188 -4.965 1 93.31 101 GLU B O 1
ATOM 2845 N N . ILE B 1 102 ? 18.516 -23.281 -3.92 1 92.5 102 ILE B N 1
ATOM 2846 C CA . ILE B 1 102 ? 18.25 -22.5 -5.117 1 92.5 102 ILE B CA 1
ATOM 2847 C C . ILE B 1 102 ? 19.562 -21.969 -5.691 1 92.5 102 ILE B C 1
ATOM 2849 O O . ILE B 1 102 ? 20.578 -21.938 -5 1 92.5 102 ILE B O 1
ATOM 2853 N N . ASP B 1 103 ? 19.562 -21.672 -6.945 1 92.62 103 ASP B N 1
ATOM 2854 C CA . ASP B 1 103 ? 20.719 -21.125 -7.641 1 92.62 103 ASP B CA 1
ATOM 2855 C C . ASP B 1 103 ? 21.094 -19.75 -7.082 1 92.62 103 ASP B C 1
ATOM 2857 O O . ASP B 1 103 ? 20.312 -18.812 -7.148 1 92.62 103 ASP B O 1
ATOM 2861 N N . ARG B 1 104 ? 22.312 -19.656 -6.594 1 95.56 104 ARG B N 1
ATOM 2862 C CA . ARG B 1 104 ? 22.812 -18.422 -5.992 1 95.56 104 ARG B CA 1
ATOM 2863 C C . ARG B 1 104 ? 22.797 -17.281 -6.988 1 95.56 104 ARG B C 1
ATOM 2865 O O . ARG B 1 104 ? 22.406 -16.156 -6.645 1 95.56 104 ARG B O 1
ATOM 2872 N N . ASP B 1 105 ? 23.125 -17.516 -8.148 1 95.38 105 ASP B N 1
ATOM 2873 C CA . ASP B 1 105 ? 23.203 -16.469 -9.172 1 95.38 105 ASP B CA 1
ATOM 2874 C C . ASP B 1 105 ? 21.828 -15.898 -9.469 1 95.38 105 ASP B C 1
ATOM 2876 O O . ASP B 1 105 ? 21.672 -14.703 -9.719 1 95.38 105 ASP B O 1
ATOM 2880 N N . LYS B 1 106 ? 20.859 -16.734 -9.469 1 93.5 106 LYS B N 1
ATOM 2881 C CA . LYS B 1 106 ? 19.5 -16.266 -9.711 1 93.5 106 LYS B CA 1
ATOM 2882 C C . LYS B 1 106 ? 19.031 -15.312 -8.617 1 93.5 106 LYS B C 1
ATOM 2884 O O . LYS B 1 106 ? 18.484 -14.25 -8.914 1 93.5 106 LYS B O 1
ATOM 2889 N N . VAL B 1 107 ? 19.312 -15.68 -7.387 1 96.25 107 VAL B N 1
ATOM 2890 C CA . VAL B 1 107 ? 18.891 -14.859 -6.254 1 96.25 107 VAL B CA 1
ATOM 2891 C C . VAL B 1 107 ? 19.594 -13.508 -6.309 1 96.25 107 VAL B C 1
ATOM 2893 O O . VAL B 1 107 ? 18.953 -12.461 -6.195 1 96.25 107 VAL B O 1
ATOM 2896 N N . TYR B 1 108 ? 20.875 -13.508 -6.57 1 96.44 108 TYR B N 1
ATOM 2897 C CA . TYR B 1 108 ? 21.641 -12.266 -6.539 1 96.44 108 TYR B CA 1
ATOM 2898 C C . TYR B 1 108 ? 21.328 -11.414 -7.762 1 96.44 108 TYR B C 1
ATOM 2900 O O . TYR B 1 108 ? 21.406 -10.18 -7.703 1 96.44 108 TYR B O 1
ATOM 2908 N N . SER B 1 109 ? 20.969 -12.023 -8.867 1 95.31 109 SER B N 1
ATOM 2909 C CA . SER B 1 109 ? 20.5 -11.25 -10.008 1 95.31 109 SER B CA 1
ATOM 2910 C C . SER B 1 109 ? 19.234 -10.461 -9.656 1 95.31 109 SER B C 1
ATOM 2912 O O . SER B 1 109 ? 19.125 -9.281 -10 1 95.31 109 SER B O 1
ATOM 2914 N N . LEU B 1 110 ? 18.312 -11.133 -8.992 1 94.62 110 LEU B N 1
ATOM 2915 C CA . LEU B 1 110 ? 17.094 -10.461 -8.57 1 94.62 110 LEU B CA 1
ATOM 2916 C C . LEU B 1 110 ? 17.391 -9.383 -7.539 1 94.62 110 LEU B C 1
ATOM 2918 O O . LEU B 1 110 ? 16.766 -8.32 -7.547 1 94.62 110 LEU B O 1
ATOM 2922 N N . ILE B 1 111 ? 18.344 -9.648 -6.645 1 96.62 111 ILE B N 1
ATOM 2923 C CA . ILE B 1 111 ? 18.766 -8.664 -5.66 1 96.62 111 ILE B CA 1
ATOM 2924 C C . ILE B 1 111 ? 19.266 -7.402 -6.367 1 96.62 111 ILE B C 1
ATOM 2926 O O . ILE B 1 111 ? 18.891 -6.289 -5.984 1 96.62 111 ILE B O 1
ATOM 2930 N N . LYS B 1 112 ? 20.031 -7.613 -7.355 1 94.75 112 LYS B N 1
ATOM 2931 C CA . LYS B 1 112 ? 20.531 -6.496 -8.148 1 94.75 112 LYS B CA 1
ATOM 2932 C C . LYS B 1 112 ? 19.391 -5.785 -8.875 1 94.75 112 LYS B C 1
ATOM 2934 O O . LYS B 1 112 ? 19.312 -4.559 -8.852 1 94.75 112 LYS B O 1
ATOM 2939 N N . ASN B 1 113 ? 18.469 -6.527 -9.484 1 91.5 113 ASN B N 1
ATOM 2940 C CA . ASN B 1 113 ? 17.359 -5.973 -10.25 1 91.5 113 ASN B CA 1
ATOM 2941 C C . ASN B 1 113 ? 16.438 -5.125 -9.383 1 91.5 113 ASN B C 1
ATOM 2943 O O . ASN B 1 113 ? 15.914 -4.109 -9.836 1 91.5 113 ASN B O 1
ATOM 2947 N N . PHE B 1 114 ? 16.266 -5.562 -8.125 1 92.94 114 PHE B N 1
ATOM 2948 C CA . PHE B 1 114 ? 15.375 -4.832 -7.223 1 92.94 114 PHE B CA 1
ATOM 2949 C C . PHE B 1 114 ? 16.156 -3.789 -6.43 1 92.94 114 PHE B C 1
ATOM 2951 O O . PHE B 1 114 ? 15.648 -3.248 -5.441 1 92.94 114 PHE B O 1
ATOM 2958 N N . ASN B 1 115 ? 17.453 -3.549 -6.797 1 90.06 115 ASN B N 1
ATOM 2959 C CA . ASN B 1 115 ? 18.297 -2.541 -6.18 1 90.06 115 ASN B CA 1
ATOM 2960 C C . ASN B 1 115 ? 18.484 -2.793 -4.688 1 90.06 115 ASN B C 1
ATOM 2962 O O . ASN B 1 115 ? 18.375 -1.87 -3.879 1 90.06 115 ASN B O 1
ATOM 2966 N N . LEU B 1 116 ? 18.688 -4.051 -4.355 1 95.12 116 LEU B N 1
ATOM 2967 C CA . LEU B 1 116 ? 18.828 -4.43 -2.953 1 95.12 116 LEU B CA 1
ATOM 2968 C C . LEU B 1 116 ? 20.281 -4.617 -2.574 1 95.12 116 LEU B C 1
ATOM 2970 O O . LEU B 1 116 ? 20.609 -4.832 -1.402 1 95.12 116 LEU B O 1
ATOM 2974 N N . SER B 1 117 ? 21.234 -4.43 -3.531 1 94.81 117 SER B N 1
ATOM 2975 C CA . SER B 1 117 ? 22.656 -4.699 -3.314 1 94.81 117 SER B CA 1
ATOM 2976 C C . SER B 1 117 ? 23.219 -3.811 -2.213 1 94.81 117 SER B C 1
ATOM 2978 O O . SER B 1 117 ? 24.078 -4.242 -1.441 1 94.81 117 SER B O 1
ATOM 2980 N N . LEU B 1 118 ? 22.734 -2.654 -2.094 1 90.12 118 LEU B N 1
ATOM 2981 C CA . LEU B 1 118 ? 23.266 -1.684 -1.148 1 90.12 118 LEU B CA 1
ATOM 2982 C C . LEU B 1 118 ? 22.797 -1.989 0.271 1 90.12 118 LEU B C 1
ATOM 2984 O O . LEU B 1 118 ? 23.328 -1.419 1.234 1 90.12 118 LEU B O 1
ATOM 2988 N N . TYR B 1 119 ? 21.906 -2.975 0.413 1 93.38 119 TYR B N 1
ATOM 2989 C CA . TYR B 1 119 ? 21.312 -3.232 1.724 1 93.38 119 TYR B CA 1
ATOM 2990 C C . TYR B 1 119 ? 21.844 -4.535 2.312 1 93.38 119 TYR B C 1
ATOM 2992 O O . TYR B 1 119 ? 21.438 -4.941 3.402 1 93.38 119 TYR B O 1
ATOM 3000 N N . LEU B 1 120 ? 22.766 -5.137 1.695 1 95.75 120 LEU B N 1
ATOM 3001 C CA . LEU B 1 120 ? 23.188 -6.488 2.035 1 95.75 120 LEU B CA 1
ATOM 3002 C C . LEU B 1 120 ? 23.703 -6.551 3.473 1 95.75 120 LEU B C 1
ATOM 3004 O O . LEU B 1 120 ? 23.516 -7.562 4.156 1 95.75 120 LEU B O 1
ATOM 3008 N N . GLU B 1 121 ? 24.281 -5.465 3.932 1 95.06 121 GLU B N 1
ATOM 3009 C CA . GLU B 1 121 ? 24.906 -5.508 5.25 1 95.06 121 GLU B CA 1
ATOM 3010 C C . GLU B 1 121 ? 23.969 -4.969 6.324 1 95.06 121 GLU B C 1
ATOM 3012 O O . GLU B 1 121 ? 24.312 -4.953 7.508 1 95.06 121 GLU B O 1
ATOM 3017 N N . LYS B 1 122 ? 22.812 -4.609 5.992 1 93.5 122 LYS B N 1
ATOM 3018 C CA . LYS B 1 122 ? 21.844 -4.07 6.945 1 93.5 122 LYS B CA 1
ATOM 3019 C C . LYS B 1 122 ? 21 -5.188 7.562 1 93.5 122 LYS B C 1
ATOM 3021 O O . LYS B 1 122 ? 20.812 -6.238 6.949 1 93.5 122 LYS B O 1
ATOM 3026 N N . LEU B 1 123 ? 20.578 -4.91 8.773 1 93.69 123 LEU B N 1
ATOM 3027 C CA . LEU B 1 123 ? 19.594 -5.801 9.391 1 93.69 123 LEU B CA 1
ATOM 3028 C C . LEU B 1 123 ? 18.219 -5.621 8.758 1 93.69 123 LEU B C 1
ATOM 3030 O O . LEU B 1 123 ? 17.812 -4.5 8.445 1 93.69 123 LEU B O 1
ATOM 3034 N N . VAL B 1 124 ? 17.453 -6.684 8.578 1 94.5 124 VAL B N 1
ATOM 3035 C CA . VAL B 1 124 ? 16.188 -6.684 7.855 1 94.5 124 VAL B CA 1
ATOM 3036 C C . VAL B 1 124 ? 15.211 -5.727 8.531 1 94.5 124 VAL B C 1
ATOM 3038 O O . VAL B 1 124 ? 14.5 -4.973 7.863 1 94.5 124 VAL B O 1
ATOM 3041 N N . PHE B 1 125 ? 15.18 -5.691 9.875 1 89.5 125 PHE B N 1
ATOM 3042 C CA . PHE B 1 125 ? 14.188 -4.895 10.586 1 89.5 125 PHE B CA 1
ATOM 3043 C C . PHE B 1 125 ? 14.461 -3.406 10.406 1 89.5 125 PHE B C 1
ATOM 3045 O O . PHE B 1 125 ? 13.594 -2.574 10.695 1 89.5 125 PHE B O 1
ATOM 3052 N N . THR B 1 126 ? 15.68 -3.004 9.984 1 86.94 126 THR B N 1
ATOM 3053 C CA . THR B 1 126 ? 16.031 -1.6 9.797 1 86.94 126 THR B CA 1
ATOM 3054 C C . THR B 1 126 ? 15.594 -1.116 8.414 1 86.94 126 THR B C 1
ATOM 3056 O O . THR B 1 126 ? 15.617 0.083 8.133 1 86.94 126 THR B O 1
ATOM 3059 N N . LEU B 1 127 ? 15.164 -2.053 7.57 1 89.31 127 LEU B N 1
ATOM 3060 C CA . LEU B 1 127 ? 14.758 -1.711 6.211 1 89.31 127 LEU B CA 1
ATOM 3061 C C . LEU B 1 127 ? 13.383 -1.063 6.199 1 89.31 127 LEU B C 1
ATOM 3063 O O . LEU B 1 127 ? 12.547 -1.36 7.059 1 89.31 127 LEU B O 1
ATOM 3067 N N . SER B 1 128 ? 13.219 -0.189 5.234 1 84.06 128 SER B N 1
ATOM 3068 C CA . SER B 1 128 ? 11.867 0.314 5.016 1 84.06 128 SER B CA 1
ATOM 3069 C C . SER B 1 128 ? 10.914 -0.813 4.641 1 84.06 128 SER B C 1
ATOM 3071 O O . SER B 1 128 ? 11.344 -1.884 4.207 1 84.06 128 SER B O 1
ATOM 3073 N N . LYS B 1 129 ? 9.625 -0.613 4.801 1 86.75 129 LYS B N 1
ATOM 3074 C CA . LYS B 1 129 ? 8.602 -1.595 4.445 1 86.75 129 LYS B CA 1
ATOM 3075 C C . LYS B 1 129 ? 8.719 -2.002 2.98 1 86.75 129 LYS B C 1
ATOM 3077 O O . LYS B 1 129 ? 8.594 -3.182 2.648 1 86.75 129 LYS B O 1
ATOM 3082 N N . GLY B 1 130 ? 8.953 -1.015 2.109 1 89.81 130 GLY B N 1
ATOM 3083 C CA . GLY B 1 130 ? 9.102 -1.299 0.692 1 89.81 130 GLY B CA 1
ATOM 3084 C C . GLY B 1 130 ? 10.32 -2.137 0.375 1 89.81 130 GLY B C 1
ATOM 3085 O O . GLY B 1 130 ? 10.273 -3.008 -0.496 1 89.81 130 GLY B O 1
ATOM 3086 N N . THR B 1 131 ? 11.367 -1.865 1.11 1 90.38 131 THR B N 1
ATOM 3087 C CA . THR B 1 131 ? 12.594 -2.629 0.896 1 90.38 131 THR B CA 1
ATOM 3088 C C . THR B 1 131 ? 12.438 -4.059 1.402 1 90.38 131 THR B C 1
ATOM 3090 O O . THR B 1 131 ? 12.914 -5.004 0.773 1 90.38 131 THR B O 1
ATOM 3093 N N . GLN B 1 132 ? 11.766 -4.199 2.514 1 93.94 132 GLN B N 1
ATOM 3094 C CA . GLN B 1 132 ? 11.453 -5.539 3.006 1 93.94 132 GLN B CA 1
ATOM 3095 C C . GLN B 1 132 ? 10.602 -6.309 2.002 1 93.94 132 GLN B C 1
ATOM 3097 O O . GLN B 1 132 ? 10.828 -7.496 1.769 1 93.94 132 GLN B O 1
ATOM 3102 N N . ARG B 1 133 ? 9.68 -5.602 1.457 1 94.62 133 ARG B N 1
ATOM 3103 C CA . ARG B 1 133 ? 8.805 -6.234 0.473 1 94.62 133 ARG B CA 1
ATOM 3104 C C . ARG B 1 133 ? 9.594 -6.711 -0.739 1 94.62 133 ARG B C 1
ATOM 3106 O O . ARG B 1 133 ? 9.359 -7.809 -1.248 1 94.62 133 ARG B O 1
ATOM 3113 N N . LYS B 1 134 ? 10.508 -5.895 -1.179 1 95.31 134 LYS B N 1
ATOM 3114 C CA . LYS B 1 134 ? 11.359 -6.27 -2.303 1 95.31 134 LYS B CA 1
ATOM 3115 C C . LYS B 1 134 ? 12.164 -7.527 -1.988 1 95.31 134 LYS B C 1
ATOM 3117 O O . LYS B 1 134 ? 12.328 -8.398 -2.848 1 95.31 134 LYS B O 1
ATOM 3122 N N . LEU B 1 135 ? 12.641 -7.602 -0.804 1 96.81 135 LEU B N 1
ATOM 3123 C CA . LEU B 1 135 ? 13.391 -8.781 -0.393 1 96.81 135 LEU B CA 1
ATOM 3124 C C . LEU B 1 135 ? 12.5 -10.023 -0.411 1 96.81 135 LEU B C 1
ATOM 3126 O O . LEU B 1 135 ? 12.883 -11.062 -0.953 1 96.81 135 LEU B O 1
ATOM 3130 N N . ALA B 1 136 ? 11.344 -9.906 0.137 1 96.62 136 ALA B N 1
ATOM 3131 C CA . ALA B 1 136 ? 10.383 -11.008 0.128 1 96.62 136 ALA B CA 1
ATOM 3132 C C . ALA B 1 136 ? 10.055 -11.43 -1.299 1 96.62 136 ALA B C 1
ATOM 3134 O O . ALA B 1 136 ? 9.953 -12.625 -1.589 1 96.62 136 ALA B O 1
ATOM 3135 N N . LEU B 1 137 ? 9.891 -10.484 -2.164 1 96.25 137 LEU B N 1
ATOM 3136 C CA . LEU B 1 137 ? 9.617 -10.742 -3.574 1 96.25 137 LEU B CA 1
ATOM 3137 C C . LEU B 1 137 ? 10.766 -11.516 -4.215 1 96.25 137 LEU B C 1
ATOM 3139 O O . LEU B 1 137 ? 10.539 -12.453 -4.984 1 96.25 137 LEU B O 1
ATOM 3143 N N . THR B 1 138 ? 11.93 -11.055 -3.904 1 95.88 138 THR B N 1
ATOM 3144 C CA . THR B 1 138 ? 13.109 -11.734 -4.434 1 95.88 138 THR B CA 1
ATOM 3145 C C . THR B 1 138 ? 13.094 -13.219 -4.07 1 95.88 138 THR B C 1
ATOM 3147 O O . THR B 1 138 ? 13.336 -14.07 -4.922 1 95.88 138 THR B O 1
ATOM 3150 N N . PHE B 1 139 ? 12.766 -13.539 -2.854 1 96.12 139 PHE B N 1
ATOM 3151 C CA . PHE B 1 139 ? 12.719 -14.922 -2.404 1 96.12 139 PHE B CA 1
ATOM 3152 C C . PHE B 1 139 ? 11.625 -15.695 -3.135 1 96.12 139 PHE B C 1
ATOM 3154 O O . PHE B 1 139 ? 11.867 -16.781 -3.654 1 96.12 139 PHE B O 1
ATOM 3161 N N . ALA B 1 140 ? 10.5 -15.109 -3.234 1 95.19 140 ALA B N 1
ATOM 3162 C CA . ALA B 1 140 ? 9.375 -15.781 -3.877 1 95.19 140 ALA B CA 1
ATOM 3163 C C . ALA B 1 140 ? 9.664 -16.062 -5.348 1 95.19 140 ALA B C 1
ATOM 3165 O O . ALA B 1 140 ? 9.383 -17.156 -5.844 1 95.19 140 ALA B O 1
ATOM 3166 N N . LEU B 1 141 ? 10.25 -15.117 -6.039 1 94 141 LEU B N 1
ATOM 3167 C CA . LEU B 1 141 ? 10.484 -15.219 -7.473 1 94 141 LEU B CA 1
ATOM 3168 C C . LEU B 1 141 ? 11.695 -16.094 -7.77 1 94 141 LEU B C 1
ATOM 3170 O O . LEU B 1 141 ? 11.875 -16.562 -8.898 1 94 141 LEU B O 1
ATOM 3174 N N . SER B 1 142 ? 12.508 -16.219 -6.777 1 94.38 142 SER B N 1
ATOM 3175 C CA . SER B 1 142 ? 13.711 -17.016 -6.992 1 94.38 142 SER B CA 1
ATOM 3176 C C . SER B 1 142 ? 13.406 -18.516 -6.945 1 94.38 142 SER B C 1
ATOM 3178 O O . SER B 1 142 ? 14.172 -19.328 -7.465 1 94.38 142 SER B O 1
ATOM 3180 N N . LEU B 1 143 ? 12.266 -18.781 -6.305 1 92.94 143 LEU B N 1
ATOM 3181 C CA . LEU B 1 143 ? 11.891 -20.203 -6.223 1 92.94 143 LEU B CA 1
ATOM 3182 C C . LEU B 1 143 ? 11.461 -20.719 -7.586 1 92.94 143 LEU B C 1
ATOM 3184 O O . LEU B 1 143 ? 10.695 -20.062 -8.297 1 92.94 143 LEU B O 1
ATOM 3188 N N . ASP B 1 144 ? 12.148 -21.5 -8.258 1 87.81 144 ASP B N 1
ATOM 3189 C CA . ASP B 1 144 ? 11.844 -22.078 -9.555 1 87.81 144 ASP B CA 1
ATOM 3190 C C . ASP B 1 144 ? 10.766 -23.156 -9.445 1 87.81 144 ASP B C 1
ATOM 3192 O O . ASP B 1 144 ? 11.031 -24.344 -9.68 1 87.81 144 ASP B O 1
ATOM 3196 N N . ARG B 1 145 ? 9.547 -22.734 -9.094 1 94.75 145 ARG B N 1
ATOM 3197 C CA . ARG B 1 145 ? 8.406 -23.641 -8.969 1 94.75 145 ARG B CA 1
ATOM 3198 C C . ARG B 1 145 ? 7.402 -23.406 -10.094 1 94.75 145 ARG B C 1
ATOM 3200 O O . ARG B 1 145 ? 7.312 -22.297 -10.641 1 94.75 145 ARG B O 1
ATOM 3207 N N . PRO B 1 146 ? 6.656 -24.391 -10.414 1 96.06 146 PRO B N 1
ATOM 3208 C CA . PRO B 1 146 ? 5.734 -24.266 -11.547 1 96.06 146 PRO B CA 1
ATOM 3209 C C . PRO B 1 146 ? 4.598 -23.281 -11.281 1 96.06 146 PRO B C 1
ATOM 3211 O O . PRO B 1 146 ? 4.031 -22.719 -12.227 1 96.06 146 PRO B O 1
ATOM 3214 N N . VAL B 1 147 ? 4.242 -23.078 -10.031 1 97.75 147 VAL B N 1
ATOM 3215 C CA . VAL B 1 147 ? 3.109 -22.234 -9.688 1 97.75 147 VAL B CA 1
ATOM 3216 C C . VAL B 1 147 ? 3.547 -21.156 -8.695 1 97.75 147 VAL B C 1
ATOM 3218 O O . VAL B 1 147 ? 4.227 -21.469 -7.707 1 97.75 147 VAL B O 1
ATOM 3221 N N . SER B 1 148 ? 3.23 -19.906 -8.977 1 97.56 148 SER B N 1
ATOM 3222 C CA . SER B 1 148 ? 3.473 -18.812 -8.055 1 97.56 148 SER B CA 1
ATOM 3223 C C . SER B 1 148 ? 2.162 -18.172 -7.594 1 97.56 148 SER B C 1
ATOM 3225 O O . SER B 1 148 ? 1.317 -17.812 -8.414 1 97.56 148 SER B O 1
ATOM 3227 N N . LEU B 1 149 ? 1.96 -18.125 -6.285 1 98.31 149 LEU B N 1
ATOM 3228 C CA . LEU B 1 149 ? 0.845 -17.438 -5.645 1 98.31 149 LEU B CA 1
ATOM 3229 C C . LEU B 1 149 ? 1.318 -16.156 -4.957 1 98.31 149 LEU B C 1
ATOM 3231 O O . LEU B 1 149 ? 2.088 -16.219 -3.994 1 98.31 149 LEU B O 1
ATOM 3235 N N . LEU B 1 150 ? 0.834 -15.008 -5.457 1 97.81 150 LEU B N 1
ATOM 3236 C CA . LEU B 1 150 ? 1.31 -13.727 -4.938 1 97.81 150 LEU B CA 1
ATOM 3237 C C . LEU B 1 150 ? 0.15 -12.891 -4.41 1 97.81 150 LEU B C 1
ATOM 3239 O O . LEU B 1 150 ? -0.731 -12.484 -5.172 1 97.81 150 LEU B O 1
ATOM 3243 N N . ASP B 1 151 ? 0.157 -12.641 -3.158 1 96.75 151 ASP B N 1
ATOM 3244 C CA . ASP B 1 151 ? -0.89 -11.859 -2.51 1 96.75 151 ASP B CA 1
ATOM 3245 C C . ASP B 1 151 ? -0.465 -10.398 -2.348 1 96.75 151 ASP B C 1
ATOM 3247 O O . ASP B 1 151 ? 0.326 -10.078 -1.459 1 96.75 151 ASP B O 1
ATOM 3251 N N . GLU B 1 152 ? -0.987 -9.531 -3.232 1 94.31 152 GLU B N 1
ATOM 3252 C CA . GLU B 1 152 ? -0.695 -8.102 -3.227 1 94.31 152 GLU B CA 1
ATOM 3253 C C . GLU B 1 152 ? 0.81 -7.844 -3.244 1 94.31 152 GLU B C 1
ATOM 3255 O O . GLU B 1 152 ? 1.33 -7.117 -2.395 1 94.31 152 GLU B O 1
ATOM 3260 N N . PRO B 1 153 ? 1.453 -8.289 -4.273 1 95.81 153 PRO B N 1
ATOM 3261 C CA . PRO B 1 153 ? 2.918 -8.281 -4.273 1 95.81 153 PRO B CA 1
ATOM 3262 C C . PRO B 1 153 ? 3.5 -6.875 -4.336 1 95.81 153 PRO B C 1
ATOM 3264 O O . PRO B 1 153 ? 4.641 -6.652 -3.918 1 95.81 153 PRO B O 1
ATOM 3267 N N . THR B 1 154 ? 2.736 -5.965 -4.809 1 91.69 154 THR B N 1
ATOM 3268 C CA . THR B 1 154 ? 3.324 -4.648 -5.031 1 91.69 154 THR B CA 1
ATOM 3269 C C . THR B 1 154 ? 2.902 -3.676 -3.936 1 91.69 154 THR B C 1
ATOM 3271 O O . THR B 1 154 ? 3.193 -2.48 -4.016 1 91.69 154 THR B O 1
ATOM 3274 N N . GLU B 1 155 ? 2.166 -4.188 -2.982 1 87.88 155 GLU B N 1
ATOM 3275 C CA . GLU B 1 155 ? 1.777 -3.324 -1.872 1 87.88 155 GLU B CA 1
ATOM 3276 C C . GLU B 1 155 ? 3 -2.725 -1.184 1 87.88 155 GLU B C 1
ATOM 3278 O O . GLU B 1 155 ? 3.941 -3.445 -0.843 1 87.88 155 GLU B O 1
ATOM 3283 N N . GLY B 1 156 ? 2.982 -1.385 -1.044 1 85.5 156 GLY B N 1
ATOM 3284 C CA . GLY B 1 156 ? 4.062 -0.72 -0.335 1 85.5 156 GLY B CA 1
ATOM 3285 C C . GLY B 1 156 ? 5.219 -0.333 -1.238 1 85.5 156 GLY B C 1
ATOM 3286 O O . GLY B 1 156 ? 6.113 0.413 -0.828 1 85.5 156 GLY B O 1
ATOM 3287 N N . LEU B 1 157 ? 5.184 -0.803 -2.484 1 89.06 157 LEU B N 1
ATOM 3288 C CA . LEU B 1 157 ? 6.27 -0.487 -3.406 1 89.06 157 LEU B CA 1
ATOM 3289 C C . LEU B 1 157 ? 6.055 0.878 -4.051 1 89.06 157 LEU B C 1
ATOM 3291 O O . LEU B 1 157 ? 4.926 1.241 -4.387 1 89.06 157 LEU B O 1
ATOM 3295 N N . ASP B 1 158 ? 7.172 1.542 -4.191 1 80.25 158 ASP B N 1
ATOM 3296 C CA . ASP B 1 158 ? 7.105 2.789 -4.945 1 80.25 158 ASP B CA 1
ATOM 3297 C C . ASP B 1 158 ? 6.98 2.521 -6.445 1 80.25 158 ASP B C 1
ATOM 3299 O O . ASP B 1 158 ? 6.969 1.366 -6.875 1 80.25 158 ASP B O 1
ATOM 3303 N N . TYR B 1 159 ? 6.797 3.529 -7.133 1 73.44 159 TYR B N 1
ATOM 3304 C CA . TYR B 1 159 ? 6.5 3.445 -8.555 1 73.44 159 TYR B CA 1
ATOM 3305 C C . TYR B 1 159 ? 7.598 2.686 -9.297 1 73.44 159 TYR B C 1
ATOM 3307 O O . TYR B 1 159 ? 7.312 1.753 -10.055 1 73.44 159 TYR B O 1
ATOM 3315 N N . GLU B 1 160 ? 8.805 3.041 -9.094 1 73.81 160 GLU B N 1
ATOM 3316 C CA . GLU B 1 160 ? 9.922 2.398 -9.781 1 73.81 160 GLU B CA 1
ATOM 3317 C C . GLU B 1 160 ? 9.992 0.911 -9.445 1 73.81 160 GLU B C 1
ATOM 3319 O O . GLU B 1 160 ? 10.211 0.081 -10.328 1 73.81 160 GLU B O 1
ATOM 3324 N N . SER B 1 161 ? 9.844 0.613 -8.219 1 85.81 161 SER B N 1
ATOM 3325 C CA . SER B 1 161 ? 9.883 -0.776 -7.777 1 85.81 161 SER B CA 1
ATOM 3326 C C . SER B 1 161 ? 8.727 -1.579 -8.375 1 85.81 161 SER B C 1
ATOM 3328 O O . SER B 1 161 ? 8.883 -2.764 -8.672 1 85.81 161 SER B O 1
ATOM 3330 N N . LYS B 1 162 ? 7.586 -0.96 -8.523 1 85 162 LYS B N 1
ATOM 3331 C CA . LYS B 1 162 ? 6.445 -1.623 -9.156 1 85 162 LYS B CA 1
ATOM 3332 C C . LYS B 1 162 ? 6.754 -1.981 -10.609 1 85 162 LYS B C 1
ATOM 3334 O O . LYS B 1 162 ? 6.418 -3.076 -11.062 1 85 162 LYS B O 1
ATOM 3339 N N . LEU B 1 163 ? 7.379 -1.075 -11.258 1 76.88 163 LEU B N 1
ATOM 3340 C CA . LEU B 1 163 ? 7.754 -1.335 -12.641 1 76.88 163 LEU B CA 1
ATOM 3341 C C . LEU B 1 163 ? 8.75 -2.488 -12.734 1 76.88 163 LEU B C 1
ATOM 3343 O O . LEU B 1 163 ? 8.656 -3.324 -13.633 1 76.88 163 LEU B O 1
ATOM 3347 N N . LEU B 1 164 ? 9.68 -2.457 -11.836 1 82.94 164 LEU B N 1
ATOM 3348 C CA . LEU B 1 164 ? 10.641 -3.555 -11.789 1 82.94 164 LEU B CA 1
ATOM 3349 C C . LEU B 1 164 ? 9.93 -4.883 -11.539 1 82.94 164 LEU B C 1
ATOM 3351 O O . LEU B 1 164 ? 10.273 -5.895 -12.156 1 82.94 164 LEU B O 1
ATOM 3355 N N . PHE B 1 165 ? 8.938 -4.848 -10.695 1 92.56 165 PHE B N 1
ATOM 3356 C CA . PHE B 1 165 ? 8.164 -6.055 -10.43 1 92.56 165 PHE B CA 1
ATOM 3357 C C . PHE B 1 165 ? 7.453 -6.535 -11.688 1 92.56 165 PHE B C 1
ATOM 3359 O O . PHE B 1 165 ? 7.488 -7.723 -12.016 1 92.56 165 PHE B O 1
ATOM 3366 N N . VAL B 1 166 ? 6.809 -5.676 -12.359 1 85.75 166 VAL B N 1
ATOM 3367 C CA . VAL B 1 166 ? 6.062 -6 -13.57 1 85.75 166 VAL B CA 1
ATOM 3368 C C . VAL B 1 166 ? 6.992 -6.66 -14.586 1 85.75 166 VAL B C 1
ATOM 3370 O O . VAL B 1 166 ? 6.637 -7.672 -15.195 1 85.75 166 VAL B O 1
ATOM 3373 N N . ARG B 1 167 ? 8.164 -6.16 -14.633 1 82.56 167 ARG B N 1
ATOM 3374 C CA . ARG B 1 167 ? 9.156 -6.723 -15.547 1 82.56 167 ARG B CA 1
ATOM 3375 C C . ARG B 1 167 ? 9.531 -8.141 -15.133 1 82.56 167 ARG B C 1
ATOM 3377 O O . ARG B 1 167 ? 9.547 -9.055 -15.969 1 82.56 167 ARG B O 1
ATOM 3384 N N . GLU B 1 168 ? 9.789 -8.258 -13.969 1 88.62 168 GLU B N 1
ATOM 3385 C CA . GLU B 1 168 ? 10.25 -9.555 -13.469 1 88.62 168 GLU B CA 1
ATOM 3386 C C . GLU B 1 168 ? 9.156 -10.609 -13.594 1 88.62 168 GLU B C 1
ATOM 3388 O O . GLU B 1 168 ? 9.422 -11.75 -13.984 1 88.62 168 GLU B O 1
ATOM 3393 N N . ILE B 1 169 ? 7.941 -10.242 -13.297 1 91.88 169 ILE B N 1
ATOM 3394 C CA . ILE B 1 169 ? 6.859 -11.227 -13.281 1 91.88 169 ILE B CA 1
ATOM 3395 C C . ILE B 1 169 ? 6.52 -11.633 -14.711 1 91.88 169 ILE B C 1
ATOM 3397 O O . ILE B 1 169 ? 6.145 -12.781 -14.969 1 91.88 169 ILE B O 1
ATOM 3401 N N . SER B 1 170 ? 6.621 -10.695 -15.617 1 84.31 170 SER B N 1
ATOM 3402 C CA . SER B 1 170 ? 6.379 -11 -17.016 1 84.31 170 SER B CA 1
ATOM 3403 C C . SER B 1 170 ? 7.41 -11.984 -17.562 1 84.31 170 SER B C 1
ATOM 3405 O O . SER B 1 170 ? 7.07 -12.914 -18.297 1 84.31 170 SER B O 1
ATOM 3407 N N . ALA B 1 171 ? 8.617 -11.75 -17.172 1 82.88 171 ALA B N 1
ATOM 3408 C CA . ALA B 1 171 ? 9.688 -12.648 -17.594 1 82.88 171 ALA B CA 1
ATOM 3409 C C . ALA B 1 171 ? 9.531 -14.031 -16.953 1 82.88 171 ALA B C 1
ATOM 3411 O O . ALA B 1 171 ? 9.883 -15.039 -17.562 1 82.88 171 ALA B O 1
ATOM 3412 N N . HIS B 1 172 ? 8.984 -14.055 -15.82 1 86.44 172 HIS B N 1
ATOM 3413 C CA . HIS B 1 172 ? 8.844 -15.273 -15.039 1 86.44 172 HIS B CA 1
ATOM 3414 C C . HIS B 1 172 ? 7.648 -16.094 -15.5 1 86.44 172 HIS B C 1
ATOM 3416 O O . HIS B 1 172 ? 7.598 -17.312 -15.281 1 86.44 172 HIS B O 1
ATOM 3422 N N . ALA B 1 173 ? 6.723 -15.492 -16.203 1 86.06 173 ALA B N 1
ATOM 3423 C CA . ALA B 1 173 ? 5.426 -16.094 -16.5 1 86.06 173 ALA B CA 1
ATOM 3424 C C . ALA B 1 173 ? 5.523 -17.094 -17.656 1 86.06 173 ALA B C 1
ATOM 3426 O O . ALA B 1 173 ? 4.652 -17.938 -17.828 1 86.06 173 ALA B O 1
ATOM 3427 N N . HIS B 1 174 ? 6.512 -17.047 -18.469 1 83.94 174 HIS B N 1
ATOM 3428 C CA . HIS B 1 174 ? 6.57 -17.781 -19.734 1 83.94 174 HIS B CA 1
ATOM 3429 C C . HIS B 1 174 ? 6.332 -19.281 -19.5 1 83.94 174 HIS B C 1
ATOM 3431 O O . HIS B 1 174 ? 5.617 -19.922 -20.281 1 83.94 174 HIS B O 1
ATOM 3437 N N . ASP B 1 175 ? 6.766 -19.859 -18.531 1 87.56 175 ASP B N 1
ATOM 3438 C CA . ASP B 1 175 ? 6.609 -21.312 -18.344 1 87.56 175 ASP B CA 1
ATOM 3439 C C . ASP B 1 175 ? 6.039 -21.625 -16.969 1 87.56 175 ASP B C 1
ATOM 3441 O O . ASP B 1 175 ? 6.254 -22.719 -16.438 1 87.56 175 ASP B O 1
ATOM 3445 N N . LYS B 1 176 ? 5.348 -20.672 -16.422 1 94.62 176 LYS B N 1
ATOM 3446 C CA . LYS B 1 176 ? 4.824 -20.859 -15.07 1 94.62 176 LYS B CA 1
ATOM 3447 C C . LYS B 1 176 ? 3.367 -20.422 -14.977 1 94.62 176 LYS B C 1
ATOM 3449 O O . LYS B 1 176 ? 2.867 -19.719 -15.859 1 94.62 176 LYS B O 1
ATOM 3454 N N . THR B 1 177 ? 2.664 -20.969 -14.016 1 96.75 177 THR B N 1
ATOM 3455 C CA . THR B 1 177 ? 1.345 -20.484 -13.641 1 96.75 177 THR B CA 1
ATOM 3456 C C . THR B 1 177 ? 1.453 -19.438 -12.531 1 96.75 177 THR B C 1
ATOM 3458 O O . THR B 1 177 ? 1.971 -19.719 -11.453 1 96.75 177 THR B O 1
ATOM 3461 N N . ILE B 1 178 ? 1.057 -18.25 -12.852 1 97.19 178 ILE B N 1
ATOM 3462 C CA . ILE B 1 178 ? 1.132 -17.172 -11.867 1 97.19 178 ILE B CA 1
ATOM 3463 C C . ILE B 1 178 ? -0.274 -16.688 -11.523 1 97.19 178 ILE B C 1
ATOM 3465 O O . ILE B 1 178 ? -1.047 -16.328 -12.414 1 97.19 178 ILE B O 1
ATOM 3469 N N . LEU B 1 179 ? -0.628 -16.734 -10.281 1 98 179 LEU B N 1
ATOM 3470 C CA . LEU B 1 179 ? -1.848 -16.141 -9.742 1 98 179 LEU B CA 1
ATOM 3471 C C . LEU B 1 179 ? -1.521 -15.039 -8.734 1 98 179 LEU B C 1
ATOM 3473 O O . LEU B 1 179 ? -0.834 -15.289 -7.738 1 98 179 LEU B O 1
ATOM 3477 N N . MET B 1 180 ? -1.983 -13.891 -9 1 96.75 180 MET B N 1
ATOM 3478 C CA . MET B 1 180 ? -1.691 -12.766 -8.109 1 96.75 180 MET B CA 1
ATOM 3479 C C . MET B 1 180 ? -2.967 -12.016 -7.75 1 96.75 180 MET B C 1
ATOM 3481 O O . MET B 1 180 ? -3.855 -11.852 -8.586 1 96.75 180 MET B O 1
ATOM 3485 N N . THR B 1 181 ? -3.084 -11.633 -6.516 1 95.19 181 THR B N 1
ATOM 3486 C CA . THR B 1 181 ? -4.129 -10.703 -6.094 1 95.19 181 THR B CA 1
ATOM 3487 C C . THR B 1 181 ? -3.605 -9.273 -6.07 1 95.19 181 THR B C 1
ATOM 3489 O O . THR B 1 181 ? -2.441 -9.039 -5.738 1 95.19 181 THR B O 1
ATOM 3492 N N . THR B 1 182 ? -4.422 -8.359 -6.48 1 88.88 182 THR B N 1
ATOM 3493 C CA . THR B 1 182 ? -3.996 -6.969 -6.43 1 88.88 182 THR B CA 1
ATOM 3494 C C . THR B 1 182 ? -5.195 -6.031 -6.531 1 88.88 182 THR B C 1
ATOM 3496 O O . THR B 1 182 ? -6.242 -6.41 -7.066 1 88.88 182 THR B O 1
ATOM 3499 N N . HIS B 1 183 ? -5.027 -4.945 -5.988 1 77.94 183 HIS B N 1
ATOM 3500 C CA . HIS B 1 183 ? -5.98 -3.859 -6.191 1 77.94 183 HIS B CA 1
ATOM 3501 C C . HIS B 1 183 ? -5.336 -2.684 -6.918 1 77.94 183 HIS B C 1
ATOM 3503 O O . HIS B 1 183 ? -5.918 -1.601 -6.996 1 77.94 183 HIS B O 1
ATOM 3509 N N . ASP B 1 184 ? -4.133 -2.869 -7.441 1 77.25 184 ASP B N 1
ATOM 3510 C CA . ASP B 1 184 ? -3.385 -1.834 -8.148 1 77.25 184 ASP B CA 1
ATOM 3511 C C . ASP B 1 184 ? -3.707 -1.845 -9.641 1 77.25 184 ASP B C 1
ATOM 3513 O O . ASP B 1 184 ? -3.307 -2.762 -10.359 1 77.25 184 ASP B O 1
ATOM 3517 N N . ALA B 1 185 ? -4.23 -0.805 -10.109 1 69.25 185 ALA B N 1
ATOM 3518 C CA . ALA B 1 185 ? -4.703 -0.732 -11.492 1 69.25 185 ALA B CA 1
ATOM 3519 C C . ALA B 1 185 ? -3.537 -0.784 -12.469 1 69.25 185 ALA B C 1
ATOM 3521 O O . ALA B 1 185 ? -3.637 -1.406 -13.531 1 69.25 185 ALA B O 1
ATOM 3522 N N . GLN B 1 186 ? -2.498 -0.142 -12.141 1 70.06 186 GLN B N 1
ATOM 3523 C CA . GLN B 1 186 ? -1.342 -0.105 -13.031 1 70.06 186 GLN B CA 1
ATOM 3524 C C . GLN B 1 186 ? -0.74 -1.495 -13.211 1 70.06 186 GLN B C 1
ATOM 3526 O O . GLN B 1 186 ? -0.357 -1.874 -14.32 1 70.06 186 GLN B O 1
ATOM 3531 N N . VAL B 1 187 ? -0.687 -2.205 -12.164 1 79.88 187 VAL B N 1
ATOM 3532 C CA . VAL B 1 187 ? -0.134 -3.555 -12.219 1 79.88 187 VAL B CA 1
ATOM 3533 C C . VAL B 1 187 ? -1.039 -4.453 -13.055 1 79.88 187 VAL B C 1
ATOM 3535 O O . VAL B 1 187 ? -0.558 -5.227 -13.883 1 79.88 187 VAL B O 1
ATOM 3538 N N . VAL B 1 188 ? -2.359 -4.305 -12.844 1 77.19 188 VAL B N 1
ATOM 3539 C CA . VAL B 1 188 ? -3.32 -5.102 -13.594 1 77.19 188 VAL B CA 1
ATOM 3540 C C . VAL B 1 188 ? -3.146 -4.848 -15.094 1 77.19 188 VAL B C 1
ATOM 3542 O O . VAL B 1 188 ? -3.062 -5.793 -15.883 1 77.19 188 VAL B O 1
ATOM 3545 N N . GLU B 1 189 ? -2.975 -3.666 -15.43 1 70.31 189 GLU B N 1
ATOM 3546 C CA . GLU B 1 189 ? -2.889 -3.281 -16.844 1 70.31 189 GLU B CA 1
ATOM 3547 C C . GLU B 1 189 ? -1.57 -3.734 -17.453 1 70.31 189 GLU B C 1
ATOM 3549 O O . GLU B 1 189 ? -1.525 -4.109 -18.625 1 70.31 189 GLU B O 1
ATOM 3554 N N . SER B 1 190 ? -0.569 -3.736 -16.688 1 72.69 190 SER B N 1
ATOM 3555 C CA . SER B 1 190 ? 0.766 -3.928 -17.25 1 72.69 190 SER B CA 1
ATOM 3556 C C . SER B 1 190 ? 1.168 -5.398 -17.219 1 72.69 190 SER B C 1
ATOM 3558 O O . SER B 1 190 ? 1.95 -5.848 -18.062 1 72.69 190 SER B O 1
ATOM 3560 N N . ALA B 1 191 ? 0.551 -6.137 -16.328 1 80.62 191 ALA B N 1
ATOM 3561 C CA . ALA B 1 191 ? 1.152 -7.449 -16.109 1 80.62 191 ALA B CA 1
ATOM 3562 C C . ALA B 1 191 ? 0.126 -8.562 -16.312 1 80.62 191 ALA B C 1
ATOM 3564 O O . ALA B 1 191 ? 0.489 -9.719 -16.547 1 80.62 191 ALA B O 1
ATOM 3565 N N . CYS B 1 192 ? -1.139 -8.266 -16.203 1 81.94 192 CYS B N 1
ATOM 3566 C CA . CYS B 1 192 ? -2.121 -9.344 -16.125 1 81.94 192 CYS B CA 1
ATOM 3567 C C . CYS B 1 192 ? -2.752 -9.609 -17.484 1 81.94 192 CYS B C 1
ATOM 3569 O O . CYS B 1 192 ? -3.311 -8.695 -18.094 1 81.94 192 CYS B O 1
ATOM 3571 N N . GLU B 1 193 ? -2.701 -10.758 -17.938 1 81.56 193 GLU B N 1
ATOM 3572 C CA . GLU B 1 193 ? -3.336 -11.164 -19.188 1 81.56 193 GLU B CA 1
ATOM 3573 C C . GLU B 1 193 ? -4.777 -11.609 -18.953 1 81.56 193 GLU B C 1
ATOM 3575 O O . GLU B 1 193 ? -5.629 -11.445 -19.844 1 81.56 193 GLU B O 1
ATOM 3580 N N . LYS B 1 194 ? -4.949 -12.227 -17.844 1 85.5 194 LYS B N 1
ATOM 3581 C CA . LYS B 1 194 ? -6.285 -12.617 -17.422 1 85.5 194 LYS B CA 1
ATOM 3582 C C . LYS B 1 194 ? -6.645 -11.969 -16.078 1 85.5 194 LYS B C 1
ATOM 3584 O O . LYS B 1 194 ? -5.84 -11.961 -15.148 1 85.5 194 LYS B O 1
ATOM 3589 N N . VAL B 1 195 ? -7.816 -11.391 -16.062 1 86.12 195 VAL B N 1
ATOM 3590 C CA . VAL B 1 195 ? -8.25 -10.688 -14.867 1 86.12 195 VAL B CA 1
ATOM 3591 C C . VAL B 1 195 ? -9.602 -11.242 -14.406 1 86.12 195 VAL B C 1
ATOM 3593 O O . VAL B 1 195 ? -10.492 -11.484 -15.219 1 86.12 195 VAL B O 1
ATOM 3596 N N . MET B 1 196 ? -9.695 -11.492 -13.133 1 87.94 196 MET B N 1
ATOM 3597 C CA . MET B 1 196 ? -10.938 -11.914 -12.492 1 87.94 196 MET B CA 1
ATOM 3598 C C . MET B 1 196 ? -11.273 -11.016 -11.305 1 87.94 196 MET B C 1
ATOM 3600 O O . MET B 1 196 ? -10.375 -10.469 -10.664 1 87.94 196 MET B O 1
ATOM 3604 N N . LEU B 1 197 ? -12.531 -10.883 -11.062 1 85.44 197 LEU B N 1
ATOM 3605 C CA . LEU B 1 197 ? -13.016 -10.047 -9.969 1 85.44 197 LEU B CA 1
ATOM 3606 C C . LEU B 1 197 ? -13.578 -10.906 -8.844 1 85.44 197 LEU B C 1
ATOM 3608 O O . LEU B 1 197 ? -14.422 -11.773 -9.078 1 85.44 197 LEU B O 1
ATOM 3612 N N . LEU B 1 198 ? -12.984 -10.758 -7.707 1 90.31 198 LEU B N 1
ATOM 3613 C CA . LEU B 1 198 ? -13.57 -11.359 -6.508 1 90.31 198 LEU B CA 1
ATOM 3614 C C . LEU B 1 198 ? -14.461 -10.359 -5.781 1 90.31 198 LEU B C 1
ATOM 3616 O O . LEU B 1 198 ? -13.969 -9.367 -5.234 1 90.31 198 LEU B O 1
ATOM 3620 N N . GLN B 1 199 ? -15.648 -10.648 -5.777 1 84.31 199 GLN B N 1
ATOM 3621 C CA . GLN B 1 199 ? -16.656 -9.797 -5.152 1 84.31 199 GLN B CA 1
ATOM 3622 C C . GLN B 1 199 ? -17.781 -10.625 -4.547 1 84.31 199 GLN B C 1
ATOM 3624 O O . GLN B 1 199 ? -18.25 -11.586 -5.156 1 84.31 199 GLN B O 1
ATOM 3629 N N . ASN B 1 200 ? -18.156 -10.219 -3.328 1 85.38 200 ASN B N 1
ATOM 3630 C CA . ASN B 1 200 ? -19.25 -10.898 -2.619 1 85.38 200 ASN B CA 1
ATOM 3631 C C . ASN B 1 200 ? -19.016 -12.398 -2.531 1 85.38 200 ASN B C 1
ATOM 3633 O O . ASN B 1 200 ? -19.938 -13.188 -2.725 1 85.38 200 ASN B O 1
ATOM 3637 N N . GLY B 1 201 ? -17.75 -12.766 -2.453 1 92.12 201 GLY B N 1
ATOM 3638 C CA . GLY B 1 201 ? -17.375 -14.148 -2.211 1 92.12 201 GLY B CA 1
ATOM 3639 C C . GLY B 1 201 ? -17.328 -14.984 -3.475 1 92.12 201 GLY B C 1
ATOM 3640 O O . GLY B 1 201 ? -17.172 -16.203 -3.412 1 92.12 201 GLY B O 1
ATOM 3641 N N . GLN B 1 202 ? -17.531 -14.344 -4.582 1 90.12 202 GLN B N 1
ATOM 3642 C CA . GLN B 1 202 ? -17.531 -15.039 -5.863 1 90.12 202 GLN B CA 1
ATOM 3643 C C . GLN B 1 202 ? -16.484 -14.461 -6.812 1 90.12 202 GLN B C 1
ATOM 3645 O O . GLN B 1 202 ? -16.094 -13.305 -6.664 1 90.12 202 GLN B O 1
ATOM 3650 N N . VAL B 1 203 ? -16.016 -15.359 -7.75 1 91.81 203 VAL B N 1
ATOM 3651 C CA . VAL B 1 203 ? -15.031 -14.93 -8.734 1 91.81 203 VAL B CA 1
ATOM 3652 C C . VAL B 1 203 ? -15.656 -14.938 -10.125 1 91.81 203 VAL B C 1
ATOM 3654 O O . VAL B 1 203 ? -16.297 -15.906 -10.523 1 91.81 203 VAL B O 1
ATOM 3657 N N . LYS B 1 204 ? -15.5 -13.789 -10.836 1 84.88 204 LYS B N 1
ATOM 3658 C CA . LYS B 1 204 ? -15.992 -13.672 -12.203 1 84.88 204 LYS B CA 1
ATOM 3659 C C . LYS B 1 204 ? -14.906 -13.141 -13.133 1 84.88 204 LYS B C 1
ATOM 3661 O O . LYS B 1 204 ? -14.133 -12.266 -12.75 1 84.88 204 LYS B O 1
ATOM 3666 N N . PRO B 1 205 ? -14.898 -13.703 -14.32 1 83.31 205 PRO B N 1
ATOM 3667 C CA . PRO B 1 205 ? -13.93 -13.172 -15.281 1 83.31 205 PRO B CA 1
ATOM 3668 C C . PRO B 1 205 ? -14.281 -11.773 -15.766 1 83.31 205 PRO B C 1
ATOM 3670 O O . PRO B 1 205 ? -15.469 -11.43 -15.875 1 83.31 205 PRO B O 1
ATOM 3673 N N . ILE B 1 206 ? -13.211 -11.031 -15.906 1 74.88 206 ILE B N 1
ATOM 3674 C CA . ILE B 1 206 ? -13.367 -9.688 -16.453 1 74.88 206 ILE B CA 1
ATOM 3675 C C . ILE B 1 206 ? -12.82 -9.656 -17.891 1 74.88 206 ILE B C 1
ATOM 3677 O O . ILE B 1 206 ? -11.75 -10.188 -18.156 1 74.88 206 ILE B O 1
ATOM 3681 N N . ASP B 1 207 ? -13.547 -9.172 -18.828 1 69.31 207 ASP B N 1
ATOM 3682 C CA . ASP B 1 207 ? -13.07 -8.977 -20.188 1 69.31 207 ASP B CA 1
ATOM 3683 C C . ASP B 1 207 ? -12.234 -7.703 -20.297 1 69.31 207 ASP B C 1
ATOM 3685 O O . ASP B 1 207 ? -12.766 -6.617 -20.531 1 69.31 207 ASP B O 1
ATOM 3689 N N . VAL B 1 208 ? -10.945 -7.906 -20.109 1 61.91 208 VAL B N 1
ATOM 3690 C CA . VAL B 1 208 ? -10.016 -6.781 -20.062 1 61.91 208 VAL B CA 1
ATOM 3691 C C . VAL B 1 208 ? -10.031 -6.043 -21.406 1 61.91 208 VAL B C 1
ATOM 3693 O O . VAL B 1 208 ? -9.945 -4.812 -21.438 1 61.91 208 VAL B O 1
ATOM 3696 N N . LYS B 1 209 ? -10.047 -6.746 -22.531 1 59.31 209 LYS B N 1
ATOM 3697 C CA . LYS B 1 209 ? -10.086 -6.141 -23.859 1 59.31 209 LYS B CA 1
ATOM 3698 C C . LYS B 1 209 ? -11.305 -5.23 -24.016 1 59.31 209 LYS B C 1
ATOM 3700 O O . LYS B 1 209 ? -11.195 -4.121 -24.547 1 59.31 209 LYS B O 1
ATOM 3705 N N . PHE B 1 210 ? -12.367 -5.758 -23.547 1 56.88 210 PHE B N 1
ATOM 3706 C CA . PHE B 1 210 ? -13.586 -4.961 -23.594 1 56.88 210 PHE B CA 1
ATOM 3707 C C . PHE B 1 210 ? -13.445 -3.691 -22.766 1 56.88 210 PHE B C 1
ATOM 3709 O O . PHE B 1 210 ? -13.812 -2.604 -23.203 1 56.88 210 PHE B O 1
ATOM 3716 N N . ILE B 1 211 ? -12.828 -3.844 -21.641 1 56.34 211 ILE B N 1
ATOM 3717 C CA . ILE B 1 211 ? -12.703 -2.715 -20.734 1 56.34 211 ILE B CA 1
ATOM 3718 C C . ILE B 1 211 ? -11.75 -1.679 -21.312 1 56.34 211 ILE B C 1
ATOM 3720 O O . ILE B 1 211 ? -12.008 -0.475 -21.25 1 56.34 211 ILE B O 1
ATOM 3724 N N . LYS B 1 212 ? -10.703 -2.137 -21.875 1 56.34 212 LYS B N 1
ATOM 3725 C CA . LYS B 1 212 ? -9.75 -1.22 -22.5 1 56.34 212 LYS B CA 1
ATOM 3726 C C . LYS B 1 212 ? -10.398 -0.443 -23.641 1 56.34 212 LYS B C 1
ATOM 3728 O O . LYS B 1 212 ? -10.141 0.748 -23.812 1 56.34 212 LYS B O 1
ATOM 3733 N N . ARG B 1 213 ? -11.188 -1.143 -24.359 1 54.94 213 ARG B N 1
ATOM 3734 C CA . ARG B 1 213 ? -11.891 -0.508 -25.484 1 54.94 213 ARG B CA 1
ATOM 3735 C C . ARG B 1 213 ? -12.844 0.569 -24.969 1 54.94 213 ARG B C 1
ATOM 3737 O O . ARG B 1 213 ? -12.969 1.633 -25.578 1 54.94 213 ARG B O 1
ATOM 3744 N N . VAL B 1 214 ? -13.43 0.188 -23.859 1 51.91 214 VAL B N 1
ATOM 3745 C CA . VAL B 1 214 ? -14.445 1.098 -23.328 1 51.91 214 VAL B CA 1
ATOM 3746 C C . VAL B 1 214 ? -13.766 2.229 -22.547 1 51.91 214 VAL B C 1
ATOM 3748 O O . VAL B 1 214 ? -14.305 3.336 -22.469 1 51.91 214 VAL B O 1
ATOM 3751 N N . ALA B 1 215 ? -12.586 1.979 -22.125 1 52.69 215 ALA B N 1
ATOM 3752 C CA . ALA B 1 215 ? -11.867 2.963 -21.312 1 52.69 215 ALA B CA 1
ATOM 3753 C C . ALA B 1 215 ? -11.648 4.258 -22.094 1 52.69 215 ALA B C 1
ATOM 3755 O O . ALA B 1 215 ? -11.75 5.352 -21.531 1 52.69 215 ALA B O 1
ATOM 3756 N N . ASP B 1 216 ? -11.352 4.086 -23.375 1 52.06 216 ASP B N 1
ATOM 3757 C CA . ASP B 1 216 ? -11.078 5.254 -24.203 1 52.06 216 ASP B CA 1
ATOM 3758 C C . ASP B 1 216 ? -12.328 6.117 -24.359 1 52.06 216 ASP B C 1
ATOM 3760 O O . ASP B 1 216 ? -12.242 7.301 -24.688 1 52.06 216 ASP B O 1
ATOM 3764 N N . LYS B 1 217 ? -13.383 5.434 -24.141 1 51.59 217 LYS B N 1
ATOM 3765 C CA . LYS B 1 217 ? -14.625 6.176 -24.344 1 51.59 217 LYS B CA 1
ATOM 3766 C C . LYS B 1 217 ? -15.023 6.938 -23.094 1 51.59 217 LYS B C 1
ATOM 3768 O O . LYS B 1 217 ? -15.93 7.77 -23.125 1 51.59 217 LYS B O 1
ATOM 3773 N N . TYR B 1 218 ? -14.344 6.566 -22.016 1 48.56 218 TYR B N 1
ATOM 3774 C CA . TYR B 1 218 ? -14.805 7.109 -20.734 1 48.56 218 TYR B CA 1
ATOM 3775 C C . TYR B 1 218 ? -13.727 7.965 -20.078 1 48.56 218 TYR B C 1
ATOM 3777 O O . TYR B 1 218 ? -12.539 7.836 -20.406 1 48.56 218 TYR B O 1
ATOM 3785 N N . LEU B 1 219 ? -14.195 8.984 -1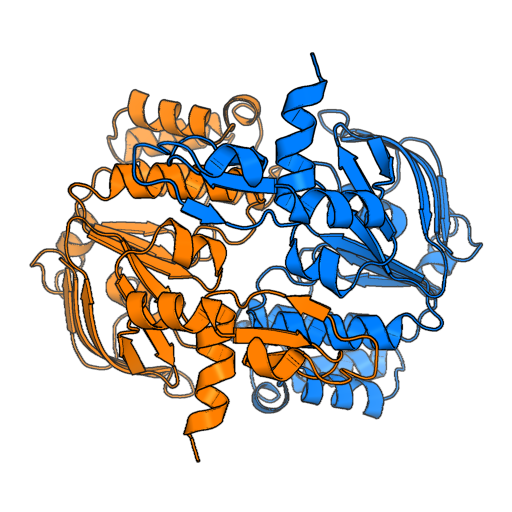9.422 1 48.62 219 LEU B N 1
ATOM 3786 C CA . LEU B 1 219 ? -13.398 9.781 -18.484 1 48.62 219 LEU B CA 1
ATOM 3787 C C . LEU B 1 219 ? -13.875 9.578 -17.062 1 48.62 219 LEU B C 1
ATOM 3789 O O . LEU B 1 219 ? -15.039 9.25 -16.828 1 48.62 219 LEU B O 1
ATOM 3793 N N . VAL B 1 220 ? -12.992 9.422 -16.188 1 48.97 220 VAL B N 1
ATOM 3794 C CA . VAL B 1 220 ? -13.375 9.453 -14.789 1 48.97 220 VAL B CA 1
ATOM 3795 C C . VAL B 1 220 ? -13.477 10.898 -14.312 1 48.97 220 VAL B C 1
ATOM 3797 O O . VAL B 1 220 ? -12.531 11.68 -14.469 1 48.97 220 VAL B O 1
ATOM 3800 N N . VAL B 1 221 ? -14.672 11.367 -14.109 1 46.41 221 VAL B N 1
ATOM 3801 C CA . VAL B 1 221 ? -14.93 12.695 -13.57 1 46.41 221 VAL B CA 1
ATOM 3802 C C . VAL B 1 221 ? -15.156 12.602 -12.062 1 46.41 221 VAL B C 1
ATOM 3804 O O . VAL B 1 221 ? -15.984 11.805 -11.602 1 46.41 221 VAL B O 1
ATOM 3807 N N . ASN B 1 222 ? -14.164 13.156 -11.336 1 43.78 222 ASN B N 1
ATOM 3808 C CA . ASN B 1 222 ? -14.281 13.18 -9.883 1 43.78 222 ASN B CA 1
ATOM 3809 C C . ASN B 1 222 ? -14.695 14.555 -9.367 1 43.78 222 ASN B C 1
ATOM 3811 O O . ASN B 1 222 ? -13.977 15.531 -9.562 1 43.78 222 ASN B O 1
ATOM 3815 N N . ASP B 1 223 ? -15.969 14.75 -8.969 1 44.38 223 ASP B N 1
ATOM 3816 C CA . ASP B 1 223 ? -16.438 16.047 -8.492 1 44.38 223 ASP B CA 1
ATOM 3817 C C . ASP B 1 223 ? -16.094 16.25 -7.016 1 44.38 223 ASP B C 1
ATOM 3819 O O . ASP B 1 223 ? -16.688 17.094 -6.344 1 44.38 223 ASP B O 1
ATOM 3823 N N . GLY B 1 224 ? -15.062 15.516 -6.562 1 44.12 224 GLY B N 1
ATOM 3824 C CA . GLY B 1 224 ? -14.672 15.633 -5.168 1 44.12 224 GLY B CA 1
ATOM 3825 C C . GLY B 1 224 ? -15.391 14.648 -4.262 1 44.12 224 GLY B C 1
ATOM 3826 O O . GLY B 1 224 ? -14.961 14.406 -3.135 1 44.12 224 GLY B O 1
ATOM 3827 N N . ILE B 1 225 ? -16.703 14.148 -4.652 1 41.88 225 ILE B N 1
ATOM 3828 C CA . ILE B 1 225 ? -17.562 13.273 -3.848 1 41.88 225 ILE B CA 1
ATOM 3829 C C . ILE B 1 225 ? -17.531 11.859 -4.414 1 41.88 225 ILE B C 1
ATOM 3831 O O . ILE B 1 225 ? -17.391 10.891 -3.668 1 41.88 225 ILE B O 1
ATOM 3835 N N . LYS B 1 226 ? -17.781 11.875 -5.535 1 45.75 226 LYS B N 1
ATOM 3836 C CA . LYS B 1 226 ? -17.891 10.578 -6.199 1 45.75 226 LYS B CA 1
ATOM 3837 C C . LYS B 1 226 ? -17.156 10.586 -7.535 1 45.75 226 LYS B C 1
ATOM 3839 O O . LYS B 1 226 ? -17.062 11.625 -8.195 1 45.75 226 LYS B O 1
ATOM 3844 N N . SER B 1 227 ? -16.438 9.578 -7.742 1 46.72 227 SER B N 1
ATOM 3845 C CA . SER B 1 227 ? -15.875 9.414 -9.078 1 46.72 227 SER B CA 1
ATOM 3846 C C . SER B 1 227 ? -16.859 8.727 -10.008 1 46.72 227 SER B C 1
ATOM 3848 O O . SER B 1 227 ? -17.578 7.812 -9.594 1 46.72 227 SER B O 1
ATOM 3850 N N . ARG B 1 228 ? -17.25 9.328 -11.125 1 48.59 228 ARG B N 1
ATOM 3851 C CA . ARG B 1 228 ? -18.109 8.695 -12.125 1 48.59 228 ARG B CA 1
ATOM 3852 C C . ARG B 1 228 ? -17.375 8.547 -13.453 1 48.59 228 ARG B C 1
ATOM 3854 O O . ARG B 1 228 ? -16.469 9.32 -13.758 1 48.59 228 ARG B O 1
ATOM 3861 N N . LEU B 1 229 ? -17.734 7.461 -14.062 1 49.03 229 LEU B N 1
ATOM 3862 C CA . LEU B 1 229 ? -17.297 7.266 -15.445 1 49.03 229 LEU B CA 1
ATOM 3863 C C . LEU B 1 229 ? -18.219 7.996 -16.406 1 49.03 229 LEU B C 1
ATOM 3865 O O . LEU B 1 229 ? -19.453 7.863 -16.328 1 49.03 229 LEU B O 1
ATOM 3869 N N . VAL B 1 230 ? -17.734 9.016 -17.016 1 50.22 230 VAL B N 1
ATOM 3870 C CA . VAL B 1 230 ? -18.516 9.758 -18 1 50.22 230 VAL B CA 1
ATOM 3871 C C . VAL B 1 230 ? -17.953 9.523 -19.406 1 50.22 230 VAL B C 1
ATOM 3873 O O . VAL B 1 230 ? -16.734 9.367 -19.578 1 50.22 230 VAL B O 1
ATOM 3876 N N . LEU B 1 231 ? -18.938 9.336 -20.312 1 49.84 231 LEU B N 1
ATOM 3877 C CA . LEU B 1 231 ? -18.5 9.211 -21.703 1 49.84 231 LEU B CA 1
ATOM 3878 C C . LEU B 1 231 ? -17.766 10.469 -22.156 1 49.84 231 LEU B C 1
ATOM 3880 O O . LEU B 1 231 ? -18.188 11.586 -21.844 1 49.84 231 LEU B O 1
ATOM 3884 N N . ARG B 1 232 ? -16.562 10.258 -22.734 1 51.19 232 ARG B N 1
ATOM 3885 C CA . ARG B 1 232 ? -15.727 11.352 -23.203 1 51.19 232 ARG B CA 1
ATOM 3886 C C . ARG B 1 232 ? -16.547 12.375 -23.984 1 51.19 232 ARG B C 1
ATOM 3888 O O . ARG B 1 232 ? -16.328 13.578 -23.844 1 51.19 232 ARG B O 1
ATOM 3895 N N . ASP B 1 233 ? -17.406 11.906 -24.828 1 52.72 233 ASP B N 1
ATOM 3896 C CA . ASP B 1 233 ? -18.188 12.781 -25.688 1 52.72 233 ASP B CA 1
ATOM 3897 C C . ASP B 1 233 ? -19.188 13.609 -24.875 1 52.72 233 ASP B C 1
ATOM 3899 O O . ASP B 1 233 ? -19.625 14.672 -25.328 1 52.72 233 ASP B O 1
ATOM 3903 N N . GLU B 1 234 ? -19.531 13.133 -23.766 1 46.94 234 GLU B N 1
ATOM 3904 C CA . GLU B 1 234 ? -20.469 13.875 -22.938 1 46.94 234 GLU B CA 1
ATOM 3905 C C . GLU B 1 234 ? -19.766 14.945 -22.109 1 46.94 234 GLU B C 1
ATOM 3907 O O . GLU B 1 234 ? -20.406 15.812 -21.531 1 46.94 234 GLU B O 1
ATOM 3912 N N . VAL B 1 235 ? -18.641 14.703 -21.797 1 46.53 235 VAL B N 1
ATOM 3913 C CA . VAL B 1 235 ? -17.891 15.68 -21.031 1 46.53 235 VAL B CA 1
ATOM 3914 C C . VAL B 1 235 ? -17.719 16.969 -21.844 1 46.53 235 VAL B C 1
ATOM 3916 O O . VAL B 1 235 ? -17.297 17.984 -21.328 1 46.53 235 VAL B O 1
ATOM 3919 N N . ASN B 1 236 ? -17.797 16.953 -23.047 1 42.28 236 ASN B N 1
ATOM 3920 C CA . ASN B 1 236 ? -17.797 18.234 -23.75 1 42.28 236 ASN B CA 1
ATOM 3921 C C . ASN B 1 236 ? -18.688 19.266 -23.047 1 42.28 236 ASN B C 1
ATOM 3923 O O . ASN B 1 236 ? -18.703 20.438 -23.422 1 42.28 236 ASN B O 1
ATOM 3927 N N . GLY B 1 237 ? -19.859 18.859 -22.531 1 34.31 237 GLY B N 1
ATOM 3928 C CA . GLY B 1 237 ? -20.578 19.953 -21.891 1 34.31 237 GLY B CA 1
ATOM 3929 C C . GLY B 1 237 ? -19.906 20.438 -20.625 1 34.31 237 GLY B C 1
ATOM 3930 O O . GLY B 1 237 ? -18.891 19.875 -20.203 1 34.31 237 GLY B O 1
ATOM 3931 N N . LYS B 1 238 ? -20.703 21.531 -19.859 1 36.69 238 LYS B N 1
ATOM 3932 C CA . LYS B 1 238 ? -20.281 22.422 -18.781 1 36.69 238 LYS B CA 1
ATOM 3933 C C . LYS B 1 238 ? -19.953 21.641 -17.516 1 36.69 238 LYS B C 1
ATOM 3935 O O . LYS B 1 238 ? -20.812 21 -16.922 1 36.69 238 LYS B O 1
ATOM 3940 N N . ILE B 1 239 ? -18.984 20.766 -17.5 1 36.66 239 ILE B N 1
ATOM 3941 C CA . ILE B 1 239 ? -18.609 20.328 -16.172 1 36.66 239 ILE B CA 1
ATOM 3942 C C . ILE B 1 239 ? -18.453 21.531 -15.25 1 36.66 239 ILE B C 1
ATOM 3944 O O . ILE B 1 239 ? -17.594 22.391 -15.477 1 36.66 239 ILE B O 1
ATOM 3948 N N . ASP B 1 240 ? -19.344 21.906 -14.781 1 36.5 240 ASP B N 1
ATOM 3949 C CA . ASP B 1 240 ? -19.375 22.938 -13.75 1 36.5 240 ASP B CA 1
ATOM 3950 C C . ASP B 1 240 ? -18.766 22.422 -12.445 1 36.5 240 ASP B C 1
ATOM 3952 O O . ASP B 1 240 ? -19 21.281 -12.055 1 36.5 240 ASP B O 1
ATOM 3956 N N . GLY B 1 241 ? -17.797 22.984 -11.938 1 37.56 241 GLY B N 1
ATOM 3957 C CA . GLY B 1 241 ? -17.094 22.859 -10.672 1 37.56 241 GLY B CA 1
ATOM 3958 C C . GLY B 1 241 ? -15.789 22.078 -10.789 1 37.56 241 GLY B C 1
ATOM 3959 O O . GLY B 1 241 ? -15.438 21.609 -11.875 1 37.56 241 GLY B O 1
ATOM 3960 N N . PHE B 1 242 ? -14.852 22.172 -9.961 1 34.81 242 PHE B N 1
ATOM 3961 C CA . PHE B 1 242 ? -13.5 21.625 -9.906 1 34.81 242 PHE B CA 1
ATOM 3962 C C . PHE B 1 242 ? -13.539 20.094 -9.891 1 34.81 242 PHE B C 1
ATOM 3964 O O . PHE B 1 242 ? -13.977 19.484 -8.914 1 34.81 242 PHE B O 1
ATOM 3971 N N . VAL B 1 243 ? -13.906 19.516 -11.117 1 39.56 243 VAL B N 1
ATOM 3972 C CA . VAL B 1 243 ? -13.875 18.062 -11.195 1 39.56 243 VAL B CA 1
ATOM 3973 C C . VAL B 1 243 ? -12.547 17.609 -11.789 1 39.56 243 VAL B C 1
ATOM 3975 O O . VAL B 1 243 ? -11.938 18.312 -12.594 1 39.56 243 VAL B O 1
ATOM 3978 N N . GLU B 1 244 ? -11.883 16.75 -11.164 1 41.5 244 GLU B N 1
ATOM 3979 C CA . GLU B 1 244 ? -10.727 16.062 -11.742 1 41.5 244 GLU B CA 1
ATOM 3980 C C . GLU B 1 244 ? -11.164 15.039 -12.781 1 41.5 244 GLU B C 1
ATOM 3982 O O . GLU B 1 244 ? -12.086 14.258 -12.539 1 41.5 244 GLU B O 1
ATOM 3987 N N . ILE B 1 245 ? -10.922 15.305 -14.078 1 40.88 245 ILE B N 1
ATOM 3988 C CA . ILE B 1 245 ? -11.242 14.383 -15.156 1 40.88 245 ILE B CA 1
ATOM 3989 C C . ILE B 1 245 ? -9.984 13.617 -15.57 1 40.88 245 ILE B C 1
ATOM 3991 O O . ILE B 1 245 ? -8.93 14.219 -15.797 1 40.88 245 ILE B O 1
ATOM 3995 N N . ARG B 1 246 ? -9.984 12.445 -15.266 1 42.59 246 ARG B N 1
ATOM 3996 C CA . ARG B 1 246 ? -8.859 11.625 -15.711 1 42.59 246 ARG B CA 1
ATOM 3997 C C . ARG B 1 246 ? -9.344 10.43 -16.516 1 42.59 246 ARG B C 1
ATOM 3999 O O . ARG B 1 246 ? -10.531 10.094 -16.5 1 42.59 246 ARG B O 1
ATOM 4006 N N . LYS B 1 247 ? -8.531 9.961 -17.391 1 44.84 247 LYS B N 1
ATOM 4007 C CA . LYS B 1 247 ? -8.82 8.68 -18.031 1 44.84 247 LYS B CA 1
ATOM 4008 C C . LYS B 1 247 ? -8.992 7.578 -16.984 1 44.84 247 LYS B C 1
ATOM 4010 O O . LYS B 1 247 ? -8.273 7.535 -15.992 1 44.84 247 LYS B O 1
ATOM 4015 N N . PRO B 1 248 ? -10.078 6.84 -17.219 1 41.78 248 PRO B N 1
ATOM 4016 C CA . PRO B 1 248 ? -10.32 5.762 -16.266 1 41.78 248 PRO B CA 1
ATOM 4017 C C . PRO B 1 248 ? -9.227 4.695 -16.281 1 41.78 248 PRO B C 1
ATOM 4019 O O . PRO B 1 248 ? -8.656 4.41 -17.344 1 41.78 248 PRO B O 1
ATOM 4022 N N . THR B 1 249 ? -8.703 4.477 -15.195 1 43.5 249 THR B N 1
ATOM 4023 C CA . THR B 1 249 ? -7.934 3.242 -15.094 1 43.5 249 THR B CA 1
ATOM 4024 C C . THR B 1 249 ? -8.844 2.025 -15.242 1 43.5 249 THR B C 1
ATOM 4026 O O . THR B 1 249 ? -10.07 2.16 -15.273 1 43.5 249 THR B O 1
ATOM 4029 N N . LEU B 1 250 ? -8.234 0.958 -15.438 1 42.53 250 LEU B N 1
ATOM 4030 C CA . LEU B 1 250 ? -9.016 -0.277 -15.477 1 42.53 250 LEU B CA 1
ATOM 4031 C C . LEU B 1 250 ? -9.852 -0.435 -14.211 1 42.53 250 LEU B C 1
ATOM 4033 O O . LEU B 1 250 ? -11.016 -0.836 -14.273 1 42.53 250 LEU B O 1
ATOM 4037 N N . LEU B 1 251 ? -9.242 -0.074 -13.188 1 42.34 251 LEU B N 1
ATOM 4038 C CA . LEU B 1 251 ? -9.969 -0.275 -11.938 1 42.34 251 LEU B CA 1
ATOM 4039 C C . LEU B 1 251 ? -11.164 0.667 -11.844 1 42.34 251 LEU B C 1
ATOM 4041 O O . LEU B 1 251 ? -12.203 0.303 -11.289 1 42.34 251 LEU B O 1
ATOM 4045 N N . ASP B 1 252 ? -10.953 1.904 -12.289 1 46.22 252 ASP B N 1
ATOM 4046 C CA . ASP B 1 252 ? -12.102 2.799 -12.375 1 46.22 252 ASP B CA 1
ATOM 4047 C C . ASP B 1 252 ? -13.273 2.129 -13.094 1 46.22 252 ASP B C 1
ATOM 4049 O O . ASP B 1 252 ? -14.414 2.201 -12.641 1 46.22 252 ASP B O 1
ATOM 4053 N N . LEU B 1 253 ? -12.859 1.582 -14.156 1 42.03 253 LEU B N 1
ATOM 4054 C CA . LEU B 1 253 ? -13.875 0.993 -15.023 1 42.03 253 LEU B CA 1
ATOM 4055 C C . LEU B 1 253 ? -14.5 -0.235 -14.375 1 42.03 253 LEU B C 1
ATOM 4057 O O . LEU B 1 253 ? -15.688 -0.508 -14.57 1 42.03 253 LEU B O 1
ATOM 4061 N N . ILE B 1 254 ? -13.727 -0.87 -13.727 1 40.97 254 ILE B N 1
ATOM 4062 C CA . ILE B 1 254 ? -14.211 -2.078 -13.07 1 40.97 254 ILE B CA 1
ATOM 4063 C C . ILE B 1 254 ? -15.133 -1.701 -11.906 1 40.97 254 ILE B C 1
ATOM 4065 O O . ILE B 1 254 ? -16.219 -2.273 -11.75 1 40.97 254 ILE B O 1
ATOM 4069 N N . PHE B 1 255 ? -14.68 -0.845 -11.164 1 39.91 255 PHE B N 1
ATOM 4070 C CA . PHE B 1 255 ? -15.383 -0.588 -9.914 1 39.91 255 PHE B CA 1
ATOM 4071 C C . PHE B 1 255 ? -16.453 0.479 -10.102 1 39.91 255 PHE B C 1
ATOM 4073 O O . PHE B 1 255 ? -17.469 0.483 -9.391 1 39.91 255 PHE B O 1
ATOM 4080 N N . LEU B 1 256 ? -16.203 1.422 -10.914 1 42.62 256 LEU B N 1
ATOM 4081 C CA . LEU B 1 256 ? -17.188 2.486 -11.094 1 42.62 256 LEU B CA 1
ATOM 4082 C C . LEU B 1 256 ? -18.297 2.055 -12.047 1 42.62 256 LEU B C 1
ATOM 4084 O O . LEU B 1 256 ? -19.406 2.58 -11.992 1 42.62 256 LEU B O 1
ATOM 4088 N N . ARG B 1 257 ? -18.047 1.259 -13.047 1 43.34 257 ARG B N 1
ATOM 4089 C CA . ARG B 1 257 ? -19.078 0.784 -13.945 1 43.34 257 ARG B CA 1
ATOM 4090 C C . ARG B 1 257 ? -20.031 -0.17 -13.227 1 43.34 257 ARG B C 1
ATOM 4092 O O . ARG B 1 257 ? -21.219 -0.234 -13.555 1 43.34 257 ARG B O 1
ATOM 4099 N N . GLY B 1 258 ? -19.562 -1.109 -12.5 1 40.12 258 GLY B N 1
ATOM 4100 C CA . GLY B 1 258 ? -20.469 -2.055 -11.859 1 40.12 258 GLY B CA 1
ATOM 4101 C C . GLY B 1 258 ? -21.547 -1.383 -11.031 1 40.12 258 GLY B C 1
ATOM 4102 O O . GLY B 1 258 ? -22.562 -2.002 -10.703 1 40.12 258 GLY B O 1
ATOM 4103 N N . ASP B 1 259 ? -21.312 -0.33 -10.414 1 36.84 259 ASP B N 1
ATOM 4104 C CA . ASP B 1 259 ? -22.406 0.323 -9.688 1 36.84 259 ASP B CA 1
ATOM 4105 C C . ASP B 1 259 ? -23.5 0.779 -10.641 1 36.84 259 ASP B C 1
ATOM 4107 O O . ASP B 1 259 ? -24.625 1.029 -10.219 1 36.84 259 ASP B O 1
ATOM 4111 N N . GLU B 1 260 ? -23.297 0.901 -11.789 1 32.41 260 GLU B N 1
ATOM 4112 C CA . GLU B 1 260 ? -24.422 1.312 -12.641 1 32.41 260 GLU B CA 1
ATOM 4113 C C . GLU B 1 260 ? -25.281 0.119 -13.031 1 32.41 260 GLU B C 1
ATOM 4115 O O . GLU B 1 260 ? -26.453 0.284 -13.391 1 32.41 260 GLU B O 1
ATOM 4120 N N . GLY B 1 261 ? -24.844 -1.107 -13.203 1 29.28 261 GLY B N 1
ATOM 4121 C CA . GLY B 1 261 ? -25.734 -2.145 -13.703 1 29.28 261 GLY B CA 1
ATOM 4122 C C . GLY B 1 261 ? -26.562 -2.809 -12.617 1 29.28 261 GLY B C 1
ATOM 4123 O O . GLY B 1 261 ? -27.281 -3.768 -12.875 1 29.28 261 GLY B O 1
ATOM 4124 N N . GLY B 1 262 ? -26.281 -2.727 -11.367 1 27.95 262 GLY B N 1
ATOM 4125 C CA . GLY B 1 262 ? -27.25 -3.412 -10.531 1 27.95 262 GLY B CA 1
ATOM 4126 C C . GLY B 1 262 ? -28.594 -2.725 -10.5 1 27.95 262 GLY B C 1
ATOM 4127 O O . GLY B 1 262 ? -29.438 -3.035 -9.648 1 27.95 262 GLY B O 1
ATOM 4128 N N . GLU B 1 263 ? -28.922 -1.713 -11.203 1 23.36 263 GLU B N 1
ATOM 4129 C CA . GLU B 1 263 ? -30.375 -1.714 -11.344 1 23.36 263 GLU B CA 1
ATOM 4130 C C . GLU B 1 263 ? -30.828 -2.691 -12.43 1 23.36 263 GLU B C 1
ATOM 4132 O O . GLU B 1 263 ? -30.156 -2.838 -13.453 1 23.36 263 GLU B O 1
#

pLDDT: mean 81.66, std 20.71, range [23.19, 98.56]